Protein AF-A0A6J7HW96-F1 (afdb_monomer)

Foldseek 3Di:
DPPPLQPCLLLLLLLQQLQDLHDDLVSSVVSLVVCLVPQQWDWDQDPLQEIETEGHNVSRSPDDDSQDPVSSVLSCQFRHDHDDGGFNYKYQLVGPPVDPDDPPPDDPVNVVVNVPDDNPARMWTHHDQAIEGEHEDDDPDDKDFLAKDAAWDWFPAPPDIAIAGHFCPDPLSVVLLVVLLVVDDPDDQAPLEDPVLQVPADPVLRSVLSSCRVPVPSLVVSLVVLLVSNVVSVVVRVCRLAPPPQQRVQQSVLRVSCCRHVVDDDPRYWYWYGDSSHIDTSNLLSVLSSPDRQKHKDKDWDQDPVRWIKIWIWIDDPNAIATEWIWTWDFPPSHSNRSDGGGIMITTIWVPVVDDPRYHYNVVSSSVSND

Sequence (371 aa):
MNRSRDARSVELLAAALNCFPDPTHTEVDATLRRMAEQPKGSILHLDNGATLVWGNIEQLVGNRGHVEIAELSNAIRQYHIPRSNPPSYVVLMDSFKSTNSSHPGIDSGALQVLSKVKGKADLTVIEASTIREVSIKRQESNQVKLGQQSRREEYEFEPQSAELSGGKGLRAIRNGLSRLSAFVSAGQQPPSLTESQWSRMNQDDKHLAIIKFSYPSDWNEMVQLSMQEAGVQLDRFLERAFPNEKSVHAHNLGVLLSHRLIGGMTEGHEEWMTSLSGPFRLDKAIEAVSQNRALEVSWVRRPSRSGKDSWVISAALNSRRYVICKIEPSFDGARPEVSQTKGVIYYFQEGSQVRGPSDGSVWDLLAESSR

Organism: NCBI:txid449393

Secondary structure (DSSP, 8-state):
----TTTTHHHHHHHHHTT-SS--HHHHHHHHHHHHH-TT-EEEE-TTS-EEEE---TTTSSS-----HHHHHHHHHHHPPP-SS--SEEEEGGGTTT--S--TTS-HHHHHHHTTS-TT-SEEEEETTEEEEEE---TT-S--EEEEE-SEEEE--SSS-EEEE-BT-SHHHHHHHHHHHTT--S-PPPTTS-HHHHHTS-HHHHHHHHHHHH-HHHHHHHHHHHHHHHHHHHHHHHHHHS-S-GGGHHHHHHHHHIIIIISSPPTTEEEEE--TT--EEHHHHHHHHHH-TT-EEEEEEEE-TTS-EEEEEEEEETTEEEEEEEEEEEEET-STT-S---EEEEEEE--GGG--TTPEEHHHHHHHHT-

Nearest PDB structures (foldseek):
  8v54-assembly1_B  TM=6.390E-01  e=4.396E-01  Homo sapiens
  8f69-assembly1_A  TM=6.648E-01  e=7.236E-01  Mus musculus
  8v5r-assembly1_B  TM=6.355E-01  e=8.544E-01  Homo sapiens
  8v5r-assembly1_C  TM=6.355E-01  e=1.009E+00  Homo sapiens
  2afb-assembly1_A  TM=2.771E-01  e=1.374E-01  Thermotoga maritima MSB8

pLDDT: mean 84.47, std 13.8, range [27.19, 98.0]

Solvent-accessible surface area (backbone atoms only — not comparable to full-atom values): 20239 Å² total; per-residue (Å²): 131,87,70,64,64,71,65,53,43,55,57,55,50,34,51,39,34,48,45,38,52,80,65,47,69,69,59,35,53,51,47,50,52,54,47,58,76,40,26,70,34,53,76,46,80,44,97,78,62,16,29,42,37,41,31,64,38,56,83,40,60,76,67,88,74,80,71,48,73,74,51,40,59,50,44,45,55,22,49,38,68,90,52,90,60,50,26,55,32,30,33,41,42,89,35,56,75,86,48,99,58,85,59,90,86,61,54,71,66,57,53,55,52,59,72,68,54,71,95,78,39,48,32,38,37,35,37,100,88,43,36,39,35,30,36,79,60,68,95,79,64,82,57,50,75,52,37,71,40,51,48,73,48,78,41,90,25,50,99,44,66,35,59,50,68,17,15,60,68,40,66,46,41,46,54,43,48,57,58,54,53,76,73,56,67,100,67,74,83,46,88,67,52,52,70,73,61,56,71,73,45,55,70,68,33,48,54,50,37,40,46,36,62,79,36,48,67,64,44,50,51,30,52,51,50,34,52,52,50,51,50,56,46,49,52,56,32,46,49,41,42,49,43,93,65,49,81,38,22,14,43,22,49,22,53,54,46,43,60,42,71,49,68,77,72,55,91,69,52,44,52,32,37,30,27,93,88,11,52,37,50,50,70,58,10,37,51,37,40,27,68,33,74,75,30,41,60,49,72,47,82,44,76,39,97,85,74,48,56,31,36,40,36,32,37,34,46,94,95,39,45,23,33,46,28,26,39,35,70,41,63,44,39,76,52,63,66,43,71,59,66,54,31,36,30,37,37,34,23,38,29,63,94,75,48,55,98,81,40,36,41,45,57,51,52,32,39,65,46,57,110

Radius of gyration: 23.81 Å; Cα contacts (8 Å, |Δi|>4): 650; chains: 1; bounding box: 55×56×61 Å

Mean predicted aligned error: 7.9 Å

Structure (mmCIF, N/CA/C/O backbone):
data_AF-A0A6J7HW96-F1
#
_entry.id   AF-A0A6J7HW96-F1
#
loop_
_atom_site.group_PDB
_atom_site.id
_atom_site.type_symbol
_atom_site.label_atom_id
_atom_site.label_alt_id
_atom_site.label_comp_id
_atom_site.label_asym_id
_atom_site.label_entity_id
_atom_site.label_seq_id
_atom_site.pdbx_PDB_ins_code
_atom_site.Cartn_x
_atom_site.Cartn_y
_atom_site.Cartn_z
_atom_site.occupancy
_atom_site.B_iso_or_equiv
_atom_site.auth_seq_id
_atom_site.auth_comp_id
_atom_site.auth_asym_id
_atom_site.auth_atom_id
_atom_site.pdbx_PDB_model_num
ATOM 1 N N . MET A 1 1 ? -9.932 13.834 -9.751 1.00 29.55 1 MET A N 1
ATOM 2 C CA . MET A 1 1 ? -10.482 12.482 -9.509 1.00 29.55 1 MET A CA 1
ATOM 3 C C . MET A 1 1 ? -11.533 12.635 -8.422 1.00 29.55 1 MET A C 1
ATOM 5 O O . MET A 1 1 ? -11.164 12.827 -7.271 1.00 29.55 1 MET A O 1
ATOM 9 N N . ASN A 1 2 ? -12.813 12.684 -8.794 1.00 27.19 2 ASN A N 1
ATOM 10 C CA . ASN A 1 2 ? -13.906 12.755 -7.825 1.00 27.19 2 ASN A CA 1
ATOM 11 C C . ASN A 1 2 ? -13.970 11.409 -7.101 1.00 27.19 2 ASN A C 1
ATOM 13 O O . ASN A 1 2 ? -14.524 10.450 -7.630 1.00 27.19 2 ASN A O 1
ATOM 17 N N . ARG A 1 3 ? -13.341 11.326 -5.922 1.00 37.91 3 ARG A N 1
ATOM 18 C CA . ARG A 1 3 ? -13.670 10.286 -4.940 1.00 37.91 3 ARG A CA 1
ATOM 19 C C . ARG A 1 3 ? -15.188 10.388 -4.717 1.00 37.91 3 ARG A C 1
ATOM 21 O O . ARG A 1 3 ? -15.686 11.508 -4.591 1.00 37.91 3 ARG A O 1
ATOM 28 N N . SER A 1 4 ? -15.924 9.278 -4.777 1.00 40.25 4 SER A N 1
ATOM 29 C CA . SER A 1 4 ? -17.377 9.298 -4.568 1.00 40.25 4 SER A CA 1
ATOM 30 C C . SER A 1 4 ? -17.687 10.000 -3.241 1.00 40.25 4 SER A C 1
ATOM 32 O O . SER A 1 4 ? -16.980 9.807 -2.250 1.00 40.25 4 SER A O 1
ATOM 34 N N . ARG A 1 5 ? -18.687 10.888 -3.251 1.00 45.19 5 ARG A N 1
ATOM 35 C CA . ARG A 1 5 ? -18.987 11.806 -2.139 1.00 45.19 5 ARG A CA 1
ATOM 36 C C . ARG A 1 5 ? -19.329 11.068 -0.833 1.00 45.19 5 ARG A C 1
ATOM 38 O O . ARG A 1 5 ? -18.989 11.573 0.229 1.00 45.19 5 ARG A O 1
ATOM 45 N N . ASP A 1 6 ? -19.85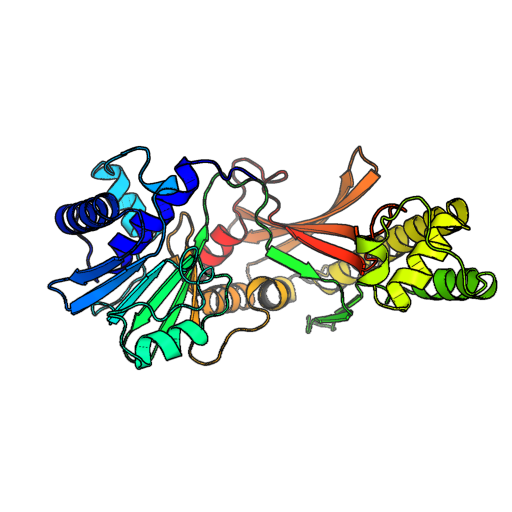1 9.843 -0.917 1.00 50.09 6 ASP A N 1
ATOM 46 C CA . ASP A 1 6 ? -20.185 9.001 0.245 1.00 50.09 6 ASP A CA 1
ATOM 47 C C . ASP A 1 6 ? -18.956 8.502 1.004 1.00 50.09 6 ASP A C 1
ATOM 49 O O . ASP A 1 6 ? -18.991 8.320 2.218 1.00 50.09 6 ASP A O 1
ATOM 53 N N . ALA A 1 7 ? -17.828 8.336 0.313 1.00 52.91 7 ALA A N 1
ATOM 54 C CA . ALA A 1 7 ? -16.664 7.665 0.864 1.00 52.91 7 ALA A CA 1
ATOM 55 C C . ALA A 1 7 ? -16.113 8.415 2.097 1.00 52.91 7 ALA A C 1
ATOM 57 O O . ALA A 1 7 ? -15.759 7.808 3.108 1.00 52.91 7 ALA A O 1
ATOM 58 N N . ARG A 1 8 ? -16.093 9.748 2.051 1.00 66.19 8 ARG A N 1
ATOM 59 C CA . ARG A 1 8 ? -15.471 10.587 3.084 1.00 66.19 8 ARG A CA 1
ATOM 60 C C . ARG A 1 8 ? -16.348 10.880 4.308 1.00 66.19 8 ARG A C 1
ATOM 62 O O . ARG A 1 8 ? -15.819 11.339 5.313 1.00 66.19 8 ARG A O 1
ATOM 69 N N . SER A 1 9 ? -17.639 10.551 4.277 1.00 74.69 9 SER A N 1
ATOM 70 C CA . SER A 1 9 ? -18.504 10.617 5.469 1.00 74.69 9 SER A CA 1
ATOM 71 C C . SER A 1 9 ? -18.029 9.660 6.579 1.00 74.69 9 SER A C 1
ATOM 73 O O . SER A 1 9 ? -18.032 10.010 7.757 1.00 74.69 9 SER A O 1
ATOM 75 N N . VAL A 1 10 ? -17.499 8.495 6.188 1.00 82.12 10 VAL A N 1
ATOM 76 C CA . VAL A 1 10 ? -16.946 7.476 7.094 1.00 82.12 10 VAL A CA 1
ATOM 77 C C . VAL A 1 10 ? -15.712 7.975 7.851 1.00 82.12 10 VAL A C 1
ATOM 79 O O . VAL A 1 10 ? -15.512 7.603 9.002 1.00 82.12 10 VAL A O 1
ATOM 82 N N . GLU A 1 11 ? -14.891 8.835 7.240 1.00 85.62 11 GLU A N 1
ATOM 83 C CA . GLU A 1 11 ? -13.722 9.425 7.913 1.00 85.62 11 GLU A CA 1
ATOM 84 C C . GLU A 1 11 ? -14.159 10.350 9.058 1.00 85.62 11 GLU A C 1
ATOM 86 O O . GLU A 1 11 ? -13.583 10.297 10.144 1.00 85.62 11 GLU A O 1
ATOM 91 N N . LEU A 1 12 ? -15.220 11.142 8.847 1.00 87.12 12 LEU A N 1
ATOM 92 C CA . LEU A 1 12 ? -15.792 12.012 9.881 1.00 87.12 12 LEU A CA 1
ATOM 93 C C . LEU A 1 12 ? -16.383 11.191 11.030 1.00 87.12 12 LEU A C 1
ATOM 95 O O . LEU A 1 12 ? -16.129 11.488 12.195 1.00 87.12 12 LEU A O 1
ATOM 99 N N . LEU A 1 13 ? -17.129 10.132 10.700 1.00 89.12 13 LEU A N 1
ATOM 100 C CA . LEU A 1 13 ? -17.689 9.212 11.688 1.00 89.12 13 LEU A CA 1
ATOM 101 C C . LEU A 1 13 ? -16.589 8.541 12.510 1.00 89.12 13 LEU A C 1
ATOM 103 O O . LEU A 1 13 ? -16.650 8.542 13.735 1.00 89.12 13 LEU A O 1
ATOM 107 N N . ALA A 1 14 ? -15.554 8.013 11.857 1.00 91.50 14 ALA A N 1
ATOM 108 C CA . ALA A 1 14 ? -14.416 7.422 12.544 1.00 91.50 14 ALA A CA 1
ATOM 109 C C . ALA A 1 14 ? -13.705 8.437 13.450 1.00 91.50 14 ALA A C 1
ATOM 111 O O . ALA A 1 14 ? -13.299 8.075 14.553 1.00 91.50 14 ALA A O 1
ATOM 112 N N . ALA A 1 15 ? -13.582 9.701 13.034 1.00 92.25 15 ALA A N 1
ATOM 113 C CA . ALA A 1 15 ? -12.972 10.735 13.866 1.00 92.25 15 ALA A CA 1
ATOM 114 C C . ALA A 1 15 ? -13.811 11.005 15.117 1.00 92.25 15 ALA A C 1
ATOM 116 O O . ALA A 1 15 ? -13.271 10.974 16.219 1.00 92.25 15 ALA A O 1
ATOM 117 N N . ALA A 1 16 ? -15.127 11.167 14.957 1.00 93.12 16 ALA A N 1
ATOM 118 C CA . ALA A 1 16 ? -16.047 11.355 16.073 1.00 93.12 16 ALA A CA 1
ATOM 119 C C . ALA A 1 16 ? -16.042 10.159 17.039 1.00 93.12 16 ALA A C 1
ATOM 121 O O . ALA A 1 16 ? -15.949 10.350 18.247 1.00 93.12 16 ALA A O 1
ATOM 122 N N . LEU A 1 17 ? -16.075 8.926 16.519 1.00 94.62 17 LEU A N 1
ATOM 123 C CA . LEU A 1 17 ? -16.008 7.701 17.322 1.00 94.62 17 LEU A CA 1
ATOM 124 C C . LEU A 1 17 ? -14.738 7.648 18.173 1.00 94.62 17 LEU A C 1
ATOM 126 O O . LEU A 1 17 ? -14.792 7.364 19.365 1.00 94.62 17 LEU A O 1
ATOM 130 N N . ASN A 1 18 ? -13.588 7.941 17.568 1.00 96.00 18 ASN A N 1
ATOM 131 C CA . ASN A 1 18 ? -12.291 7.813 18.226 1.00 96.00 18 ASN A CA 1
ATOM 132 C C . ASN A 1 18 ? -11.979 8.950 19.215 1.00 96.00 18 ASN A C 1
ATOM 134 O O . ASN A 1 18 ? -10.900 8.928 19.808 1.00 96.00 18 ASN A O 1
ATOM 138 N N . CYS A 1 19 ? -12.891 9.906 19.427 1.00 95.69 19 CYS A N 1
ATOM 139 C CA . CYS A 1 19 ? -12.814 10.884 20.515 1.00 95.69 19 CYS A CA 1
ATOM 140 C C . CYS A 1 19 ? -13.213 10.307 21.882 1.00 95.69 19 CYS A C 1
ATOM 142 O O . CYS A 1 19 ? -12.914 10.924 22.905 1.00 95.69 19 CYS A O 1
ATOM 144 N N . PHE A 1 20 ? -13.876 9.149 21.917 1.00 95.44 20 PHE A N 1
ATOM 145 C CA . PHE A 1 20 ? -14.444 8.570 23.134 1.00 95.44 20 PHE A CA 1
ATOM 146 C C . PHE A 1 20 ? -13.890 7.157 23.381 1.00 95.44 20 PHE A C 1
ATOM 148 O O . PHE A 1 20 ? -13.689 6.409 22.421 1.00 95.44 20 PHE A O 1
ATOM 155 N N . PRO A 1 21 ? -13.639 6.760 24.643 1.00 93.44 21 PRO A N 1
ATOM 156 C CA . PRO A 1 21 ? -13.326 5.370 24.982 1.00 93.44 21 PRO A CA 1
ATOM 157 C C . PRO A 1 21 ? -14.498 4.434 24.697 1.00 93.44 21 PRO A C 1
ATOM 159 O O . PRO A 1 21 ? -14.293 3.395 24.090 1.00 93.44 21 PRO A O 1
ATOM 162 N N . ASP A 1 22 ? -15.712 4.858 25.047 1.00 93.00 22 ASP A N 1
ATOM 163 C CA . ASP A 1 22 ? -16.950 4.096 24.877 1.00 93.00 22 ASP A CA 1
ATOM 164 C C . ASP A 1 22 ? -17.998 4.985 24.182 1.00 93.00 22 ASP A C 1
ATOM 166 O O . ASP A 1 22 ? -18.839 5.589 24.847 1.00 93.00 22 ASP A O 1
ATOM 170 N N . PRO A 1 23 ? -17.920 5.154 22.848 1.00 91.50 23 PRO A N 1
ATOM 171 C CA . PRO A 1 23 ? -18.740 6.126 22.128 1.00 91.50 23 PRO A CA 1
ATOM 172 C C . PRO A 1 23 ? -20.235 5.791 22.184 1.00 91.50 23 PRO A C 1
ATOM 174 O O . PRO A 1 23 ? -20.665 4.720 21.747 1.00 91.50 23 PRO A O 1
ATOM 177 N N . THR A 1 24 ? -21.049 6.750 22.631 1.00 90.69 24 THR A N 1
ATOM 178 C CA . THR A 1 24 ? -22.514 6.677 22.541 1.00 90.69 24 THR A CA 1
ATOM 179 C C . THR A 1 24 ? -23.052 7.391 21.298 1.00 90.69 24 THR A C 1
ATOM 181 O O . THR A 1 24 ? -22.394 8.249 20.708 1.00 90.69 24 THR A O 1
ATOM 184 N N . HIS A 1 25 ? -24.290 7.075 20.900 1.00 86.62 25 HIS A N 1
ATOM 185 C CA . HIS A 1 25 ? -24.940 7.739 19.759 1.00 86.62 25 HIS A CA 1
ATOM 186 C C . HIS A 1 25 ? -25.051 9.250 19.956 1.00 86.62 25 HIS A C 1
ATOM 188 O O . HIS A 1 25 ? -24.680 10.005 19.064 1.00 86.62 25 HIS A O 1
ATOM 194 N N . THR A 1 26 ? -25.474 9.686 21.143 1.00 88.19 26 THR A N 1
ATOM 195 C CA . THR A 1 26 ? -25.637 11.106 21.474 1.00 88.19 26 THR A CA 1
ATOM 196 C C . THR A 1 26 ? -24.331 11.884 21.329 1.00 88.19 26 THR A C 1
ATOM 198 O O . THR A 1 26 ? -24.327 12.966 20.745 1.00 88.19 26 THR A O 1
ATOM 201 N N . GLU A 1 27 ? -23.225 11.339 21.834 1.00 92.06 27 GLU A N 1
ATOM 202 C CA . GLU A 1 27 ? -21.906 11.976 21.763 1.00 92.06 27 GLU A CA 1
ATOM 203 C C . GLU A 1 27 ? -21.397 12.070 20.324 1.00 92.06 27 GLU A C 1
ATOM 205 O O . GLU A 1 27 ? -20.956 13.132 19.883 1.00 92.06 27 GLU A O 1
ATOM 210 N N . VAL A 1 28 ? -21.505 10.975 19.570 1.00 90.75 28 VAL A N 1
ATOM 211 C CA . VAL A 1 28 ? -21.066 10.919 18.171 1.00 90.75 28 VAL A CA 1
ATOM 212 C C . VAL A 1 28 ? -21.885 11.881 17.311 1.00 90.75 28 VAL A C 1
ATOM 214 O O . VAL A 1 28 ? -21.310 12.673 16.563 1.00 90.75 28 VAL A O 1
ATOM 217 N N . ASP A 1 29 ? -23.212 11.882 17.456 1.00 86.56 29 ASP A N 1
ATOM 218 C CA . ASP A 1 29 ? -24.101 12.790 16.728 1.00 86.56 29 ASP A CA 1
ATOM 219 C C . ASP A 1 29 ? -23.833 14.256 17.078 1.00 86.56 29 ASP A C 1
ATOM 221 O O . ASP A 1 29 ? -23.832 15.114 16.189 1.00 86.56 29 ASP A O 1
ATOM 225 N N . ALA A 1 30 ? -23.603 14.566 18.357 1.00 89.12 30 ALA A N 1
ATOM 226 C CA . ALA A 1 30 ? -23.263 15.915 18.789 1.00 89.12 30 ALA A CA 1
ATOM 227 C C . ALA A 1 30 ? -21.949 16.382 18.147 1.00 89.12 30 ALA A C 1
ATOM 229 O O . ALA A 1 30 ? -21.910 17.468 17.562 1.00 89.12 30 ALA A O 1
ATOM 230 N N . THR A 1 31 ? -20.906 15.549 18.169 1.00 91.50 31 THR A N 1
ATOM 231 C CA . THR A 1 31 ? -19.617 15.856 17.535 1.00 91.50 31 THR A CA 1
ATOM 232 C C . THR A 1 31 ? -19.760 16.053 16.024 1.00 91.50 31 THR A C 1
ATOM 234 O O . THR A 1 31 ? -19.275 17.048 15.484 1.00 91.50 31 THR A O 1
ATOM 237 N N . LEU A 1 32 ? -20.493 15.179 15.328 1.00 88.50 32 LEU A N 1
ATOM 238 C CA . LEU A 1 32 ? -20.726 15.312 13.885 1.00 88.50 32 LEU A CA 1
ATOM 239 C C . LEU A 1 32 ? -21.496 16.594 13.527 1.00 88.50 32 LEU A C 1
ATOM 241 O O . LEU A 1 32 ? -21.173 17.248 12.532 1.00 88.50 32 LEU A O 1
ATOM 245 N N . ARG A 1 33 ? -22.481 17.003 14.340 1.00 87.00 33 ARG A N 1
ATOM 246 C CA . ARG A 1 33 ? -23.193 18.282 14.149 1.00 87.00 33 ARG A CA 1
ATOM 247 C C . ARG A 1 33 ? -22.249 19.476 14.278 1.00 87.00 33 ARG A C 1
ATOM 249 O O . ARG A 1 33 ? -22.301 20.363 13.431 1.00 87.00 33 ARG A O 1
ATOM 256 N N . ARG A 1 34 ? -21.346 19.470 15.266 1.00 89.25 34 ARG A N 1
ATOM 257 C CA . ARG A 1 34 ? -20.325 20.522 15.431 1.00 89.25 34 ARG A CA 1
ATOM 258 C C . ARG A 1 34 ? -19.396 20.621 14.223 1.00 89.25 34 ARG A C 1
ATOM 260 O O . ARG A 1 34 ? -19.119 21.720 13.750 1.00 89.25 34 ARG A O 1
ATOM 267 N N . MET A 1 35 ? -18.961 19.484 13.679 1.00 86.31 35 MET A N 1
ATOM 268 C CA . MET A 1 35 ? -18.162 19.463 12.449 1.00 86.31 35 MET A CA 1
ATOM 269 C C . MET A 1 35 ? -18.927 20.080 11.270 1.00 86.31 35 MET A C 1
ATOM 271 O O . MET A 1 35 ? -18.36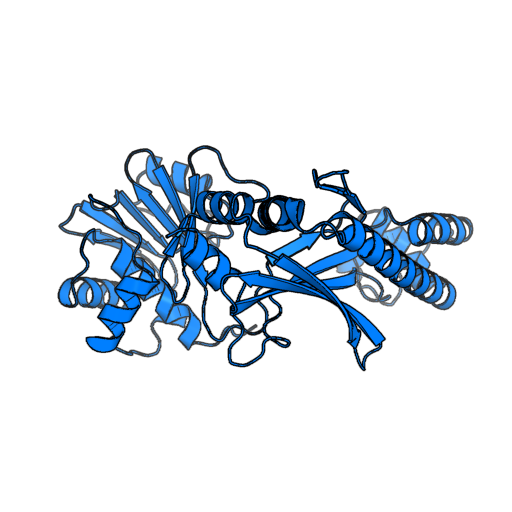7 20.867 10.507 1.00 86.31 35 MET A O 1
ATOM 275 N N . ALA A 1 36 ? -20.223 19.779 11.151 1.00 83.94 36 ALA A N 1
ATOM 276 C CA . ALA A 1 36 ? -21.075 20.318 10.097 1.00 83.94 36 ALA A CA 1
ATOM 277 C C . ALA A 1 36 ? -21.327 21.834 10.212 1.00 83.94 36 ALA A C 1
ATOM 279 O O . ALA A 1 36 ? -21.490 22.500 9.191 1.00 83.94 36 ALA A O 1
ATOM 280 N N . GLU A 1 37 ? -21.342 22.385 11.430 1.00 86.12 37 GLU A N 1
ATOM 281 C CA . GLU A 1 37 ? -21.451 23.830 11.687 1.00 86.12 37 GLU A CA 1
ATOM 282 C C . GLU A 1 37 ? -20.188 24.598 11.264 1.00 86.12 37 GLU A C 1
ATOM 284 O O . GLU A 1 37 ? -20.265 25.775 10.907 1.00 86.12 37 GLU A O 1
ATOM 289 N N . GLN A 1 38 ? -19.023 23.941 11.271 1.00 85.25 38 GLN A N 1
ATOM 290 C CA . GLN A 1 38 ? -17.725 24.543 10.949 1.00 85.25 38 GLN A CA 1
ATOM 291 C C . GLN A 1 38 ? -16.994 23.747 9.854 1.00 85.25 38 GLN A C 1
ATOM 293 O O . GLN A 1 38 ? -15.903 23.204 10.062 1.00 85.25 38 GLN A O 1
ATOM 298 N N . PRO A 1 39 ? -17.560 23.693 8.635 1.00 80.25 39 PRO A N 1
ATOM 299 C CA . PRO A 1 39 ? -17.065 22.810 7.592 1.00 80.25 39 PRO A CA 1
ATOM 300 C C . PRO A 1 39 ? -15.732 23.275 6.990 1.00 80.25 39 PRO A C 1
ATOM 302 O O . PRO A 1 39 ? -15.067 22.505 6.313 1.00 80.25 39 PRO A O 1
ATOM 305 N N . LYS A 1 40 ? -15.296 24.515 7.238 1.00 77.94 40 LYS A N 1
ATOM 306 C CA . LYS A 1 40 ? -13.994 25.031 6.774 1.00 77.94 40 LYS A CA 1
ATOM 307 C C . LYS A 1 40 ? -12.810 24.583 7.639 1.00 77.94 40 LYS A C 1
ATOM 309 O O . LYS A 1 40 ? -11.669 24.839 7.258 1.00 77.94 40 LYS A O 1
ATOM 314 N N . GLY A 1 41 ? -13.078 23.903 8.751 1.00 79.06 41 GLY A N 1
ATOM 315 C CA . GLY A 1 41 ? -12.079 23.464 9.720 1.00 79.06 41 GLY A CA 1
ATOM 316 C C . GLY A 1 41 ? -12.219 24.166 11.061 1.00 79.06 41 GLY A C 1
ATOM 317 O O . GLY A 1 41 ? -12.648 25.320 11.116 1.00 79.06 41 GLY A O 1
ATOM 318 N N . SER A 1 42 ? -11.867 23.455 12.131 1.00 83.69 42 SER A N 1
ATOM 319 C CA . SER A 1 42 ? -11.876 23.967 13.498 1.00 83.69 42 SER A CA 1
ATOM 320 C C . SER A 1 42 ? -11.133 23.044 14.471 1.00 83.69 42 SER A C 1
ATOM 322 O O . SER A 1 42 ? -10.601 21.993 14.102 1.00 83.69 42 SER A O 1
ATOM 324 N N . ILE A 1 43 ? -11.116 23.476 15.729 1.00 87.06 43 ILE A N 1
ATOM 325 C CA . ILE A 1 43 ? -10.642 22.741 16.894 1.00 87.06 43 ILE A CA 1
ATOM 326 C C . ILE A 1 43 ? -11.817 22.657 17.866 1.00 87.06 43 ILE A C 1
ATOM 328 O O . ILE A 1 43 ? -12.374 23.679 18.266 1.00 87.06 43 ILE A O 1
ATOM 332 N N . LEU A 1 44 ? -12.198 21.439 18.235 1.00 89.81 44 LEU A N 1
ATOM 333 C CA . LEU A 1 44 ? -13.266 21.174 19.191 1.00 89.81 44 LEU A CA 1
ATOM 334 C C . LEU A 1 44 ? -12.678 20.519 20.435 1.00 89.81 44 LEU A C 1
ATOM 336 O O . LEU A 1 44 ? -12.171 19.402 20.366 1.00 89.81 44 LEU A O 1
ATOM 340 N N . HIS A 1 45 ? -12.791 21.203 21.569 1.00 91.81 45 HIS A N 1
ATOM 341 C CA . HIS A 1 45 ? -12.512 20.626 22.879 1.00 91.81 45 HIS A CA 1
ATOM 342 C C . HIS A 1 45 ? -13.783 19.961 23.409 1.00 91.81 45 HIS A C 1
ATOM 344 O O . HIS A 1 45 ? -14.838 20.596 23.461 1.00 91.81 45 HIS A O 1
ATOM 350 N N . LEU A 1 46 ? -13.683 18.683 23.759 1.00 93.81 46 LEU A N 1
ATOM 351 C CA . LEU A 1 46 ? -14.776 17.886 24.305 1.00 93.81 46 LEU A CA 1
ATOM 352 C C . LEU A 1 46 ? -14.672 17.812 25.830 1.00 93.81 46 LEU A C 1
ATOM 354 O O . LEU A 1 46 ? -13.581 17.870 26.398 1.00 93.81 46 LEU A O 1
ATOM 358 N N . ASP A 1 47 ? -15.812 17.615 26.492 1.00 92.62 47 ASP A N 1
ATOM 359 C CA . ASP A 1 47 ? -15.902 17.585 27.960 1.00 92.62 47 ASP A CA 1
ATOM 360 C C . ASP A 1 47 ? -15.103 16.430 28.589 1.00 92.62 47 ASP A C 1
ATOM 362 O O . ASP A 1 47 ? -14.683 16.509 29.741 1.00 92.62 47 ASP A O 1
ATOM 366 N N . ASN A 1 48 ? -14.840 15.368 27.822 1.00 92.31 48 ASN A N 1
ATOM 367 C CA . ASN A 1 48 ? -14.015 14.235 28.244 1.00 92.31 48 ASN A CA 1
ATOM 368 C C . ASN A 1 48 ? -12.496 14.505 28.150 1.00 92.31 48 ASN A C 1
ATOM 370 O O . ASN A 1 48 ? -11.700 13.598 28.388 1.00 92.31 48 ASN A O 1
ATOM 374 N N . GLY A 1 49 ? -12.090 15.724 27.781 1.00 91.06 49 GLY A N 1
ATOM 375 C CA . GLY A 1 49 ? -10.693 16.139 27.642 1.00 91.06 49 GLY A CA 1
ATOM 376 C C . GLY A 1 49 ? -10.077 15.881 26.265 1.00 91.06 49 GLY A C 1
ATOM 377 O O . GLY A 1 49 ? -8.951 16.320 26.024 1.00 91.06 49 GLY A O 1
ATOM 378 N N . ALA A 1 50 ? -10.787 15.220 25.346 1.00 93.31 50 ALA A N 1
ATOM 379 C CA . ALA A 1 50 ? -10.299 15.016 23.988 1.00 93.31 50 ALA A CA 1
ATOM 380 C C . ALA A 1 50 ? -10.410 16.290 23.144 1.00 93.31 50 ALA A C 1
ATOM 382 O O . ALA A 1 50 ? -11.384 17.039 23.233 1.00 93.31 50 ALA A O 1
ATOM 383 N N . THR A 1 51 ? -9.427 16.513 22.272 1.00 91.88 51 THR A N 1
ATOM 384 C CA . THR A 1 51 ? -9.460 17.604 21.292 1.00 91.88 51 THR A CA 1
ATOM 385 C C . THR A 1 51 ? -9.530 17.052 19.870 1.00 91.88 51 THR A C 1
ATOM 387 O O . THR A 1 51 ? -8.625 16.360 19.409 1.00 91.88 51 THR A O 1
ATOM 390 N N . LEU A 1 52 ? -10.605 17.367 19.150 1.00 91.31 52 LEU A N 1
ATOM 391 C CA . LEU A 1 52 ? -10.781 17.014 17.742 1.00 91.31 52 LEU A CA 1
ATOM 392 C C . LEU A 1 52 ? -10.318 18.166 16.846 1.00 91.31 52 LEU A C 1
ATOM 394 O O . LEU A 1 52 ? -10.738 19.307 17.025 1.00 91.31 52 LEU A O 1
ATOM 398 N N . VAL A 1 53 ? -9.494 17.858 15.848 1.00 87.00 53 VAL A N 1
ATOM 399 C CA . VAL A 1 53 ? -8.948 18.827 14.892 1.00 87.00 53 VAL A CA 1
ATOM 400 C C . VAL A 1 53 ? -9.267 18.395 13.464 1.00 87.00 53 VAL A C 1
ATOM 402 O O . VAL A 1 53 ? -8.977 17.267 13.056 1.00 87.00 53 VAL A O 1
ATOM 405 N N . TRP A 1 54 ? -9.819 19.316 12.674 1.00 85.00 54 TRP A N 1
ATOM 406 C CA . TRP A 1 54 ? -10.070 19.114 11.248 1.00 85.00 54 TRP A CA 1
ATOM 407 C C . TRP A 1 54 ? -9.903 20.422 10.469 1.00 85.00 54 TRP A C 1
ATOM 409 O O . TRP A 1 54 ? -10.078 21.513 11.003 1.00 85.00 54 TRP A O 1
ATOM 419 N N . GLY A 1 55 ? -9.557 20.322 9.192 1.00 78.25 55 GLY A N 1
ATOM 420 C CA . GLY A 1 55 ? -9.515 21.430 8.236 1.00 78.25 55 GLY A CA 1
ATOM 421 C C . GLY A 1 55 ? -10.746 21.428 7.325 1.00 78.25 55 GLY A C 1
ATOM 422 O O . GLY A 1 55 ? -11.831 21.039 7.744 1.00 78.25 55 GLY A O 1
ATOM 423 N N . ASN A 1 56 ? -10.613 21.863 6.070 1.00 78.06 56 ASN A N 1
ATOM 424 C CA . ASN A 1 56 ? -11.775 21.986 5.185 1.00 78.06 56 ASN A CA 1
ATOM 425 C C . ASN A 1 56 ? -12.409 20.616 4.853 1.00 78.06 56 ASN A C 1
ATOM 427 O O . ASN A 1 56 ? -11.840 19.801 4.126 1.00 78.06 56 ASN A O 1
ATOM 431 N N . ILE A 1 57 ? -13.626 20.423 5.358 1.00 77.50 57 ILE A N 1
ATOM 432 C CA . ILE A 1 57 ? -14.529 19.295 5.140 1.00 77.50 57 ILE A CA 1
ATOM 433 C C . ILE A 1 57 ? -15.831 19.710 4.422 1.00 77.50 57 ILE A C 1
ATOM 435 O O . ILE A 1 57 ? -16.773 18.925 4.383 1.00 77.50 57 ILE A O 1
ATOM 439 N N . GLU A 1 58 ? -15.926 20.907 3.827 1.00 75.00 58 GLU A N 1
ATOM 440 C CA . GLU A 1 58 ? -17.129 21.398 3.116 1.00 75.00 58 GLU A CA 1
ATOM 441 C C . GLU A 1 58 ? -17.609 20.419 2.046 1.00 75.00 58 GLU A C 1
ATOM 443 O O . GLU A 1 58 ? -18.805 20.195 1.874 1.00 75.00 58 GLU A O 1
ATOM 448 N N . GLN A 1 59 ? -16.667 19.771 1.363 1.00 65.88 59 GLN A N 1
ATOM 449 C CA . GLN A 1 59 ? -16.972 18.760 0.353 1.00 65.88 59 GLN A CA 1
ATOM 450 C C . GLN A 1 59 ? -17.557 17.462 0.944 1.00 65.88 59 GLN A C 1
ATOM 452 O O . GLN A 1 59 ? -17.993 16.604 0.180 1.00 65.88 59 GLN A O 1
ATOM 457 N N . LEU A 1 60 ? -17.506 17.290 2.270 1.00 68.12 60 LEU A N 1
ATOM 458 C CA . LEU A 1 60 ? -17.807 16.048 2.997 1.00 68.12 60 LEU A CA 1
ATOM 459 C C . LEU A 1 60 ? -19.112 16.155 3.789 1.00 68.12 60 LEU A C 1
ATOM 461 O O . LEU A 1 60 ? -19.829 15.174 3.931 1.00 68.12 60 LEU A O 1
ATOM 465 N N . VAL A 1 61 ? -19.436 17.357 4.267 1.00 65.88 61 VAL A N 1
ATOM 466 C CA . VAL A 1 61 ? -20.643 17.665 5.058 1.00 65.88 61 VAL A CA 1
ATOM 467 C C . VAL A 1 61 ? -21.921 17.693 4.190 1.00 65.88 61 VAL A C 1
ATOM 469 O O . VAL A 1 61 ? -23.037 17.756 4.699 1.00 65.88 61 VAL A O 1
ATOM 472 N N . GLY A 1 62 ? -21.773 17.606 2.864 1.00 53.94 62 GLY A N 1
ATOM 473 C CA . GLY A 1 62 ? -22.809 17.893 1.870 1.00 53.94 62 GLY A CA 1
ATOM 474 C C . GLY A 1 62 ? -23.989 16.924 1.731 1.00 53.94 62 GLY A C 1
ATOM 475 O O . GLY A 1 62 ? -24.815 17.188 0.870 1.00 53.94 62 GLY A O 1
ATOM 476 N N . ASN A 1 63 ? -24.112 15.850 2.515 1.00 47.09 63 ASN A N 1
ATOM 477 C CA . ASN A 1 63 ? -25.343 15.050 2.597 1.00 47.09 63 ASN A CA 1
ATOM 478 C C . ASN A 1 63 ? -25.393 14.318 3.944 1.00 47.09 63 ASN A C 1
ATOM 480 O O . ASN A 1 63 ? -24.545 13.480 4.238 1.00 47.09 63 ASN A O 1
ATOM 484 N N . ARG A 1 64 ? -26.387 14.646 4.775 1.00 45.84 64 ARG A N 1
ATOM 485 C CA . ARG A 1 64 ? -26.656 13.947 6.035 1.00 45.84 64 ARG A CA 1
ATOM 486 C C . ARG A 1 64 ? -27.191 12.545 5.744 1.00 45.84 64 ARG A C 1
ATOM 488 O O . ARG A 1 64 ? -28.281 12.417 5.198 1.00 45.84 64 ARG A O 1
ATOM 495 N N . GLY A 1 65 ? -26.476 11.531 6.208 1.00 45.16 65 GLY A N 1
ATOM 496 C CA . GLY A 1 65 ? -27.075 10.327 6.769 1.00 45.16 65 GLY A CA 1
ATOM 497 C C . GLY A 1 65 ? -26.712 10.322 8.246 1.00 45.16 65 GLY A C 1
ATOM 498 O O . GLY A 1 65 ? -25.553 10.108 8.589 1.00 45.16 65 GLY A O 1
ATOM 499 N N . HIS A 1 66 ? -27.661 10.679 9.110 1.00 50.12 66 HIS A N 1
ATOM 500 C CA . HIS A 1 66 ? -27.532 10.365 10.528 1.00 50.12 66 HIS A CA 1
ATOM 501 C C . HIS A 1 66 ? -27.466 8.848 10.624 1.00 50.12 66 HIS A C 1
ATOM 503 O O . HIS A 1 66 ? -28.356 8.177 10.113 1.00 50.12 66 HIS A O 1
ATOM 509 N N . VAL A 1 67 ? -26.389 8.344 11.214 1.00 51.62 67 VAL A N 1
ATOM 510 C CA . VAL A 1 67 ? -26.140 6.915 11.360 1.00 51.62 67 VAL A CA 1
ATOM 511 C C . VAL A 1 67 ? -27.286 6.337 12.193 1.00 51.62 67 VAL A C 1
ATOM 513 O O . VAL A 1 67 ? -27.441 6.700 13.362 1.00 51.62 67 VAL A O 1
ATOM 516 N N . GLU A 1 68 ? -28.131 5.496 11.592 1.00 55.34 68 GLU A N 1
ATOM 517 C CA . GLU A 1 68 ? -29.193 4.807 12.332 1.00 55.34 68 GLU A CA 1
ATOM 518 C C . GLU A 1 68 ? -28.556 3.946 13.441 1.00 55.34 68 GLU A C 1
ATOM 520 O O . GLU A 1 68 ? -27.414 3.510 13.313 1.00 55.34 68 GLU A O 1
ATOM 525 N N . ILE A 1 69 ? -29.252 3.660 14.548 1.00 50.69 69 ILE A N 1
ATOM 526 C CA . ILE A 1 69 ? -28.662 2.935 15.701 1.00 50.69 69 ILE A CA 1
ATOM 527 C C . ILE A 1 69 ? -27.977 1.619 15.270 1.00 50.69 69 ILE A C 1
ATOM 529 O O . ILE A 1 69 ? -26.890 1.294 15.752 1.00 50.69 69 ILE A O 1
ATOM 533 N N . ALA A 1 70 ? -28.573 0.895 14.315 1.00 52.81 70 ALA A N 1
ATOM 534 C CA . ALA A 1 70 ? -28.000 -0.326 13.746 1.00 52.81 70 ALA A CA 1
ATOM 535 C C . ALA A 1 70 ? -26.711 -0.069 12.942 1.00 52.81 70 ALA A C 1
ATOM 537 O O . ALA A 1 70 ? -25.779 -0.877 12.968 1.00 52.81 70 ALA A O 1
ATOM 538 N N . GLU A 1 71 ? -26.629 1.067 12.256 1.00 74.44 71 GLU A N 1
ATOM 539 C CA . GLU A 1 71 ? -25.430 1.501 11.547 1.00 74.44 71 GLU A CA 1
ATOM 540 C C . GLU A 1 71 ? -24.341 1.954 12.529 1.00 74.44 71 GLU A C 1
ATOM 542 O O . GLU A 1 71 ? -23.164 1.693 12.281 1.00 74.44 71 GLU A O 1
ATOM 547 N N . LEU A 1 72 ? -24.703 2.536 13.682 1.00 80.12 72 LEU A N 1
ATOM 548 C CA . LEU A 1 72 ? -23.726 3.018 14.659 1.00 80.12 72 LEU A CA 1
ATOM 549 C C . LEU A 1 72 ? -23.039 1.858 15.363 1.00 80.12 72 LEU A C 1
ATOM 551 O O . LEU A 1 72 ? -21.817 1.853 15.455 1.00 80.12 72 LEU A O 1
ATOM 555 N N . SER A 1 73 ? -23.783 0.855 15.836 1.00 82.31 73 SER A N 1
ATOM 556 C CA . SER A 1 73 ? -23.163 -0.318 16.466 1.00 82.31 73 SER A CA 1
ATOM 557 C C . SER A 1 73 ? -22.194 -1.025 15.512 1.00 82.31 73 SER A C 1
ATOM 559 O O . SER A 1 73 ? -21.121 -1.472 15.921 1.00 82.31 73 SER A O 1
ATOM 561 N N . ASN A 1 74 ? -22.537 -1.079 14.222 1.00 85.06 74 ASN A N 1
ATOM 562 C CA . ASN A 1 74 ? -21.641 -1.592 13.191 1.00 85.06 74 ASN A CA 1
ATOM 563 C C . ASN A 1 74 ? -20.422 -0.682 12.987 1.00 85.06 74 ASN A C 1
ATOM 565 O O . ASN A 1 74 ? -19.303 -1.187 12.928 1.00 85.06 74 ASN A O 1
ATOM 569 N N . ALA A 1 75 ? -20.613 0.637 12.937 1.00 86.69 75 ALA A N 1
ATOM 570 C CA . ALA A 1 75 ? -19.534 1.606 12.784 1.00 86.69 75 ALA A CA 1
ATOM 571 C C . ALA A 1 75 ? -18.568 1.620 13.977 1.00 86.69 75 ALA A C 1
ATOM 573 O O . ALA A 1 75 ? -17.360 1.682 13.764 1.00 86.69 75 ALA A O 1
ATOM 574 N N . ILE A 1 76 ? -19.070 1.500 15.212 1.00 88.69 76 ILE A N 1
ATOM 575 C CA . ILE A 1 76 ? -18.251 1.341 16.422 1.00 88.69 76 ILE A CA 1
ATOM 576 C C . ILE A 1 76 ? -17.365 0.112 16.249 1.00 88.69 76 ILE A C 1
ATOM 578 O O . ILE A 1 76 ? -16.145 0.235 16.241 1.00 88.69 76 ILE A O 1
ATOM 582 N N . ARG A 1 77 ? -17.963 -1.058 15.988 1.00 88.56 77 ARG A N 1
ATOM 583 C CA . ARG A 1 77 ? -17.204 -2.298 15.768 1.00 88.56 77 ARG A CA 1
ATOM 584 C C . ARG A 1 77 ? -16.147 -2.143 14.672 1.00 88.56 77 ARG A C 1
ATOM 586 O O . ARG A 1 77 ? -15.079 -2.735 14.773 1.00 88.56 77 ARG A O 1
ATOM 593 N N . GLN A 1 78 ? -16.453 -1.390 13.618 1.00 88.25 78 GLN A N 1
ATOM 594 C CA . GLN A 1 78 ? -15.609 -1.290 12.434 1.00 88.25 78 GLN A CA 1
ATOM 595 C C . GLN A 1 78 ? -14.457 -0.282 12.568 1.00 88.25 78 GLN A C 1
ATOM 597 O O . GLN A 1 78 ? -13.364 -0.524 12.051 1.00 88.25 78 GLN A O 1
ATOM 602 N N . TYR A 1 79 ? -14.703 0.857 13.214 1.00 90.94 79 TYR A N 1
ATOM 603 C CA . TYR A 1 79 ? -13.846 2.041 13.115 1.00 90.94 79 TYR A CA 1
ATOM 604 C C . TYR A 1 79 ? -13.325 2.553 14.458 1.00 90.94 79 TYR A C 1
ATOM 606 O O . TYR A 1 79 ? -12.394 3.361 14.465 1.00 90.94 79 TYR A O 1
ATOM 614 N N . HIS A 1 80 ? -13.898 2.124 15.582 1.00 93.81 80 HIS A N 1
ATOM 615 C CA . HIS A 1 80 ? -13.464 2.562 16.906 1.00 93.81 80 HIS A CA 1
ATOM 616 C C . HIS A 1 80 ? -12.264 1.747 17.393 1.00 93.81 80 HIS A C 1
ATOM 618 O O . HIS A 1 80 ? -12.329 0.525 17.506 1.00 93.81 80 HIS A O 1
ATOM 624 N N . ILE A 1 81 ? -11.153 2.431 17.668 1.00 93.56 81 ILE A N 1
ATOM 625 C CA . ILE A 1 81 ? -9.939 1.797 18.178 1.00 93.56 81 ILE A CA 1
ATOM 626 C C . ILE A 1 81 ? -10.057 1.606 19.696 1.00 93.56 81 ILE A C 1
ATOM 628 O O . ILE A 1 81 ? -10.199 2.611 20.407 1.00 93.56 81 ILE A O 1
ATOM 632 N N . PRO A 1 82 ? -9.882 0.368 20.202 1.00 89.50 82 PRO A N 1
ATOM 633 C CA . PRO A 1 82 ? -9.947 0.075 21.629 1.00 89.50 82 PRO A CA 1
ATOM 634 C C . PRO A 1 82 ? -8.950 0.896 22.454 1.00 89.50 82 PRO A C 1
ATOM 636 O O . PRO A 1 82 ? -7.755 0.971 22.131 1.00 89.50 82 PRO A O 1
ATOM 639 N N . ARG A 1 83 ? -9.443 1.492 23.545 1.00 91.31 83 ARG A N 1
ATOM 640 C CA . ARG A 1 83 ? -8.655 2.275 24.507 1.00 91.31 83 ARG A CA 1
ATOM 641 C C . ARG A 1 83 ? -9.389 2.432 25.836 1.00 91.31 83 ARG A C 1
ATOM 643 O O . ARG A 1 83 ? -10.611 2.394 25.873 1.00 91.31 83 ARG A O 1
ATOM 650 N N . SER A 1 8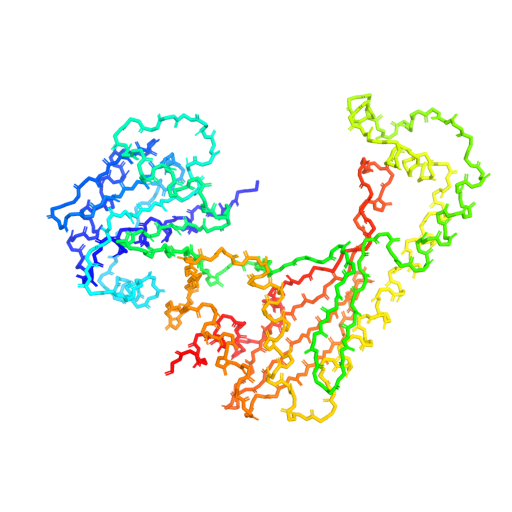4 ? -8.634 2.663 26.907 1.00 88.88 84 SER A N 1
ATOM 651 C CA . SER A 1 84 ? -9.189 2.853 28.256 1.00 88.88 84 SER A CA 1
ATOM 652 C C . SER A 1 84 ? -9.433 4.315 28.627 1.00 88.88 84 SER A C 1
ATOM 654 O O . SER A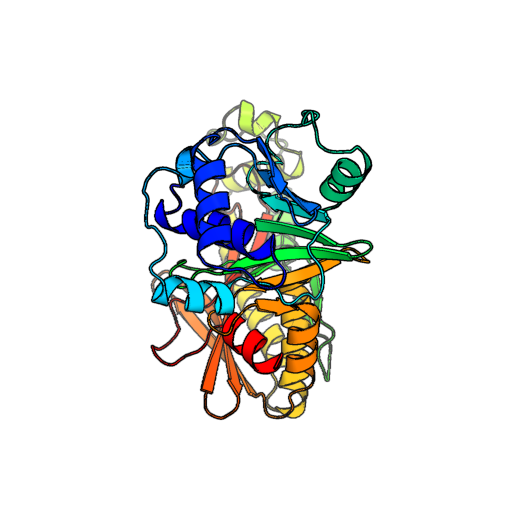 1 84 ? -10.237 4.586 29.507 1.00 88.88 84 SER A O 1
ATOM 656 N N . ASN A 1 85 ? -8.733 5.255 27.986 1.00 92.19 85 ASN A N 1
ATOM 657 C CA . ASN A 1 85 ? -8.812 6.682 28.295 1.00 92.19 85 ASN A CA 1
ATOM 658 C C . ASN A 1 85 ? -9.110 7.496 27.029 1.00 92.19 85 ASN A C 1
ATOM 660 O O . ASN A 1 85 ? -8.741 7.061 25.930 1.00 92.19 85 ASN A O 1
ATOM 664 N N . PRO A 1 86 ? -9.757 8.669 27.158 1.00 92.56 86 PRO A N 1
ATOM 665 C CA . PRO A 1 86 ? -9.919 9.590 26.041 1.00 92.56 86 PRO A CA 1
ATOM 666 C C . PRO A 1 86 ? -8.550 9.991 25.470 1.00 92.56 86 PRO A C 1
ATOM 668 O O . PRO A 1 86 ? -7.592 10.150 26.235 1.00 92.56 86 PRO A O 1
ATOM 671 N N . PRO A 1 87 ? -8.420 10.148 24.142 1.00 93.88 87 PRO A N 1
ATOM 672 C CA . PRO A 1 87 ? -7.179 10.642 23.560 1.00 93.88 87 PRO A CA 1
ATOM 673 C C . PRO A 1 87 ? -6.976 12.116 23.901 1.00 9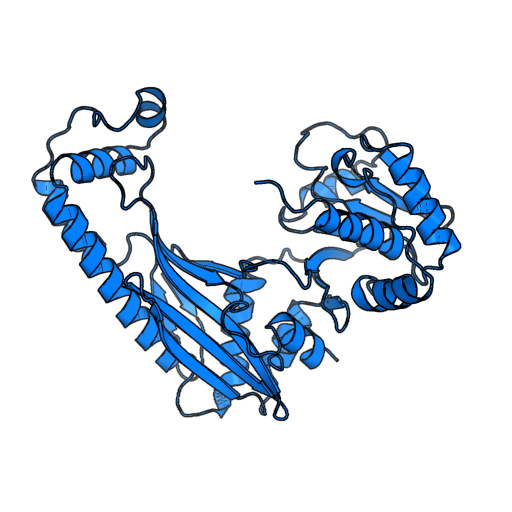3.88 87 PRO A C 1
ATOM 675 O O . PRO A 1 87 ? -7.937 12.851 24.101 1.00 93.88 87 PRO A O 1
ATOM 678 N N . SER A 1 88 ? -5.730 12.581 23.869 1.00 91.44 88 SER A N 1
ATOM 679 C CA . SER A 1 88 ? -5.445 14.018 23.914 1.00 91.44 88 SER A CA 1
ATOM 680 C C . SER A 1 88 ? -5.905 14.691 22.621 1.00 91.44 88 SER A C 1
ATOM 682 O O . SER A 1 88 ? -6.544 15.741 22.658 1.00 91.44 88 SER A O 1
ATOM 684 N N . TYR A 1 89 ? -5.637 14.048 21.477 1.00 90.12 89 TYR A N 1
ATOM 685 C CA . TYR A 1 89 ? -6.014 14.566 20.166 1.00 90.12 89 TYR A CA 1
ATOM 686 C C . TYR A 1 89 ? -6.559 13.495 19.228 1.00 90.12 89 TYR A C 1
ATOM 688 O O . TYR A 1 89 ? -6.055 12.373 19.183 1.00 90.12 89 TYR A O 1
ATOM 696 N N . VAL A 1 90 ? -7.528 13.889 18.405 1.00 92.44 90 VAL A N 1
ATOM 697 C CA . VAL A 1 90 ? -7.933 13.185 17.184 1.00 92.44 90 VAL A CA 1
ATOM 698 C C . VAL A 1 90 ? -7.832 14.172 16.031 1.00 92.44 90 VAL A C 1
ATOM 700 O O . VAL A 1 90 ? -8.401 15.258 16.097 1.00 92.44 90 VAL A O 1
ATOM 703 N N . VAL A 1 91 ? -7.097 13.826 14.979 1.00 88.56 91 VAL A N 1
ATOM 704 C CA . VAL A 1 91 ? -6.789 14.749 13.880 1.00 88.56 91 VAL A CA 1
ATOM 705 C C . VAL A 1 91 ? -7.118 14.121 12.537 1.00 88.56 91 VAL A C 1
ATOM 707 O O . VAL A 1 91 ? -6.599 13.058 12.201 1.00 88.56 91 VAL A O 1
ATOM 710 N N . LEU A 1 92 ? -7.946 14.805 11.745 1.00 86.25 92 LEU A N 1
ATOM 711 C CA . LEU A 1 92 ? -8.258 14.433 10.364 1.00 86.25 92 LEU A CA 1
ATOM 712 C C . LEU A 1 92 ? -7.178 14.943 9.401 1.00 86.25 92 LEU A C 1
ATOM 714 O O . LEU A 1 92 ? -7.086 16.133 9.088 1.00 86.25 92 LEU A O 1
ATOM 718 N N . MET A 1 93 ? -6.364 14.024 8.888 1.00 80.00 93 MET A N 1
ATOM 719 C CA . MET A 1 93 ? -5.092 14.344 8.233 1.00 80.00 93 MET A CA 1
ATOM 720 C C . MET A 1 93 ? -5.219 14.892 6.807 1.00 80.00 93 MET A C 1
ATOM 722 O O . MET A 1 93 ? -4.316 15.601 6.353 1.00 80.00 93 MET A O 1
ATOM 726 N N . ASP A 1 94 ? -6.314 14.597 6.096 1.00 66.62 94 ASP A N 1
ATOM 727 C CA . ASP A 1 94 ? -6.529 14.988 4.685 1.00 66.62 94 ASP A CA 1
ATOM 728 C C . ASP A 1 94 ? -6.648 16.521 4.503 1.00 66.62 94 ASP A C 1
ATOM 730 O O . ASP A 1 94 ? -6.623 17.036 3.387 1.00 66.62 94 ASP A O 1
ATOM 734 N N . SER A 1 95 ? -6.731 17.259 5.614 1.00 54.25 95 SER A N 1
ATOM 735 C CA . SER A 1 95 ? -7.019 18.694 5.667 1.00 54.25 95 SER A CA 1
ATOM 736 C C . SER A 1 95 ? -5.937 19.532 6.369 1.00 54.25 95 SER A C 1
ATOM 738 O O . SER A 1 95 ? -5.941 20.755 6.265 1.00 54.25 95 SER A O 1
ATOM 740 N N . PHE A 1 96 ? -4.969 18.873 7.016 1.00 58.59 96 PHE A N 1
ATOM 741 C CA . PHE A 1 96 ? -3.882 19.514 7.765 1.00 58.59 96 PHE A CA 1
ATOM 742 C C . PHE A 1 96 ? -2.657 19.850 6.891 1.00 58.59 96 PHE A C 1
ATOM 744 O O . PHE A 1 96 ? -1.875 20.739 7.203 1.00 58.59 96 PHE A O 1
ATOM 751 N N . LYS A 1 97 ? -2.467 19.139 5.769 1.00 55.31 97 LYS A N 1
ATOM 752 C CA . LYS A 1 97 ? -1.239 19.224 4.946 1.00 55.31 97 LYS A CA 1
ATOM 753 C C . LYS A 1 97 ? -1.250 20.316 3.881 1.00 55.31 97 LYS A C 1
ATOM 755 O O . LYS A 1 97 ? -0.199 20.631 3.331 1.00 55.31 97 LYS A O 1
ATOM 760 N N . SER A 1 98 ? -2.416 20.867 3.543 1.00 43.78 98 SER A N 1
ATOM 761 C CA . SER A 1 98 ? -2.524 21.886 2.490 1.00 43.78 98 SER A CA 1
ATOM 762 C C . SER A 1 98 ? -2.101 23.278 2.947 1.00 43.78 98 SER A C 1
ATOM 764 O O . SER A 1 98 ? -1.977 24.177 2.120 1.00 43.78 98 SER A O 1
ATOM 766 N N . THR A 1 99 ? -1.874 23.477 4.242 1.00 43.19 99 THR A N 1
ATOM 767 C CA . THR A 1 99 ? -1.596 24.790 4.801 1.00 43.19 99 THR A CA 1
ATOM 768 C C . THR A 1 99 ? -0.424 24.697 5.773 1.00 43.19 99 THR A C 1
ATOM 770 O O . THR A 1 99 ? -0.571 24.217 6.888 1.00 43.19 99 THR A O 1
ATOM 773 N N . ASN A 1 100 ? 0.743 25.217 5.372 1.00 44.03 100 ASN A N 1
ATOM 774 C CA . ASN A 1 100 ? 1.900 25.516 6.242 1.00 44.03 100 ASN A CA 1
ATOM 775 C C . ASN A 1 100 ? 1.581 26.583 7.320 1.00 44.03 100 ASN A C 1
ATOM 777 O O . ASN A 1 100 ? 2.457 27.312 7.780 1.00 44.03 100 ASN A O 1
ATOM 781 N N . SER A 1 101 ? 0.315 26.745 7.685 1.00 45.50 101 SER A N 1
ATOM 782 C CA . SER A 1 101 ? -0.157 27.765 8.599 1.00 45.50 101 SER A CA 1
ATOM 783 C C . SER A 1 101 ? -0.223 27.190 10.001 1.00 45.50 101 SER A C 1
ATOM 785 O O . SER A 1 101 ? -0.875 26.175 10.236 1.00 45.50 101 SER A O 1
ATOM 787 N N . SER A 1 102 ? 0.397 27.901 10.937 1.00 52.31 102 SER A N 1
ATOM 788 C CA . SER A 1 102 ? -0.006 27.922 12.338 1.00 52.31 102 SER A CA 1
ATOM 789 C C . SER A 1 102 ? -1.531 27.812 12.441 1.00 52.31 102 SER A C 1
ATOM 791 O O . SER A 1 102 ? -2.234 28.729 12.013 1.00 52.31 102 SER A O 1
ATOM 793 N N . HIS A 1 103 ? -2.044 26.697 12.955 1.00 57.12 103 HIS A N 1
ATOM 794 C CA . HIS A 1 103 ? -3.455 26.588 13.304 1.00 57.12 103 HIS A CA 1
ATOM 795 C C . HIS A 1 103 ? -3.631 27.234 14.683 1.00 57.12 103 HIS A C 1
ATOM 797 O O . HIS A 1 103 ? -3.149 26.668 15.669 1.00 57.12 103 HIS A O 1
ATOM 803 N N . PRO A 1 104 ? -4.240 28.433 14.780 1.00 56.25 104 PRO A N 1
ATOM 804 C CA . PRO A 1 104 ? -4.445 29.078 16.069 1.00 56.25 104 PRO A CA 1
ATOM 805 C C . PRO A 1 104 ? -5.309 28.172 16.955 1.00 56.25 104 PRO A C 1
ATOM 807 O O . PRO A 1 104 ? -6.403 27.787 16.556 1.00 56.25 104 PRO A O 1
ATOM 810 N N . GLY A 1 105 ? -4.791 27.815 18.134 1.00 60.16 105 GLY A N 1
ATOM 811 C CA . GLY A 1 105 ? -5.476 26.978 19.127 1.00 60.16 105 GLY A CA 1
ATOM 812 C C . GLY A 1 105 ? -4.949 25.545 19.274 1.00 60.16 105 GLY A C 1
ATOM 813 O O . GLY A 1 105 ? -5.338 24.878 20.226 1.00 60.16 105 GLY A O 1
ATOM 814 N N . ILE A 1 106 ? -4.052 25.069 18.400 1.00 63.09 106 ILE A N 1
ATOM 815 C CA . ILE A 1 106 ? -3.332 23.803 18.633 1.00 63.09 106 ILE A CA 1
ATOM 816 C C . ILE A 1 106 ? -2.067 24.118 19.423 1.00 63.09 106 ILE A C 1
ATOM 818 O O . ILE A 1 106 ? -1.292 24.991 19.021 1.00 63.09 106 ILE A O 1
ATOM 822 N N . ASP A 1 107 ? -1.849 23.419 20.536 1.00 66.56 107 ASP A N 1
ATOM 823 C CA . ASP A 1 107 ? -0.627 23.601 21.311 1.00 66.56 107 ASP A CA 1
ATOM 824 C C . ASP A 1 107 ? 0.622 23.230 20.483 1.00 66.56 107 ASP A C 1
ATOM 826 O O . ASP A 1 107 ? 0.584 22.412 19.557 1.00 66.56 107 ASP A O 1
ATOM 830 N N . SER A 1 108 ? 1.753 23.864 20.789 1.00 66.75 108 SER A N 1
ATOM 831 C CA . SER A 1 108 ? 2.996 23.678 20.034 1.00 66.75 108 SER A CA 1
ATOM 832 C C . SER A 1 108 ? 3.537 22.246 20.097 1.00 66.75 108 SER A C 1
ATOM 834 O O . SER A 1 108 ? 4.161 21.798 19.135 1.00 66.75 108 SER A O 1
ATOM 836 N N . GLY A 1 109 ? 3.273 21.512 21.180 1.00 63.75 109 GLY A N 1
ATOM 837 C CA . GLY A 1 109 ? 3.607 20.098 21.323 1.00 63.75 109 GLY A CA 1
ATOM 838 C C . GLY A 1 109 ? 2.786 19.223 20.379 1.00 63.75 109 GLY A C 1
ATOM 839 O O . GLY A 1 109 ? 3.352 18.396 19.665 1.00 63.75 109 GLY A O 1
ATOM 840 N N . ALA A 1 110 ? 1.479 19.456 20.275 1.00 64.50 110 ALA A N 1
ATOM 841 C CA . ALA A 1 110 ? 0.611 18.768 19.324 1.00 64.50 110 ALA A CA 1
ATOM 842 C C . ALA A 1 110 ? 0.987 19.078 17.864 1.00 64.50 110 ALA A C 1
ATOM 844 O O . ALA A 1 110 ? 1.065 18.161 17.045 1.00 64.50 110 ALA A O 1
ATOM 845 N N . LEU A 1 111 ? 1.325 20.332 17.531 1.00 69.81 111 LEU A N 1
ATOM 846 C CA . LEU A 1 111 ? 1.865 20.684 16.206 1.00 69.81 111 LEU A CA 1
ATOM 847 C C . LEU A 1 111 ? 3.183 19.958 15.906 1.00 69.81 111 LEU A C 1
ATOM 849 O O . LEU A 1 111 ? 3.390 19.471 14.791 1.00 69.81 111 LEU A O 1
ATOM 853 N N . GLN A 1 112 ? 4.065 19.847 16.900 1.00 67.44 112 GLN A N 1
ATOM 854 C CA . GLN A 1 112 ? 5.323 19.122 16.763 1.00 67.44 112 GLN A CA 1
ATOM 855 C C . GLN A 1 112 ? 5.086 17.623 16.542 1.00 67.44 112 GLN A C 1
ATOM 857 O O . GLN A 1 112 ? 5.764 17.020 15.710 1.00 67.44 112 GLN A O 1
ATOM 862 N N . VAL A 1 113 ? 4.113 17.019 17.225 1.00 66.44 113 VAL A N 1
ATOM 863 C CA . VAL A 1 113 ? 3.720 15.620 17.010 1.00 66.44 113 VAL A CA 1
ATOM 864 C C . VAL A 1 113 ? 3.131 15.417 15.612 1.00 66.44 113 VAL A C 1
ATOM 866 O O . VAL A 1 113 ? 3.578 14.533 14.886 1.00 66.44 113 VAL A O 1
ATOM 869 N N . LEU A 1 114 ? 2.205 16.275 15.179 1.00 68.56 114 LEU A N 1
ATOM 870 C CA . LEU A 1 114 ? 1.586 16.179 13.852 1.00 68.56 114 LEU A CA 1
ATOM 871 C C . LEU A 1 114 ? 2.588 16.359 12.709 1.00 68.56 114 LEU A C 1
ATOM 873 O O . LEU A 1 114 ? 2.444 15.726 11.665 1.00 68.56 114 LEU A O 1
ATOM 877 N N . SER A 1 115 ? 3.641 17.154 12.916 1.00 70.06 115 SER A N 1
ATOM 878 C CA . SER A 1 115 ? 4.731 17.300 11.942 1.00 70.06 115 SER A CA 1
ATOM 879 C C . SER A 1 115 ? 5.522 16.003 11.706 1.00 70.06 115 SER A C 1
ATOM 881 O O . SER A 1 115 ? 6.167 15.860 10.668 1.00 70.06 115 SER A O 1
ATOM 883 N N . LYS A 1 116 ? 5.460 15.051 12.651 1.00 66.62 116 LYS A N 1
ATOM 884 C CA . LYS A 1 116 ? 6.145 13.750 12.589 1.00 66.62 116 LYS A CA 1
ATOM 885 C C . LYS A 1 116 ? 5.290 12.639 11.970 1.00 66.62 116 LYS A C 1
ATOM 887 O O . LYS A 1 116 ? 5.830 11.582 11.649 1.00 66.62 116 LYS A O 1
ATOM 892 N N . VAL A 1 117 ? 3.986 12.858 11.793 1.00 67.12 117 VAL A N 1
ATOM 893 C CA . VAL A 1 117 ? 3.065 11.866 11.215 1.00 67.12 117 VAL A CA 1
ATOM 894 C C . VAL A 1 117 ? 3.403 11.628 9.748 1.00 67.12 117 VAL A C 1
ATOM 896 O O . VAL A 1 117 ? 3.498 12.570 8.949 1.00 67.12 117 VAL A O 1
ATOM 899 N N . LYS A 1 118 ? 3.540 10.358 9.350 1.00 63.03 118 LYS A N 1
ATOM 900 C CA . LYS A 1 118 ? 3.785 10.031 7.942 1.00 63.03 118 LYS A CA 1
ATOM 901 C C . LYS A 1 118 ? 2.507 10.309 7.175 1.00 63.03 118 LYS A C 1
ATOM 903 O O . LYS A 1 118 ? 1.427 9.839 7.507 1.00 63.03 118 LYS A O 1
ATOM 908 N N . GLY A 1 119 ? 2.604 11.124 6.131 1.00 59.09 119 GLY A N 1
ATOM 909 C CA . GLY A 1 119 ? 1.446 11.746 5.501 1.00 59.09 119 GLY A CA 1
ATOM 910 C C . GLY A 1 119 ? 0.474 10.843 4.722 1.00 59.09 119 GLY A C 1
ATOM 911 O O . GLY A 1 119 ? -0.117 11.332 3.760 1.00 59.09 119 GLY A O 1
ATOM 912 N N . LYS A 1 120 ? 0.278 9.585 5.113 1.00 72.25 120 LYS A N 1
ATOM 913 C CA . LYS A 1 120 ? -0.592 8.600 4.465 1.00 72.25 120 LYS A CA 1
ATOM 914 C C . LYS A 1 120 ? -1.800 8.171 5.304 1.00 72.25 120 LYS A C 1
ATOM 916 O O . LYS A 1 120 ? -2.722 7.624 4.714 1.00 72.25 120 LYS A O 1
ATOM 921 N N . ALA A 1 121 ? -1.792 8.408 6.616 1.00 83.19 121 ALA A N 1
ATOM 922 C CA . ALA A 1 121 ? -2.930 8.103 7.481 1.00 83.19 121 ALA A CA 1
ATOM 923 C C . ALA A 1 121 ? -4.116 9.036 7.199 1.00 83.19 121 ALA A C 1
ATOM 925 O O . ALA A 1 121 ? -3.910 10.202 6.841 1.00 83.19 121 ALA A O 1
ATOM 926 N N . ASP A 1 122 ? -5.333 8.527 7.395 1.00 86.62 122 ASP A N 1
ATOM 927 C CA . ASP A 1 122 ? -6.570 9.305 7.295 1.00 86.62 122 ASP A CA 1
ATOM 928 C C . ASP A 1 122 ? -6.828 10.051 8.615 1.00 86.62 122 ASP A C 1
ATOM 930 O O . ASP A 1 122 ? -7.200 11.229 8.615 1.00 86.62 122 ASP A O 1
ATOM 934 N N . LEU A 1 123 ? -6.571 9.382 9.746 1.00 89.75 123 LEU A N 1
ATOM 935 C CA . LEU A 1 123 ? -6.666 9.948 11.090 1.00 89.75 123 LEU A CA 1
ATOM 936 C C . LEU A 1 123 ? -5.363 9.748 11.863 1.00 89.75 123 LEU A C 1
ATOM 938 O O . LEU A 1 123 ? -4.690 8.731 11.714 1.00 89.75 123 LEU A O 1
ATOM 942 N N . THR A 1 124 ? -5.063 10.687 12.753 1.00 90.50 124 THR A N 1
ATOM 943 C CA . THR A 1 124 ? -4.069 10.503 13.816 1.00 90.50 124 THR A CA 1
ATOM 944 C C . THR A 1 124 ? -4.750 10.627 15.164 1.00 90.50 124 THR A C 1
ATOM 946 O O . THR A 1 124 ? -5.464 11.597 15.409 1.00 90.50 124 THR A O 1
ATOM 949 N N . VAL A 1 125 ? -4.507 9.666 16.045 1.00 91.81 125 VAL A N 1
ATOM 950 C CA . VAL A 1 125 ? -4.953 9.684 17.434 1.00 91.81 125 VAL A CA 1
ATOM 951 C C . VAL A 1 125 ? -3.718 9.790 18.322 1.00 91.81 125 VAL A C 1
ATOM 953 O O . VAL A 1 125 ? -2.814 8.965 18.224 1.00 91.81 125 VAL A O 1
ATOM 956 N N . ILE A 1 126 ? -3.665 10.808 19.176 1.00 89.62 126 ILE A N 1
ATOM 957 C CA . ILE A 1 126 ? -2.542 11.046 20.087 1.00 89.62 126 ILE A CA 1
ATOM 958 C C . ILE A 1 126 ? -3.011 10.759 21.507 1.00 89.62 126 ILE A C 1
ATOM 960 O O . ILE A 1 126 ? -3.950 11.388 22.000 1.00 89.62 126 ILE A O 1
ATOM 964 N N . GLU A 1 127 ? -2.336 9.828 22.168 1.00 87.94 127 GLU A N 1
ATOM 965 C CA . GLU A 1 127 ? -2.614 9.406 23.537 1.00 87.94 127 GLU A CA 1
ATOM 966 C C . GLU A 1 127 ? -1.326 9.484 24.347 1.00 87.94 127 GLU A C 1
ATOM 968 O O . GLU A 1 127 ? -0.430 8.700 24.080 1.00 87.94 127 GLU A O 1
ATOM 973 N N . ALA A 1 128 ? -1.219 10.373 25.339 1.00 81.50 128 ALA A N 1
ATOM 974 C CA . ALA A 1 128 ? -0.060 10.482 26.241 1.00 81.50 128 ALA A CA 1
ATOM 975 C C . ALA A 1 128 ? 1.323 10.333 25.549 1.00 81.50 128 ALA A C 1
ATOM 977 O O . ALA A 1 128 ? 1.893 11.327 25.108 1.00 81.50 128 ALA A O 1
ATOM 978 N N . SER A 1 129 ? 1.864 9.110 25.462 1.00 78.44 129 SER A N 1
ATOM 979 C CA . SER A 1 129 ?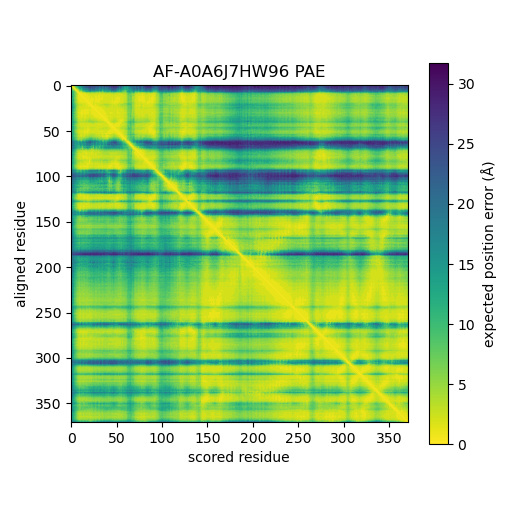 3.151 8.764 24.837 1.00 78.44 129 SER A CA 1
ATOM 980 C C . SER A 1 129 ? 3.066 8.028 23.488 1.00 78.44 129 SER A C 1
ATOM 982 O O . SER A 1 129 ? 4.104 7.723 22.907 1.00 78.44 129 SER A O 1
ATOM 984 N N . THR A 1 130 ? 1.871 7.700 23.001 1.00 86.12 130 THR A N 1
ATOM 985 C CA . THR A 1 130 ? 1.635 6.860 21.820 1.00 86.12 130 THR A CA 1
ATOM 986 C C . THR A 1 130 ? 0.890 7.634 20.741 1.00 86.12 130 THR A C 1
ATOM 988 O O . THR A 1 130 ? -0.094 8.330 21.003 1.00 86.12 130 THR A O 1
ATOM 991 N N . ILE A 1 131 ? 1.345 7.484 19.500 1.00 88.31 131 ILE A N 1
ATOM 992 C CA . ILE A 1 131 ? 0.685 8.045 18.321 1.00 88.31 131 ILE A CA 1
ATOM 993 C C . ILE A 1 131 ? 0.113 6.882 17.526 1.00 88.31 131 ILE A C 1
ATOM 995 O O . ILE A 1 131 ? 0.856 5.994 17.123 1.00 88.31 131 ILE A O 1
ATOM 999 N N . ARG A 1 132 ? -1.197 6.881 17.289 1.00 91.25 132 ARG A N 1
ATOM 1000 C CA . ARG A 1 132 ? -1.871 5.868 16.477 1.00 91.25 132 ARG A CA 1
ATOM 1001 C C . ARG A 1 132 ? -2.284 6.485 15.145 1.00 91.25 132 ARG A C 1
ATOM 1003 O O . ARG A 1 132 ? -3.138 7.369 15.091 1.00 91.25 132 ARG A O 1
ATOM 1010 N N . GLU A 1 133 ? -1.660 6.031 14.071 1.00 89.94 133 GLU A N 1
ATOM 1011 C CA . GLU A 1 133 ? -1.964 6.417 12.696 1.00 89.94 133 GLU A CA 1
ATOM 1012 C C . GLU A 1 133 ? -3.004 5.450 12.127 1.00 89.94 133 GLU A C 1
ATOM 1014 O O . GLU A 1 133 ? -2.768 4.247 12.068 1.00 89.94 133 GLU A O 1
ATOM 1019 N N . VAL A 1 134 ? -4.166 5.953 11.713 1.00 90.88 134 VAL A N 1
ATOM 1020 C CA . VAL A 1 134 ? -5.303 5.118 11.304 1.00 90.88 134 VAL A CA 1
ATOM 1021 C C . VAL A 1 134 ? -5.584 5.298 9.821 1.00 90.88 134 VAL A C 1
ATOM 1023 O O . VAL A 1 134 ? -5.834 6.413 9.356 1.00 90.88 134 VAL A O 1
ATOM 1026 N N . SER A 1 135 ? -5.591 4.191 9.082 1.00 88.69 135 SER A N 1
ATOM 1027 C CA . SER A 1 135 ? -6.062 4.152 7.697 1.00 88.69 135 SER A CA 1
ATOM 1028 C C . SER A 1 135 ? -7.413 3.451 7.610 1.00 88.69 135 SER A C 1
ATOM 1030 O O . SER A 1 135 ? -7.561 2.289 8.000 1.00 88.69 135 SER A O 1
ATOM 1032 N N . ILE A 1 136 ? -8.399 4.135 7.040 1.00 86.06 136 ILE A N 1
ATOM 1033 C CA . ILE A 1 136 ? -9.766 3.643 6.933 1.00 86.06 136 ILE A CA 1
ATOM 1034 C C . ILE A 1 136 ? -9.930 2.876 5.623 1.00 86.06 136 ILE A C 1
ATOM 1036 O O . ILE A 1 136 ? -9.833 3.443 4.531 1.00 86.06 136 ILE A O 1
ATOM 1040 N N . LYS A 1 137 ? -10.216 1.571 5.706 1.00 80.25 137 LYS A N 1
ATOM 1041 C CA . LYS A 1 137 ? -10.556 0.768 4.522 1.00 80.25 137 LYS A CA 1
ATOM 1042 C C . LYS A 1 137 ? -12.061 0.702 4.317 1.00 80.25 137 LYS A C 1
ATOM 1044 O O . LYS A 1 137 ? -12.846 0.561 5.253 1.00 80.25 137 LYS A O 1
ATOM 1049 N N . ARG A 1 138 ? -12.454 0.822 3.049 1.00 71.06 138 ARG A N 1
ATOM 1050 C CA . ARG A 1 138 ? -13.845 0.841 2.583 1.00 71.06 138 ARG A CA 1
ATOM 1051 C C . ARG A 1 138 ? -14.136 -0.426 1.790 1.00 71.06 138 ARG A C 1
ATOM 1053 O O . ARG A 1 138 ? -13.245 -0.935 1.116 1.00 71.06 138 ARG A O 1
ATOM 1060 N N . GLN A 1 139 ? -15.385 -0.886 1.819 1.00 59.16 139 GLN A N 1
ATOM 1061 C CA . GLN A 1 139 ? -15.806 -2.087 1.086 1.00 59.16 139 GLN A CA 1
ATOM 1062 C C . GLN A 1 139 ? -15.762 -1.914 -0.437 1.00 59.16 139 GLN A C 1
ATOM 1064 O O . GLN A 1 139 ? -15.405 -2.845 -1.152 1.00 59.16 139 GLN A O 1
ATOM 1069 N N . GLU A 1 140 ? -16.098 -0.724 -0.937 1.00 57.38 140 GLU A N 1
ATOM 1070 C CA . GLU A 1 140 ? -16.393 -0.517 -2.362 1.00 57.38 140 GLU A CA 1
ATOM 1071 C C . GLU A 1 140 ? -15.257 0.131 -3.163 1.00 57.38 140 GLU A C 1
ATOM 1073 O O . GLU A 1 140 ? -15.424 0.462 -4.340 1.00 57.38 140 GLU A O 1
ATOM 1078 N N . SER A 1 141 ? -14.083 0.360 -2.564 1.00 53.75 141 SER A N 1
ATOM 1079 C CA . SER A 1 141 ? -13.002 0.988 -3.323 1.00 53.75 141 SER A CA 1
ATOM 1080 C C . SER A 1 141 ? -12.448 0.005 -4.352 1.00 53.75 141 SER A C 1
ATOM 1082 O O . SER A 1 141 ? -11.743 -0.946 -4.012 1.00 53.75 141 SER A O 1
ATOM 1084 N N . ASN A 1 142 ? -12.730 0.266 -5.627 1.00 54.69 142 ASN A N 1
ATOM 1085 C CA . ASN A 1 142 ? -12.044 -0.385 -6.733 1.00 54.69 142 ASN A CA 1
ATOM 1086 C C . ASN A 1 142 ? -10.524 -0.208 -6.562 1.00 54.69 142 ASN A C 1
ATOM 1088 O O . ASN A 1 142 ? -10.034 0.917 -6.543 1.00 54.69 142 ASN A O 1
ATOM 1092 N N . GLN A 1 143 ? -9.808 -1.330 -6.432 1.00 57.84 143 GLN A N 1
ATOM 1093 C CA . GLN A 1 143 ? -8.348 -1.435 -6.271 1.00 57.84 143 GLN A CA 1
ATOM 1094 C C . GLN A 1 143 ? -7.720 -0.522 -5.199 1.00 57.84 143 GLN A C 1
ATOM 1096 O O . GLN A 1 143 ? -7.280 0.596 -5.475 1.00 57.84 143 GLN A O 1
ATOM 1101 N N . VAL A 1 144 ? -7.529 -1.048 -3.986 1.00 71.75 144 VAL A N 1
ATOM 1102 C CA . VAL A 1 144 ? -6.641 -0.415 -3.000 1.00 71.75 144 VAL A CA 1
ATOM 1103 C C . VAL A 1 144 ? -5.183 -0.674 -3.391 1.00 71.75 144 VAL A C 1
ATOM 1105 O O . VAL A 1 144 ? -4.764 -1.818 -3.553 1.00 71.75 144 VAL A O 1
ATOM 1108 N N . LYS A 1 145 ? -4.375 0.381 -3.545 1.00 79.88 145 LYS A N 1
ATOM 1109 C CA . LYS A 1 145 ? -2.920 0.228 -3.705 1.00 79.88 145 LYS A CA 1
ATOM 1110 C C . LYS A 1 145 ? -2.321 -0.220 -2.372 1.00 79.88 145 LYS A C 1
ATOM 1112 O O . LYS A 1 145 ? -2.515 0.460 -1.370 1.00 79.88 145 LYS A O 1
ATOM 1117 N N . LEU A 1 146 ? -1.591 -1.332 -2.383 1.00 85.69 146 LEU A N 1
ATOM 1118 C CA . LEU A 1 146 ? -0.843 -1.823 -1.224 1.00 85.69 146 LEU A CA 1
ATOM 1119 C C . LEU A 1 146 ? 0.556 -1.210 -1.206 1.00 85.69 146 LEU A C 1
ATOM 1121 O O . LEU A 1 146 ? 1.022 -0.771 -0.170 1.00 85.69 146 LEU A O 1
ATOM 1125 N N . GLY A 1 147 ? 1.189 -1.096 -2.375 1.00 88.12 147 GLY A N 1
ATOM 1126 C CA . GLY A 1 147 ? 2.510 -0.499 -2.507 1.00 88.12 147 GLY A CA 1
ATOM 1127 C C . GLY A 1 147 ? 2.986 -0.457 -3.954 1.00 88.12 147 GLY A C 1
ATOM 1128 O O . GLY A 1 147 ? 2.305 -0.906 -4.878 1.00 88.12 147 GLY A O 1
ATOM 1129 N N . GLN A 1 148 ? 4.173 0.098 -4.162 1.00 91.38 148 GLN A N 1
ATOM 1130 C CA . GLN A 1 148 ? 4.856 0.045 -5.449 1.00 91.38 148 GLN A CA 1
ATOM 1131 C C . GLN A 1 148 ? 6.344 -0.175 -5.225 1.00 91.38 148 GLN A C 1
ATOM 1133 O O . GLN A 1 148 ? 6.911 0.382 -4.286 1.00 91.38 148 GLN A O 1
ATOM 1138 N N . GLN A 1 149 ? 6.971 -0.921 -6.125 1.00 92.31 149 GLN A N 1
ATOM 1139 C CA . GLN A 1 149 ? 8.407 -1.138 -6.107 1.00 92.31 149 GLN A CA 1
ATOM 1140 C C . GLN A 1 149 ? 9.031 -0.654 -7.408 1.00 92.31 149 GLN A C 1
ATOM 1142 O O . GLN A 1 149 ? 8.741 -1.175 -8.483 1.00 92.31 149 GLN A O 1
ATOM 1147 N N . SER A 1 150 ? 9.905 0.341 -7.300 1.00 91.38 150 SER A N 1
ATOM 1148 C CA . SER A 1 150 ? 10.646 0.924 -8.425 1.00 91.38 150 SER A CA 1
ATOM 1149 C C . SER A 1 150 ? 12.161 0.796 -8.272 1.00 91.38 150 SER A C 1
ATOM 1151 O O . SER A 1 150 ? 12.910 1.335 -9.080 1.00 91.38 150 SER A O 1
ATOM 1153 N N . ARG A 1 151 ? 12.629 0.113 -7.225 1.00 91.75 151 ARG A N 1
ATOM 1154 C CA . ARG A 1 151 ? 14.047 -0.107 -6.934 1.00 91.75 151 ARG A CA 1
ATOM 1155 C C . ARG A 1 151 ? 14.301 -1.587 -6.674 1.00 91.75 151 ARG A C 1
ATOM 1157 O O . ARG A 1 151 ? 13.364 -2.382 -6.577 1.00 91.75 151 ARG A O 1
ATOM 1164 N N . ARG A 1 152 ? 15.581 -1.941 -6.613 1.00 93.06 152 ARG A N 1
ATOM 1165 C CA . ARG A 1 152 ? 16.033 -3.238 -6.122 1.00 93.06 152 ARG A CA 1
ATOM 1166 C C . ARG A 1 152 ? 15.745 -3.330 -4.629 1.00 93.06 152 ARG A C 1
ATOM 1168 O O . ARG A 1 152 ? 16.146 -2.438 -3.886 1.00 93.06 152 ARG A O 1
ATOM 1175 N N . GLU A 1 153 ? 15.055 -4.388 -4.234 1.00 93.44 153 GLU A N 1
ATOM 1176 C CA . GLU A 1 153 ? 14.821 -4.747 -2.838 1.00 93.44 153 GLU A CA 1
ATOM 1177 C C . GLU A 1 153 ? 15.057 -6.248 -2.669 1.00 93.44 153 GLU A C 1
ATOM 1179 O O . GLU A 1 153 ? 14.656 -7.043 -3.527 1.00 93.44 153 GLU A O 1
ATOM 1184 N N . GLU A 1 154 ? 15.713 -6.606 -1.571 1.00 94.94 154 GLU A N 1
ATOM 1185 C CA . GLU A 1 154 ? 15.888 -7.981 -1.118 1.00 94.94 154 GLU A CA 1
ATOM 1186 C C . GLU A 1 154 ? 14.850 -8.282 -0.035 1.00 94.94 154 GLU A C 1
ATOM 1188 O O . GLU A 1 154 ? 14.543 -7.423 0.790 1.00 94.94 154 GLU A O 1
ATOM 1193 N N . TYR A 1 155 ? 14.289 -9.483 -0.090 1.00 95.94 155 TYR A N 1
ATOM 1194 C CA . TYR A 1 155 ? 13.289 -10.003 0.826 1.00 95.94 155 TYR A CA 1
ATOM 1195 C C . TYR A 1 155 ? 13.894 -11.218 1.521 1.00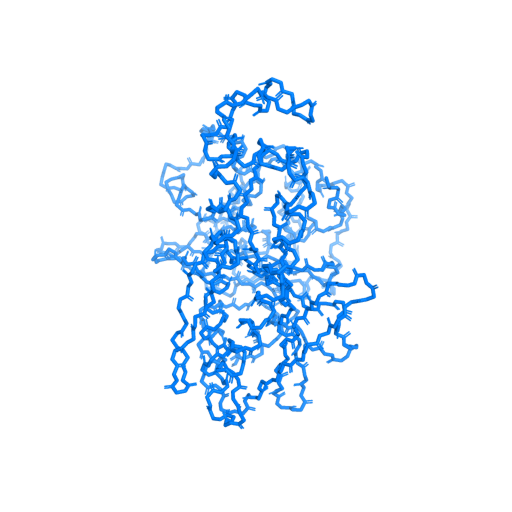 95.94 155 TYR A C 1
ATOM 1197 O O . TYR A 1 155 ? 14.319 -12.169 0.855 1.00 95.94 155 TYR A O 1
ATOM 1205 N N . GLU A 1 156 ? 13.921 -11.180 2.848 1.00 96.00 156 GLU A N 1
ATOM 1206 C CA . GLU A 1 156 ? 14.472 -12.226 3.715 1.00 96.00 156 GLU A CA 1
ATOM 1207 C C . GLU A 1 156 ? 13.512 -13.421 3.817 1.00 96.00 156 GLU A C 1
ATOM 1209 O O . GLU A 1 156 ? 13.010 -13.749 4.882 1.00 96.00 156 GLU A O 1
ATOM 1214 N N . PHE A 1 157 ? 13.194 -14.042 2.682 1.00 97.12 157 PHE A N 1
ATOM 1215 C CA . PHE A 1 157 ? 12.379 -15.251 2.647 1.00 97.12 157 PHE A CA 1
ATOM 1216 C C . PHE A 1 157 ? 13.158 -16.481 3.115 1.00 97.12 157 PHE A C 1
ATOM 1218 O O . PHE A 1 157 ? 14.379 -16.576 2.969 1.00 97.12 157 PHE A O 1
ATOM 1225 N N . GLU A 1 158 ? 12.414 -17.470 3.595 1.00 95.81 158 GLU A N 1
ATOM 1226 C CA . GLU A 1 158 ? 12.898 -18.808 3.893 1.00 95.81 158 GLU A CA 1
ATOM 1227 C C . GLU A 1 158 ? 12.558 -19.781 2.749 1.00 95.81 158 GLU A C 1
ATOM 1229 O O . GLU A 1 158 ? 11.499 -19.666 2.125 1.00 95.81 158 GLU A O 1
ATOM 1234 N N . PRO A 1 159 ? 13.431 -20.761 2.452 1.00 94.38 159 PRO A N 1
ATOM 1235 C CA . PRO A 1 159 ? 14.755 -20.969 3.049 1.00 94.38 159 PRO A CA 1
ATOM 1236 C C . PRO A 1 159 ? 15.847 -20.062 2.451 1.00 94.38 159 PRO A C 1
ATOM 1238 O O . PRO A 1 159 ? 17.008 -20.155 2.847 1.00 94.38 159 PRO A O 1
ATOM 1241 N N . GLN A 1 160 ? 15.518 -19.244 1.447 1.00 94.81 160 GLN A N 1
ATOM 1242 C CA . GLN A 1 160 ? 16.479 -18.417 0.718 1.00 94.81 160 GLN A CA 1
ATOM 1243 C C . GLN A 1 160 ? 15.887 -17.053 0.386 1.00 94.81 160 GLN A C 1
ATOM 1245 O O . GLN A 1 160 ? 14.751 -16.966 -0.086 1.00 94.81 160 GLN A O 1
ATOM 1250 N N . SER A 1 161 ? 16.708 -16.007 0.517 1.00 96.12 161 SER A N 1
ATOM 1251 C CA . SER A 1 161 ? 16.303 -14.659 0.142 1.00 96.12 161 SER A CA 1
ATOM 1252 C C . SER A 1 161 ? 15.948 -14.560 -1.347 1.00 96.12 161 SER A C 1
ATOM 1254 O O . SER A 1 161 ? 16.462 -15.273 -2.227 1.00 96.12 161 SER A O 1
ATOM 1256 N N . ALA A 1 162 ? 15.032 -13.645 -1.648 1.00 96.81 162 ALA A N 1
ATOM 1257 C CA . ALA A 1 162 ? 14.646 -13.328 -3.011 1.00 96.81 162 ALA A CA 1
ATOM 1258 C C . ALA A 1 162 ? 14.779 -11.836 -3.266 1.00 96.81 162 ALA A C 1
ATOM 1260 O O . ALA A 1 162 ? 14.510 -10.998 -2.413 1.00 96.81 162 ALA A O 1
ATOM 1261 N N . GLU A 1 163 ? 15.155 -11.500 -4.489 1.00 95.19 163 GLU A N 1
ATOM 1262 C CA . GLU A 1 163 ? 15.280 -10.121 -4.917 1.00 95.19 163 GLU A CA 1
ATOM 1263 C C . GLU A 1 163 ? 14.283 -9.830 -6.027 1.00 95.19 163 GLU A C 1
ATOM 1265 O O . GLU A 1 163 ? 14.139 -10.602 -6.979 1.00 95.19 163 GLU A O 1
ATOM 1270 N N . LEU A 1 164 ? 13.678 -8.650 -5.948 1.00 95.12 164 LEU A N 1
ATOM 1271 C CA . LEU A 1 164 ? 12.935 -8.063 -7.048 1.00 95.12 164 LEU A CA 1
ATOM 1272 C C . LEU A 1 164 ? 13.609 -6.741 -7.446 1.00 95.12 164 LEU A C 1
ATOM 1274 O O . LEU A 1 164 ? 13.875 -5.885 -6.602 1.00 95.12 164 LEU A O 1
ATOM 1278 N N . SER A 1 165 ? 13.926 -6.563 -8.730 1.00 93.06 165 SER A N 1
ATOM 1279 C CA . SER A 1 165 ? 14.605 -5.365 -9.236 1.00 93.06 165 SER A CA 1
ATOM 1280 C C . SER A 1 165 ? 13.653 -4.535 -10.084 1.00 93.06 165 SER A C 1
ATOM 1282 O O . SER A 1 165 ? 13.278 -4.933 -11.180 1.00 93.06 165 SER A O 1
ATOM 1284 N N . GLY A 1 166 ? 13.260 -3.367 -9.575 1.00 91.19 166 GLY A N 1
ATOM 1285 C CA . GLY A 1 166 ? 12.511 -2.360 -10.328 1.00 91.19 166 GLY A CA 1
ATOM 1286 C C . GLY A 1 166 ? 13.391 -1.274 -10.962 1.00 91.19 166 GLY A C 1
ATOM 1287 O O . GLY A 1 166 ? 14.623 -1.284 -10.907 1.00 91.19 166 GLY A O 1
ATOM 1288 N N . GLY A 1 167 ? 12.723 -0.287 -11.542 1.00 91.44 167 GLY A N 1
ATOM 1289 C CA . GLY A 1 167 ? 13.287 0.930 -12.099 1.00 91.44 167 GLY A CA 1
ATOM 1290 C C . GLY A 1 167 ? 14.006 0.690 -13.416 1.00 91.44 167 GLY A C 1
ATOM 1291 O O . GLY A 1 167 ? 13.569 -0.091 -14.260 1.00 91.44 167 GLY A O 1
ATOM 1292 N N . LYS A 1 168 ? 15.143 1.366 -13.584 1.00 85.25 168 LYS A N 1
ATOM 1293 C CA . LYS A 1 168 ? 16.054 1.191 -14.727 1.00 85.25 168 LYS A CA 1
ATOM 1294 C C . LYS A 1 168 ? 17.100 0.088 -14.481 1.00 85.25 168 LYS A C 1
ATOM 1296 O O . LYS A 1 168 ? 18.055 -0.021 -15.239 1.00 85.25 168 LYS A O 1
ATOM 1301 N N . GLY A 1 169 ? 16.958 -0.691 -13.401 1.00 76.56 169 GLY A N 1
ATOM 1302 C CA . GLY A 1 169 ? 17.949 -1.680 -12.957 1.00 76.56 169 GLY A CA 1
ATOM 1303 C C . GLY A 1 169 ? 17.966 -2.988 -13.756 1.00 76.56 169 GLY A C 1
ATOM 1304 O O . GLY A 1 169 ? 18.966 -3.711 -13.719 1.00 76.56 169 GLY A O 1
ATOM 1305 N N . LEU A 1 170 ? 16.900 -3.279 -14.510 1.00 83.56 170 LEU A N 1
ATOM 1306 C CA . LEU A 1 170 ? 16.806 -4.490 -15.328 1.00 83.56 170 LEU A CA 1
ATOM 1307 C C . LEU A 1 170 ? 17.876 -4.505 -16.424 1.00 83.56 170 LEU A C 1
ATOM 1309 O O . LEU A 1 170 ? 18.282 -3.455 -16.937 1.00 83.56 170 LEU A O 1
ATOM 1313 N N . ARG A 1 171 ? 18.362 -5.699 -16.775 1.00 84.94 171 ARG A N 1
ATOM 1314 C CA . ARG A 1 171 ? 19.477 -5.852 -17.716 1.00 84.94 171 ARG A CA 1
ATOM 1315 C C . ARG A 1 171 ? 19.085 -5.383 -19.114 1.00 84.94 171 ARG A C 1
ATOM 1317 O O . ARG A 1 171 ? 19.881 -4.691 -19.744 1.00 84.94 171 ARG A O 1
ATOM 1324 N N . ALA A 1 172 ? 17.876 -5.698 -19.574 1.00 85.12 172 ALA A N 1
ATOM 1325 C CA . ALA A 1 172 ? 17.353 -5.256 -20.863 1.00 85.12 172 ALA A CA 1
ATOM 1326 C C . ALA A 1 172 ? 17.313 -3.727 -20.966 1.00 85.12 172 ALA A C 1
ATOM 1328 O O . ALA A 1 172 ? 17.761 -3.180 -21.973 1.00 85.12 172 ALA A O 1
ATOM 1329 N N . ILE A 1 173 ? 16.880 -3.034 -19.904 1.00 85.25 173 ILE A N 1
ATOM 1330 C CA . ILE A 1 173 ? 16.873 -1.564 -19.863 1.00 85.25 173 ILE A CA 1
ATOM 1331 C C . ILE A 1 173 ? 18.300 -1.034 -19.937 1.00 85.25 173 ILE A C 1
ATOM 1333 O O . ILE A 1 173 ? 18.598 -0.206 -20.790 1.00 85.25 173 ILE A O 1
ATOM 1337 N N . ARG A 1 174 ? 19.205 -1.515 -19.077 1.00 86.38 174 ARG A N 1
ATOM 1338 C CA . ARG A 1 174 ? 20.594 -1.030 -19.055 1.00 86.38 174 ARG A CA 1
ATOM 1339 C C . ARG A 1 174 ? 21.286 -1.229 -20.402 1.00 86.38 174 ARG A C 1
ATOM 1341 O O . ARG A 1 174 ? 21.845 -0.280 -20.941 1.00 86.38 174 ARG A O 1
ATOM 1348 N N . ASN A 1 175 ? 21.181 -2.425 -20.974 1.00 88.94 175 ASN A N 1
ATOM 1349 C CA . ASN A 1 175 ? 21.789 -2.751 -22.261 1.00 88.94 175 ASN A CA 1
ATOM 1350 C C . ASN A 1 175 ? 21.182 -1.930 -23.408 1.00 88.94 175 ASN A C 1
ATOM 1352 O O . ASN A 1 175 ? 21.920 -1.390 -24.234 1.00 88.94 175 ASN A O 1
ATOM 1356 N N . GLY A 1 176 ? 19.851 -1.812 -23.450 1.00 87.06 176 GLY A N 1
ATOM 1357 C CA . GLY A 1 176 ? 19.148 -1.031 -24.465 1.00 87.06 176 GLY A CA 1
ATOM 1358 C C . GLY A 1 176 ? 19.491 0.456 -24.388 1.00 87.06 176 GLY A C 1
ATOM 1359 O O . GLY A 1 176 ? 19.797 1.067 -25.410 1.00 87.06 176 GLY A O 1
ATOM 1360 N N . LEU A 1 177 ? 19.540 1.022 -23.179 1.00 87.31 177 LEU A N 1
ATOM 1361 C CA . LEU A 1 177 ? 19.924 2.415 -22.959 1.00 87.31 177 LEU A CA 1
ATOM 1362 C C . LEU A 1 177 ? 21.376 2.684 -23.340 1.00 87.31 177 LEU A C 1
ATOM 1364 O O . LEU A 1 177 ? 21.631 3.687 -24.002 1.00 87.31 177 LEU A O 1
ATOM 1368 N N . SER A 1 178 ? 22.319 1.814 -22.973 1.00 88.25 178 SER A N 1
ATOM 1369 C CA . SER A 1 178 ? 23.721 1.965 -23.378 1.00 88.25 178 SER A CA 1
ATOM 1370 C C . SER A 1 178 ? 23.873 1.932 -24.898 1.00 88.25 178 SER A C 1
ATOM 1372 O O . SER A 1 178 ? 24.569 2.781 -25.452 1.00 88.25 178 SER A O 1
ATOM 1374 N N . ARG A 1 179 ? 23.171 1.013 -25.578 1.00 89.75 179 ARG A N 1
ATOM 1375 C CA . ARG A 1 179 ? 23.151 0.933 -27.045 1.00 89.75 179 ARG A CA 1
ATOM 1376 C C . ARG A 1 179 ? 22.612 2.221 -27.663 1.00 89.75 179 ARG A C 1
ATOM 1378 O O . ARG A 1 179 ? 23.281 2.811 -28.497 1.00 89.75 179 ARG A O 1
ATOM 1385 N N . LEU A 1 180 ? 21.429 2.672 -27.247 1.00 87.94 180 LEU A N 1
ATOM 1386 C CA . LEU A 1 180 ? 20.769 3.839 -27.844 1.00 87.94 180 LEU A CA 1
ATOM 1387 C C . LEU A 1 180 ? 21.491 5.150 -27.536 1.00 87.94 180 LEU A C 1
ATOM 1389 O O . LEU A 1 180 ? 21.577 6.023 -28.395 1.00 87.94 180 LEU A O 1
ATOM 1393 N N . SER A 1 181 ? 22.069 5.270 -26.341 1.00 86.19 181 SER A N 1
ATOM 1394 C CA . SER A 1 181 ? 22.821 6.461 -25.938 1.00 86.19 181 SER A CA 1
ATOM 1395 C C . SER A 1 181 ? 24.056 6.697 -26.800 1.00 86.19 181 SER A C 1
ATOM 1397 O O . SER A 1 181 ? 24.412 7.849 -27.016 1.00 86.19 181 SER A O 1
ATOM 1399 N N . ALA A 1 182 ? 24.685 5.639 -27.323 1.00 84.62 182 ALA A N 1
ATOM 1400 C CA . ALA A 1 182 ? 25.864 5.758 -28.182 1.00 84.62 182 ALA A CA 1
ATOM 1401 C C . ALA A 1 182 ? 25.582 6.497 -29.505 1.00 84.62 182 ALA A C 1
ATOM 1403 O O . ALA A 1 182 ? 26.504 7.028 -30.117 1.00 84.62 182 ALA A O 1
ATOM 1404 N N . PHE A 1 183 ? 24.317 6.553 -29.930 1.00 79.94 183 PHE A N 1
ATOM 1405 C CA . PHE A 1 183 ? 23.893 7.172 -31.187 1.00 79.94 183 PHE A CA 1
ATOM 1406 C C . PHE A 1 183 ? 23.184 8.517 -30.991 1.00 79.94 183 PHE A C 1
ATOM 1408 O O . PHE A 1 183 ? 22.752 9.138 -31.963 1.00 79.94 183 PHE A O 1
ATOM 1415 N N . VAL A 1 184 ? 23.017 8.971 -29.747 1.00 80.00 184 VAL A N 1
ATOM 1416 C CA . VAL A 1 184 ? 22.371 10.250 -29.444 1.00 80.00 184 VAL A CA 1
ATOM 1417 C C . VAL A 1 184 ? 23.434 11.328 -29.291 1.00 80.00 184 VAL A C 1
ATOM 1419 O O . VAL A 1 184 ? 24.206 11.332 -28.337 1.00 80.00 184 VAL A O 1
ATOM 1422 N N . SER A 1 185 ? 23.458 12.278 -30.224 1.00 67.19 185 SER A N 1
ATOM 1423 C CA . SER A 1 185 ? 24.158 13.549 -30.019 1.00 67.19 185 SER A CA 1
ATOM 1424 C C . SER A 1 185 ? 23.387 14.416 -29.020 1.00 67.19 185 SER A C 1
ATOM 1426 O O . SER A 1 185 ? 22.169 14.277 -28.907 1.00 67.19 185 SER A O 1
ATOM 1428 N N . ALA A 1 186 ? 24.073 15.330 -28.321 1.00 65.38 186 ALA A N 1
ATOM 1429 C CA . ALA A 1 186 ? 23.418 16.340 -27.488 1.00 65.38 186 ALA A CA 1
ATOM 1430 C C . ALA A 1 186 ? 22.368 17.080 -28.339 1.00 65.38 186 ALA A C 1
ATOM 1432 O O . ALA A 1 186 ? 22.708 17.812 -29.266 1.00 65.38 186 ALA A O 1
ATOM 1433 N N . GLY A 1 187 ? 21.095 16.773 -28.093 1.00 65.50 187 GLY A N 1
ATOM 1434 C CA . GLY A 1 187 ? 20.028 16.959 -29.070 1.00 65.50 187 GLY A CA 1
ATOM 1435 C C . GLY A 1 187 ? 18.948 17.919 -28.598 1.00 65.50 187 GLY A C 1
ATOM 1436 O O . GLY A 1 187 ? 18.703 18.073 -27.401 1.00 65.50 187 GLY A O 1
ATOM 1437 N N . GLN A 1 188 ? 18.310 18.567 -29.572 1.00 73.69 188 GLN A N 1
ATOM 1438 C CA . GLN A 1 188 ? 17.190 19.482 -29.376 1.00 73.69 188 GLN A CA 1
ATOM 1439 C C . GLN A 1 188 ? 16.027 18.833 -28.615 1.00 73.69 188 GLN A C 1
ATOM 1441 O O . GLN A 1 188 ? 15.792 17.626 -28.689 1.00 73.69 188 GLN A O 1
ATOM 1446 N N . GLN A 1 189 ? 15.274 19.681 -27.913 1.00 85.44 189 GLN A N 1
ATOM 1447 C CA . GLN A 1 189 ? 14.036 19.320 -27.235 1.00 85.44 189 GLN A CA 1
ATOM 1448 C C . GLN A 1 189 ? 13.076 18.595 -28.199 1.00 85.44 189 GLN A C 1
ATOM 1450 O O . GLN A 1 189 ? 12.753 19.149 -29.254 1.00 85.44 189 GLN A O 1
ATOM 1455 N N . PRO A 1 190 ? 12.569 17.401 -27.837 1.00 87.25 190 PRO A N 1
ATOM 1456 C CA . PRO A 1 190 ? 11.542 16.723 -28.614 1.00 87.25 190 PRO A CA 1
ATOM 1457 C C . PRO A 1 190 ? 10.292 17.604 -28.793 1.00 87.25 190 PRO A C 1
ATOM 1459 O O . PRO A 1 190 ? 9.803 18.150 -27.800 1.00 87.25 190 PRO A O 1
ATOM 1462 N N . PRO A 1 191 ? 9.708 17.689 -30.004 1.00 88.50 191 PRO A N 1
ATOM 1463 C CA . PRO A 1 191 ? 8.476 18.443 -30.259 1.00 88.50 191 PRO A CA 1
ATOM 1464 C C . PRO A 1 191 ? 7.273 18.005 -29.407 1.00 88.50 191 PRO A C 1
ATOM 1466 O O . PRO A 1 191 ? 6.323 18.764 -29.245 1.00 88.50 191 PRO A O 1
ATOM 1469 N N . SER A 1 192 ? 7.299 16.783 -28.862 1.00 86.88 192 SER A N 1
ATOM 1470 C CA . SER A 1 192 ? 6.262 16.244 -27.974 1.00 86.88 192 SER A CA 1
ATOM 1471 C C . SER A 1 192 ? 6.255 16.861 -26.570 1.00 86.88 192 SER A C 1
ATOM 1473 O O . SER A 1 192 ? 5.312 16.627 -25.815 1.00 86.88 192 SER A O 1
ATOM 1475 N N . LEU A 1 193 ? 7.291 17.617 -26.196 1.00 88.00 193 LEU A N 1
ATOM 1476 C CA . LEU A 1 193 ? 7.427 18.246 -24.885 1.00 88.00 193 LEU A CA 1
ATOM 1477 C C . LEU A 1 193 ? 7.359 19.767 -25.014 1.00 88.00 193 LEU A C 1
ATOM 1479 O O . LEU A 1 193 ? 7.946 20.357 -25.917 1.00 88.00 193 LEU A O 1
ATOM 1483 N N . THR A 1 194 ? 6.682 20.417 -24.070 1.00 90.31 194 THR A N 1
ATOM 1484 C CA . THR A 1 194 ? 6.691 21.883 -23.944 1.00 90.31 194 THR A CA 1
ATOM 1485 C C . THR A 1 194 ? 8.006 22.374 -23.334 1.00 90.31 194 THR A C 1
ATOM 1487 O O . THR A 1 194 ? 8.655 21.655 -22.573 1.00 90.31 194 THR A O 1
ATOM 1490 N N . GLU A 1 195 ? 8.378 23.632 -23.586 1.00 88.75 195 GLU A N 1
ATOM 1491 C CA . GLU A 1 195 ? 9.577 24.251 -22.992 1.00 88.75 195 GLU A CA 1
ATOM 1492 C C . GLU A 1 195 ? 9.542 24.233 -21.452 1.00 88.75 195 GLU A C 1
ATOM 1494 O O . GLU A 1 195 ? 10.551 23.990 -20.787 1.00 88.75 195 GLU A O 1
ATOM 1499 N N . SER A 1 196 ? 8.354 24.404 -20.860 1.00 90.25 196 SER A N 1
ATOM 1500 C CA . SER A 1 196 ? 8.174 24.309 -19.408 1.00 90.25 196 SER A CA 1
ATOM 1501 C C . SER A 1 196 ? 8.435 22.894 -18.876 1.00 90.25 196 SER A C 1
ATOM 1503 O O . SER A 1 196 ? 9.059 22.737 -17.828 1.00 90.25 196 SER A O 1
ATOM 1505 N N . GLN A 1 197 ? 7.999 21.851 -19.592 1.00 88.62 197 GLN A N 1
ATOM 1506 C CA . GLN A 1 197 ? 8.319 20.469 -19.223 1.00 88.62 197 GLN A CA 1
ATOM 1507 C C . GLN A 1 197 ? 9.818 20.200 -19.377 1.00 88.62 197 GLN A C 1
ATOM 1509 O O . GLN A 1 197 ? 10.436 19.680 -18.453 1.00 88.62 197 GLN A O 1
ATOM 1514 N N . TRP A 1 198 ? 10.404 20.605 -20.505 1.00 90.00 198 TRP A N 1
ATOM 1515 C CA . TRP A 1 198 ? 11.812 20.382 -20.818 1.00 90.00 198 TRP A CA 1
ATOM 1516 C C . TRP A 1 198 ? 12.759 21.071 -19.831 1.00 90.00 198 TRP A C 1
ATOM 1518 O O . TRP A 1 198 ? 13.678 20.446 -19.307 1.00 90.00 198 TRP A O 1
ATOM 1528 N N . SER A 1 199 ? 12.526 22.347 -19.518 1.00 89.12 199 SER A N 1
ATOM 1529 C CA . SER A 1 199 ? 13.368 23.125 -18.595 1.00 89.12 199 SER A CA 1
ATOM 1530 C C . SER A 1 199 ? 13.406 22.550 -17.174 1.00 89.12 199 SER A C 1
ATOM 1532 O O . SER A 1 199 ? 14.439 22.644 -16.515 1.00 89.12 199 SER A O 1
ATOM 1534 N N . ARG A 1 200 ? 12.323 21.900 -16.725 1.00 90.88 200 ARG A N 1
ATOM 1535 C CA . ARG A 1 200 ? 12.208 21.271 -15.395 1.00 90.88 200 ARG A CA 1
ATOM 1536 C C . ARG A 1 200 ? 12.811 19.867 -15.311 1.00 90.88 200 ARG A C 1
ATOM 1538 O O . ARG A 1 200 ? 12.918 19.324 -14.214 1.00 90.88 200 ARG A O 1
ATOM 1545 N N . MET A 1 201 ? 13.171 19.258 -16.440 1.00 89.25 201 MET A N 1
ATOM 1546 C CA . MET A 1 201 ? 13.752 17.916 -16.469 1.00 89.25 201 MET A CA 1
ATOM 1547 C C . MET A 1 201 ? 15.245 17.942 -16.117 1.00 89.25 201 MET A C 1
ATOM 1549 O O . MET A 1 201 ? 15.991 18.827 -16.549 1.00 89.25 201 MET A O 1
ATOM 1553 N N . ASN A 1 202 ? 15.686 16.927 -15.368 1.00 90.94 202 ASN A N 1
ATOM 1554 C CA . ASN A 1 202 ? 17.110 16.650 -15.163 1.00 90.94 202 ASN A CA 1
ATOM 1555 C C . ASN A 1 202 ? 17.759 16.135 -16.468 1.00 90.94 202 ASN A C 1
ATOM 1557 O O . ASN A 1 202 ? 17.070 15.849 -17.450 1.00 90.94 202 ASN A O 1
ATOM 1561 N N . GLN A 1 203 ? 19.090 16.030 -16.487 1.00 88.69 203 GLN A N 1
ATOM 1562 C CA . GLN A 1 203 ? 19.823 15.616 -17.688 1.00 88.69 203 GLN A CA 1
ATOM 1563 C C . GLN A 1 203 ? 19.481 14.187 -18.135 1.00 88.69 203 GLN A C 1
ATOM 1565 O O . GLN A 1 203 ? 19.287 13.963 -19.327 1.00 88.69 203 GLN A O 1
ATOM 1570 N N . ASP A 1 204 ? 19.320 13.248 -17.200 1.00 87.75 204 ASP A N 1
ATOM 1571 C CA . ASP A 1 204 ? 18.967 11.860 -17.521 1.00 87.75 204 ASP A CA 1
ATOM 1572 C C . ASP A 1 204 ? 17.605 11.763 -18.222 1.00 87.75 204 ASP A C 1
ATOM 1574 O O . ASP A 1 204 ? 17.455 11.057 -19.218 1.00 87.75 204 ASP A O 1
ATOM 1578 N N . ASP A 1 205 ? 16.595 12.477 -17.723 1.00 89.31 205 ASP A N 1
ATOM 1579 C CA . ASP A 1 205 ? 15.252 12.488 -18.301 1.00 89.31 205 ASP A CA 1
ATOM 1580 C C . ASP A 1 205 ? 15.235 13.196 -19.666 1.00 89.31 205 ASP A C 1
ATOM 1582 O O . ASP A 1 205 ? 14.547 12.735 -20.579 1.00 89.31 205 ASP A O 1
ATOM 1586 N N . LYS A 1 206 ? 16.033 14.261 -19.850 1.00 90.31 206 LYS A N 1
ATOM 1587 C CA . LYS A 1 206 ? 16.228 14.910 -21.162 1.00 90.31 206 LYS A CA 1
ATOM 1588 C C . LYS A 1 206 ? 16.844 13.953 -22.172 1.00 90.31 206 LYS A C 1
ATOM 1590 O O . LYS A 1 206 ? 16.324 13.813 -23.278 1.00 90.31 206 LYS A O 1
ATOM 1595 N N . HIS A 1 207 ? 17.901 13.251 -21.774 1.00 89.25 207 HIS A N 1
ATOM 1596 C CA . HIS A 1 207 ? 18.571 12.258 -22.610 1.00 89.25 207 HIS A CA 1
ATOM 1597 C C . HIS A 1 207 ? 17.616 11.135 -23.031 1.00 89.25 207 HIS A C 1
ATOM 1599 O O . HIS A 1 207 ? 17.522 10.790 -24.207 1.00 89.25 207 HIS A O 1
ATOM 1605 N N . LEU A 1 208 ? 16.818 10.620 -22.092 1.00 90.25 208 LEU A N 1
ATOM 1606 C CA . LEU A 1 208 ? 15.810 9.596 -22.375 1.00 90.25 208 LEU A CA 1
ATOM 1607 C C . LEU A 1 208 ? 14.685 10.100 -23.278 1.00 90.25 208 LEU A C 1
ATOM 1609 O O . LEU A 1 208 ? 14.215 9.359 -24.136 1.00 90.25 208 LEU A O 1
ATOM 1613 N N . ALA A 1 209 ? 14.247 11.346 -23.114 1.00 90.94 209 ALA A N 1
ATOM 1614 C CA . ALA A 1 209 ? 13.256 11.941 -24.001 1.00 90.94 209 ALA A CA 1
ATOM 1615 C C . ALA A 1 209 ? 13.776 12.069 -25.442 1.00 90.94 209 ALA A C 1
ATOM 1617 O O . ALA A 1 209 ? 13.030 11.767 -26.373 1.00 90.94 209 ALA A O 1
ATOM 1618 N N . ILE A 1 210 ? 15.055 12.420 -25.628 1.00 90.56 210 ILE A N 1
ATOM 1619 C CA . ILE A 1 210 ? 15.695 12.424 -26.951 1.00 90.56 210 ILE A CA 1
ATOM 1620 C C . ILE A 1 210 ? 15.740 11.004 -27.524 1.00 90.56 210 ILE A C 1
ATOM 1622 O O . ILE A 1 210 ? 15.315 10.806 -28.656 1.00 90.56 210 ILE A O 1
ATOM 1626 N N . ILE A 1 211 ? 16.168 10.001 -26.746 1.00 90.56 211 ILE A N 1
ATOM 1627 C CA . ILE A 1 211 ? 16.184 8.595 -27.193 1.00 90.56 211 ILE A CA 1
ATOM 1628 C C . ILE A 1 211 ? 14.794 8.149 -27.669 1.00 90.56 211 ILE A C 1
ATOM 1630 O O . ILE A 1 211 ? 14.668 7.602 -28.762 1.00 90.56 211 ILE A O 1
ATOM 1634 N N . LYS A 1 212 ? 13.752 8.399 -26.865 1.00 91.69 212 LYS A N 1
ATOM 1635 C CA . LYS A 1 212 ? 12.363 8.023 -27.178 1.00 91.69 212 LYS A CA 1
ATOM 1636 C C . LYS A 1 212 ? 11.869 8.628 -28.485 1.00 91.69 212 LYS A C 1
ATOM 1638 O O . LYS A 1 212 ? 11.114 7.986 -29.209 1.00 91.69 212 LYS A O 1
ATOM 1643 N N . PHE A 1 213 ? 12.260 9.872 -28.746 1.00 89.50 213 PHE A N 1
ATOM 1644 C CA . PHE A 1 213 ? 11.856 10.599 -29.938 1.00 89.50 213 PHE A CA 1
ATOM 1645 C C . PHE A 1 213 ? 12.647 10.167 -31.177 1.00 89.50 213 PHE A C 1
ATOM 1647 O O . PHE A 1 213 ? 12.053 9.925 -32.222 1.00 89.50 213 PHE A O 1
ATOM 1654 N N . SER A 1 214 ? 13.968 10.038 -31.053 1.00 89.75 214 SER A N 1
ATOM 1655 C CA . SER A 1 214 ? 14.858 9.719 -32.173 1.00 89.75 214 SER A CA 1
ATOM 1656 C C . SER A 1 214 ? 14.799 8.248 -32.591 1.00 89.75 214 SER A C 1
ATOM 1658 O O . SER A 1 214 ? 14.966 7.948 -33.770 1.00 89.75 214 SER A O 1
ATOM 1660 N N . TYR A 1 215 ? 14.544 7.333 -31.648 1.00 91.38 215 TYR A N 1
ATOM 1661 C CA . TYR A 1 215 ? 14.575 5.882 -31.872 1.00 91.38 215 TYR A CA 1
ATOM 1662 C C . TYR A 1 215 ? 13.319 5.181 -31.317 1.00 91.38 215 TYR A C 1
ATOM 1664 O O . TYR A 1 215 ? 13.422 4.318 -30.441 1.00 91.38 215 TYR A O 1
ATOM 1672 N N . PRO A 1 216 ? 12.106 5.527 -31.790 1.00 91.69 216 PRO A N 1
ATOM 1673 C CA . PRO A 1 216 ? 10.859 5.039 -31.200 1.00 91.69 216 PRO A CA 1
ATOM 1674 C C . PRO A 1 216 ? 10.679 3.519 -31.336 1.00 91.69 216 PRO A C 1
ATOM 1676 O O . PRO A 1 216 ? 10.156 2.881 -30.423 1.00 91.69 216 PRO A O 1
ATOM 1679 N N . SER A 1 217 ? 11.125 2.921 -32.444 1.00 93.44 217 SER A N 1
ATOM 1680 C CA . SER A 1 217 ? 11.029 1.472 -32.666 1.00 93.44 217 SER A CA 1
ATOM 1681 C C . SER A 1 217 ? 11.937 0.691 -31.715 1.00 93.44 217 SER A C 1
ATOM 1683 O O . SER A 1 217 ? 11.452 -0.183 -30.999 1.00 93.44 217 SER A O 1
ATOM 1685 N N . ASP A 1 218 ? 13.222 1.050 -31.634 1.00 92.94 218 ASP A N 1
ATOM 1686 C CA . ASP A 1 218 ? 14.170 0.418 -30.708 1.00 92.94 218 ASP A CA 1
ATOM 1687 C C . ASP A 1 218 ? 13.808 0.661 -29.240 1.00 92.94 218 ASP A C 1
ATOM 1689 O O . ASP A 1 218 ? 14.022 -0.197 -28.380 1.00 92.94 218 ASP A O 1
ATOM 1693 N N . TRP A 1 219 ? 13.251 1.836 -28.936 1.00 93.12 219 TRP A N 1
ATOM 1694 C CA . TRP A 1 219 ? 12.720 2.136 -27.616 1.00 93.12 219 TRP A CA 1
ATOM 1695 C C . TRP A 1 219 ? 11.578 1.184 -27.249 1.00 93.12 219 TRP A C 1
ATOM 1697 O O . TRP A 1 219 ? 11.592 0.593 -26.169 1.00 93.12 219 TRP A O 1
ATOM 1707 N N . ASN A 1 220 ? 10.612 0.998 -28.151 1.00 93.56 220 ASN A N 1
ATOM 1708 C CA . ASN A 1 220 ? 9.489 0.090 -27.933 1.00 93.56 220 ASN A CA 1
ATOM 1709 C C . ASN A 1 220 ? 9.952 -1.363 -27.776 1.00 93.56 220 ASN A C 1
ATOM 1711 O O . ASN A 1 220 ? 9.469 -2.052 -26.876 1.00 93.56 220 ASN A O 1
ATOM 1715 N N . GLU A 1 221 ? 10.907 -1.813 -28.592 1.00 93.50 221 GLU A N 1
ATOM 1716 C CA . GLU A 1 221 ? 11.516 -3.142 -28.466 1.00 93.50 221 GLU A CA 1
ATOM 1717 C C . GLU A 1 221 ? 12.170 -3.322 -27.087 1.00 93.50 221 GLU A C 1
ATOM 1719 O O . GLU A 1 221 ? 11.883 -4.286 -26.376 1.00 93.50 221 GLU A O 1
ATOM 1724 N N . MET A 1 222 ? 12.985 -2.358 -26.647 1.00 93.75 222 MET A N 1
ATOM 1725 C CA . MET A 1 222 ? 13.594 -2.382 -25.315 1.00 93.75 222 MET A CA 1
ATOM 1726 C C . MET A 1 222 ? 12.535 -2.426 -24.210 1.00 93.75 222 MET A C 1
ATOM 1728 O O . MET A 1 222 ? 12.689 -3.191 -23.257 1.00 93.75 222 MET A O 1
ATOM 1732 N N . VAL A 1 223 ? 11.470 -1.622 -24.304 1.00 93.25 223 VAL A N 1
ATOM 1733 C CA . VAL A 1 223 ? 10.375 -1.638 -23.323 1.00 93.25 223 VAL A CA 1
ATOM 1734 C C . VAL A 1 223 ? 9.735 -3.025 -23.272 1.00 93.25 223 VAL A C 1
ATOM 1736 O O . VAL A 1 223 ? 9.560 -3.562 -22.181 1.00 93.25 223 VAL A O 1
ATOM 1739 N N . GLN A 1 224 ? 9.440 -3.642 -24.419 1.00 92.50 224 GLN A N 1
ATOM 1740 C CA . GLN A 1 224 ? 8.863 -4.988 -24.485 1.00 92.50 224 GLN A CA 1
ATOM 1741 C C . GLN A 1 224 ? 9.780 -6.046 -23.861 1.00 92.50 224 GLN A C 1
ATOM 1743 O O . GLN A 1 224 ? 9.330 -6.803 -23.001 1.00 92.50 224 GLN A O 1
ATOM 1748 N N . LEU A 1 225 ? 11.068 -6.057 -24.219 1.00 92.94 225 LEU A N 1
ATOM 1749 C CA . LEU A 1 225 ? 12.059 -6.969 -23.636 1.00 92.94 225 LEU A CA 1
ATOM 1750 C C . LEU A 1 225 ? 12.186 -6.775 -22.120 1.00 92.94 225 LEU A C 1
ATOM 1752 O O . LEU A 1 225 ? 12.258 -7.744 -21.367 1.00 92.94 225 LEU A O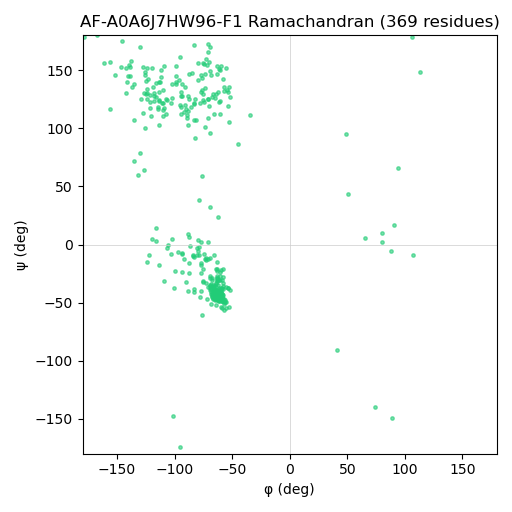 1
ATOM 1756 N N . SER A 1 226 ? 12.144 -5.526 -21.656 1.00 93.50 226 SER A N 1
ATOM 1757 C CA . SER A 1 226 ? 12.203 -5.198 -20.2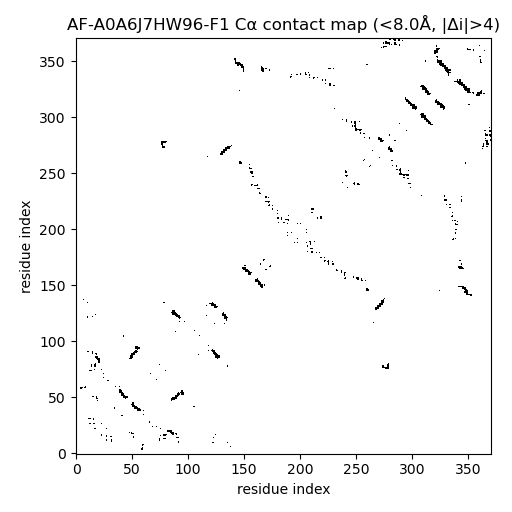27 1.00 93.50 226 SER A CA 1
ATOM 1758 C C . SER A 1 226 ? 10.967 -5.684 -19.474 1.00 93.50 226 SER A C 1
ATOM 1760 O O . SER A 1 226 ? 11.076 -6.146 -18.343 1.00 93.50 226 SER A O 1
ATOM 1762 N N . MET A 1 227 ? 9.790 -5.612 -20.099 1.00 93.88 227 MET A N 1
ATOM 1763 C CA . MET A 1 227 ? 8.551 -6.142 -19.532 1.00 93.88 227 MET A CA 1
ATOM 1764 C C . MET A 1 227 ? 8.548 -7.675 -19.479 1.00 93.88 227 MET A C 1
ATOM 1766 O O . MET A 1 227 ? 8.073 -8.245 -18.498 1.00 93.88 227 MET A O 1
ATOM 1770 N N . GLN A 1 228 ? 9.114 -8.345 -20.488 1.00 92.69 228 GLN A N 1
ATOM 1771 C CA . GLN A 1 228 ? 9.305 -9.799 -20.473 1.00 92.69 228 GLN A CA 1
ATOM 1772 C C . GLN A 1 228 ? 10.284 -10.224 -19.370 1.00 92.69 228 GLN A C 1
ATOM 1774 O O . GLN A 1 228 ? 9.979 -11.134 -18.600 1.00 92.69 228 GLN A O 1
ATOM 1779 N N . GLU A 1 229 ? 11.425 -9.536 -19.243 1.00 94.62 229 GLU A N 1
ATOM 1780 C CA . GLU A 1 229 ? 12.400 -9.778 -18.171 1.00 94.62 229 GLU A CA 1
ATOM 1781 C C . GLU A 1 229 ? 11.776 -9.560 -16.786 1.00 94.62 229 GLU A C 1
ATOM 1783 O O . GLU A 1 229 ? 11.967 -10.390 -15.899 1.00 94.62 229 GLU A O 1
ATOM 1788 N N . ALA A 1 230 ? 10.979 -8.500 -16.612 1.00 95.25 230 ALA A N 1
ATOM 1789 C CA . ALA A 1 230 ? 10.253 -8.238 -15.369 1.00 95.25 230 ALA A CA 1
ATOM 1790 C C . ALA A 1 230 ? 9.290 -9.378 -15.006 1.00 95.25 230 ALA A C 1
ATOM 1792 O O . ALA A 1 230 ? 9.207 -9.769 -13.844 1.00 95.25 230 ALA A O 1
ATOM 1793 N N . GLY A 1 231 ? 8.588 -9.939 -15.997 1.00 95.12 231 GLY A N 1
ATOM 1794 C CA . GLY A 1 231 ? 7.719 -11.097 -15.792 1.00 95.12 231 GLY A CA 1
ATOM 1795 C C . GLY A 1 231 ? 8.490 -12.335 -15.334 1.00 95.12 231 GLY A C 1
ATOM 1796 O O . GLY A 1 231 ? 8.123 -12.944 -14.335 1.00 95.12 231 GLY A O 1
ATOM 1797 N N . VAL A 1 232 ? 9.606 -12.657 -15.997 1.00 94.75 232 VAL A N 1
ATOM 1798 C CA . VAL A 1 232 ? 10.477 -13.787 -15.612 1.00 94.75 232 VAL A CA 1
ATOM 1799 C C . VAL A 1 232 ? 11.079 -13.585 -14.221 1.00 94.75 232 VAL A C 1
ATOM 1801 O O . VAL A 1 232 ? 11.205 -14.537 -13.450 1.00 94.75 232 VAL A O 1
ATOM 1804 N N . GLN A 1 233 ? 11.470 -12.355 -13.882 1.00 95.56 233 GLN A N 1
ATOM 1805 C CA . GLN A 1 233 ? 11.970 -12.049 -12.547 1.00 95.56 233 GLN A CA 1
ATOM 1806 C C . GLN A 1 233 ? 10.883 -12.249 -11.490 1.00 95.56 233 GLN A C 1
ATOM 1808 O O . GLN A 1 233 ? 11.169 -12.810 -10.435 1.00 95.56 233 GLN A O 1
ATOM 1813 N N . LEU A 1 234 ? 9.653 -11.815 -11.771 1.00 96.62 234 LEU A N 1
ATOM 1814 C CA . LEU A 1 234 ? 8.538 -11.958 -10.847 1.00 96.62 234 LEU A CA 1
ATOM 1815 C C . LEU A 1 234 ? 8.114 -13.422 -10.667 1.00 96.62 234 LEU A C 1
ATOM 1817 O O . LEU A 1 234 ? 7.846 -13.816 -9.536 1.00 96.62 234 LEU A O 1
ATOM 1821 N N . ASP A 1 235 ? 8.135 -14.233 -11.731 1.00 96.94 235 ASP A N 1
ATOM 1822 C CA . ASP A 1 235 ? 7.950 -15.689 -11.639 1.00 96.94 235 ASP A CA 1
ATOM 1823 C C . ASP A 1 235 ? 8.974 -16.287 -10.650 1.00 96.94 235 ASP A C 1
ATOM 1825 O O . ASP A 1 235 ? 8.592 -16.854 -9.629 1.00 96.94 235 ASP A O 1
ATOM 1829 N N . ARG A 1 236 ? 10.277 -16.040 -10.855 1.00 96.75 236 ARG A N 1
ATOM 1830 C CA . ARG A 1 236 ? 11.346 -16.538 -9.960 1.00 96.75 236 ARG A CA 1
ATOM 1831 C C . ARG A 1 236 ? 11.239 -16.015 -8.529 1.00 96.75 236 ARG A C 1
ATOM 1833 O O . ARG A 1 236 ? 11.568 -16.725 -7.582 1.00 96.75 236 ARG A O 1
ATOM 1840 N N . PHE A 1 237 ? 10.839 -14.756 -8.366 1.00 97.88 237 PHE A N 1
ATOM 1841 C CA . PHE A 1 237 ? 10.633 -14.144 -7.058 1.00 97.88 237 PHE A CA 1
ATOM 1842 C C . PHE A 1 237 ? 9.532 -14.875 -6.285 1.00 97.88 237 PHE A C 1
ATOM 1844 O O . PHE A 1 237 ? 9.728 -15.217 -5.122 1.00 97.88 237 PHE A O 1
ATOM 1851 N N . LEU A 1 238 ? 8.403 -15.162 -6.937 1.00 97.88 238 LEU A N 1
ATOM 1852 C CA . LEU A 1 238 ? 7.268 -15.841 -6.314 1.00 97.88 238 LEU A CA 1
ATOM 1853 C C . LEU A 1 238 ? 7.499 -17.342 -6.120 1.00 97.88 238 LEU A C 1
ATOM 1855 O O . LEU A 1 238 ? 7.028 -17.886 -5.126 1.00 97.88 238 LEU A O 1
ATOM 1859 N N . GLU A 1 239 ? 8.258 -18.001 -7.000 1.00 97.00 239 GLU A N 1
ATOM 1860 C CA . GLU A 1 239 ? 8.716 -19.386 -6.802 1.00 97.00 239 GLU A CA 1
ATOM 1861 C C . GLU A 1 239 ? 9.564 -19.534 -5.532 1.00 97.00 239 GLU A C 1
ATOM 1863 O O . GLU A 1 239 ? 9.449 -20.534 -4.828 1.00 97.00 239 GLU A O 1
ATOM 1868 N N . ARG A 1 240 ? 10.398 -18.533 -5.220 1.00 97.12 240 ARG A N 1
ATOM 1869 C CA . ARG A 1 240 ? 11.182 -18.501 -3.976 1.00 97.12 240 ARG A CA 1
ATOM 1870 C C . ARG A 1 240 ? 10.351 -18.098 -2.766 1.00 97.12 240 ARG A C 1
ATOM 1872 O O . ARG A 1 240 ? 10.537 -18.664 -1.699 1.00 97.12 240 ARG A O 1
ATOM 1879 N N . ALA A 1 241 ? 9.451 -17.129 -2.929 1.00 97.25 241 ALA A N 1
ATOM 1880 C CA . ALA A 1 241 ? 8.583 -16.668 -1.850 1.00 97.25 241 ALA A CA 1
ATOM 1881 C C . ALA A 1 241 ? 7.598 -17.757 -1.399 1.00 97.25 241 ALA A C 1
ATOM 1883 O O . ALA A 1 241 ? 7.307 -17.883 -0.215 1.00 97.25 241 ALA A O 1
ATOM 1884 N N . PHE A 1 242 ? 7.073 -18.548 -2.333 1.00 97.56 242 PHE A N 1
ATOM 1885 C CA . PHE A 1 242 ? 6.046 -19.552 -2.059 1.00 97.56 242 PHE A CA 1
ATOM 1886 C C . PHE A 1 242 ? 6.399 -20.865 -2.772 1.00 97.56 242 PHE A C 1
ATOM 1888 O O . PHE A 1 242 ? 5.796 -21.188 -3.802 1.00 97.56 242 PHE A O 1
ATOM 1895 N N . PRO A 1 243 ? 7.427 -21.584 -2.277 1.00 95.50 243 PRO A N 1
ATOM 1896 C CA . PRO A 1 243 ? 7.841 -22.863 -2.839 1.00 95.50 243 PRO A CA 1
ATOM 1897 C C . PRO A 1 243 ? 6.805 -23.956 -2.538 1.00 95.50 243 PRO A C 1
ATOM 1899 O O . PRO A 1 243 ? 5.888 -23.780 -1.748 1.00 95.50 243 PRO A O 1
ATOM 1902 N N . ASN A 1 244 ? 6.965 -25.149 -3.114 1.00 93.00 244 ASN A N 1
ATOM 1903 C CA . ASN A 1 244 ? 6.065 -26.274 -2.807 1.00 93.00 244 ASN A CA 1
ATOM 1904 C C . ASN A 1 244 ? 6.086 -26.679 -1.319 1.00 93.00 244 ASN A C 1
ATOM 1906 O O . ASN A 1 244 ? 5.133 -27.285 -0.824 1.00 93.00 244 ASN A O 1
ATOM 1910 N N . GLU A 1 245 ? 7.175 -26.370 -0.613 1.00 91.75 245 GLU A N 1
ATOM 1911 C CA . GLU A 1 245 ? 7.282 -26.567 0.825 1.00 91.75 245 GLU A CA 1
ATOM 1912 C C . GLU A 1 245 ? 6.447 -25.515 1.569 1.00 91.75 245 GLU A C 1
ATOM 1914 O O . GLU A 1 245 ? 6.853 -24.373 1.750 1.00 91.75 245 GLU A O 1
ATOM 1919 N N . LYS A 1 246 ? 5.258 -25.911 2.029 1.00 94.00 246 LYS A N 1
ATOM 1920 C CA . LYS A 1 246 ? 4.292 -24.972 2.616 1.00 94.00 246 LYS A CA 1
ATOM 1921 C C . LYS A 1 246 ? 4.659 -24.463 4.016 1.00 94.00 246 LYS A C 1
ATOM 1923 O O . LYS A 1 246 ? 4.037 -23.517 4.487 1.00 94.00 246 LYS A O 1
ATOM 1928 N N . SER A 1 247 ? 5.642 -25.073 4.683 1.00 95.25 247 SER A N 1
ATOM 1929 C CA . SER A 1 247 ? 6.063 -24.741 6.057 1.00 95.25 247 SER A CA 1
ATOM 1930 C C . SER A 1 247 ? 6.514 -23.281 6.211 1.00 95.25 247 SER A C 1
ATOM 1932 O O . SER A 1 247 ? 6.304 -22.690 7.268 1.00 95.25 247 SER A O 1
ATOM 1934 N N . VAL A 1 248 ? 7.070 -22.693 5.146 1.00 96.56 248 VAL A N 1
ATOM 1935 C CA . VAL A 1 248 ? 7.619 -21.325 5.117 1.00 96.56 248 VAL A CA 1
ATOM 1936 C C . VAL A 1 248 ? 6.620 -20.268 4.629 1.00 96.56 248 VAL A C 1
ATOM 1938 O O . VAL A 1 248 ? 6.894 -19.072 4.694 1.00 96.56 248 VAL A O 1
ATOM 1941 N N . HIS A 1 249 ? 5.443 -20.674 4.139 1.00 97.62 249 HIS A N 1
ATOM 1942 C CA . HIS A 1 249 ? 4.481 -19.768 3.498 1.00 97.62 249 HIS A CA 1
ATOM 1943 C C . HIS A 1 249 ? 4.018 -18.626 4.399 1.00 97.62 249 HIS A C 1
ATOM 1945 O O . HIS A 1 249 ? 3.916 -17.487 3.942 1.00 97.62 249 HIS A O 1
ATOM 1951 N N . ALA A 1 250 ? 3.742 -18.934 5.665 1.00 97.44 250 ALA A N 1
ATOM 1952 C CA . ALA A 1 250 ? 3.321 -17.959 6.660 1.00 97.44 250 ALA A CA 1
ATOM 1953 C C . ALA A 1 250 ? 4.378 -16.864 6.836 1.00 97.44 250 ALA A C 1
ATOM 1955 O O . ALA A 1 250 ? 4.093 -15.685 6.618 1.00 97.44 250 ALA A O 1
ATOM 1956 N N . HIS A 1 251 ? 5.616 -17.275 7.123 1.00 97.44 251 HIS A N 1
ATOM 1957 C CA . HIS A 1 251 ? 6.757 -16.381 7.286 1.00 97.44 251 HIS A CA 1
ATOM 1958 C C . HIS A 1 251 ? 6.974 -15.513 6.039 1.00 97.44 251 HIS A C 1
ATOM 1960 O O . HIS A 1 251 ? 6.996 -14.285 6.132 1.00 97.44 251 HIS A O 1
ATOM 1966 N N . ASN A 1 252 ? 7.033 -16.128 4.855 1.00 98.00 252 ASN A N 1
ATOM 1967 C CA . ASN A 1 252 ? 7.296 -15.411 3.607 1.00 98.00 252 ASN A CA 1
ATOM 1968 C C . ASN A 1 252 ? 6.171 -14.431 3.240 1.00 98.00 252 ASN A C 1
ATOM 1970 O O . ASN A 1 252 ? 6.440 -13.335 2.738 1.00 98.00 252 ASN A O 1
ATOM 1974 N N . LEU A 1 253 ? 4.908 -14.772 3.528 1.00 97.62 253 LEU A N 1
ATOM 1975 C CA . LEU A 1 253 ? 3.805 -13.822 3.381 1.00 97.62 253 LEU A CA 1
ATOM 1976 C C . LEU A 1 253 ? 3.966 -12.644 4.345 1.00 97.62 253 LEU A C 1
ATOM 1978 O O . LEU A 1 253 ? 3.767 -11.499 3.941 1.00 97.62 253 LEU A O 1
ATOM 1982 N N . GLY A 1 254 ? 4.359 -12.918 5.586 1.00 96.00 254 GLY A N 1
ATOM 1983 C CA . GLY A 1 254 ? 4.704 -11.914 6.583 1.00 96.00 254 GLY A CA 1
ATOM 1984 C C . GLY A 1 254 ? 5.745 -10.916 6.090 1.00 96.00 254 GLY A C 1
ATOM 1985 O O . GLY A 1 254 ? 5.495 -9.711 6.077 1.00 96.00 254 GLY A O 1
ATOM 1986 N N . VAL A 1 255 ? 6.879 -11.417 5.596 1.00 95.62 255 VAL A N 1
ATOM 1987 C CA . VAL A 1 255 ? 7.961 -10.605 5.014 1.00 95.62 255 VAL A CA 1
ATOM 1988 C C . VAL A 1 255 ? 7.443 -9.752 3.852 1.00 95.62 255 VAL A C 1
ATOM 1990 O O . VAL A 1 255 ? 7.676 -8.540 3.813 1.00 95.62 255 VAL A O 1
ATOM 1993 N N . LEU A 1 256 ? 6.673 -10.344 2.930 1.00 95.62 256 LEU A N 1
ATOM 1994 C CA . LEU A 1 256 ? 6.088 -9.618 1.802 1.00 95.62 256 LEU A CA 1
ATOM 1995 C C . LEU A 1 256 ? 5.164 -8.481 2.271 1.00 95.62 256 LEU A C 1
ATOM 1997 O O . LEU A 1 256 ? 5.263 -7.354 1.777 1.00 95.62 256 LEU A O 1
ATOM 2001 N N . LEU A 1 257 ? 4.264 -8.760 3.217 1.00 93.81 257 LEU A N 1
ATOM 2002 C CA . LEU A 1 257 ? 3.324 -7.773 3.744 1.00 93.81 257 LEU A CA 1
ATOM 2003 C C . LEU A 1 257 ? 4.048 -6.674 4.527 1.00 93.81 257 LEU A C 1
ATOM 2005 O O . LEU A 1 257 ? 3.733 -5.505 4.320 1.00 93.81 257 LEU A O 1
ATOM 2009 N N . SER A 1 258 ? 5.057 -7.007 5.333 1.00 91.00 258 SER A N 1
ATOM 2010 C CA . SER A 1 258 ? 5.895 -6.031 6.041 1.00 91.00 258 SER A CA 1
ATOM 2011 C C . SER A 1 258 ? 6.555 -5.058 5.069 1.00 91.00 258 SER A C 1
ATOM 2013 O O . SER A 1 258 ? 6.421 -3.842 5.206 1.00 91.00 258 SER A O 1
ATOM 2015 N N . HIS A 1 259 ? 7.182 -5.573 4.008 1.00 89.88 259 HIS A N 1
ATOM 2016 C CA . HIS A 1 259 ? 7.800 -4.726 2.992 1.00 89.88 259 HIS A CA 1
ATOM 2017 C C . HIS A 1 259 ? 6.789 -3.805 2.309 1.00 89.88 259 HIS A C 1
ATOM 2019 O O . HIS A 1 259 ? 7.136 -2.679 1.948 1.00 89.88 259 HIS A O 1
ATOM 2025 N N . ARG A 1 260 ? 5.572 -4.282 2.014 1.00 89.62 260 ARG A N 1
ATOM 2026 C CA . ARG A 1 260 ? 4.610 -3.530 1.186 1.00 89.62 260 ARG A CA 1
ATOM 2027 C C . ARG A 1 260 ? 3.686 -2.623 1.985 1.00 89.62 260 ARG A C 1
ATOM 2029 O O . ARG A 1 260 ? 3.341 -1.565 1.472 1.00 89.62 260 ARG A O 1
ATOM 2036 N N . LEU A 1 261 ? 3.322 -3.003 3.204 1.00 85.44 261 LEU A N 1
ATOM 2037 C CA . LEU A 1 261 ? 2.373 -2.265 4.032 1.00 85.44 261 LEU A CA 1
ATOM 2038 C C . LEU A 1 261 ? 3.064 -1.408 5.095 1.00 85.44 261 LEU A C 1
ATOM 2040 O O . LEU A 1 261 ? 2.628 -0.285 5.307 1.00 85.44 261 LEU A O 1
ATOM 2044 N N . ILE A 1 262 ? 4.154 -1.906 5.689 1.00 77.62 262 ILE A N 1
ATOM 2045 C CA . ILE A 1 262 ? 4.812 -1.305 6.863 1.00 77.62 262 ILE A CA 1
ATOM 2046 C C . ILE A 1 262 ? 6.100 -0.544 6.494 1.00 77.62 262 ILE A C 1
ATOM 2048 O O . ILE A 1 262 ? 6.666 0.148 7.329 1.00 77.62 262 ILE A O 1
ATOM 2052 N N . GLY A 1 263 ? 6.579 -0.634 5.242 1.00 61.28 263 GLY A N 1
ATOM 2053 C CA . GLY A 1 263 ? 7.865 -0.096 4.763 1.00 61.28 263 GLY A CA 1
ATOM 2054 C C . GLY A 1 263 ? 8.195 1.337 5.217 1.00 61.28 263 GLY A C 1
ATOM 2055 O O . GLY A 1 263 ? 7.941 2.310 4.500 1.00 61.28 263 GLY A O 1
ATOM 2056 N N . GLY A 1 264 ? 8.804 1.436 6.402 1.00 57.22 264 GLY A N 1
ATOM 2057 C CA . GLY A 1 264 ? 9.055 2.665 7.136 1.00 57.22 264 GLY A CA 1
ATOM 2058 C C . GLY A 1 264 ? 7.978 3.018 8.167 1.00 57.22 264 GLY A C 1
ATOM 2059 O O . GLY A 1 264 ? 7.400 4.090 8.033 1.00 57.22 264 GLY A O 1
ATOM 2060 N N . MET A 1 265 ? 7.796 2.238 9.234 1.00 65.19 265 MET A N 1
ATOM 2061 C CA . MET A 1 265 ? 7.183 2.750 10.473 1.00 65.19 265 MET A CA 1
ATOM 2062 C C . MET A 1 265 ? 8.054 3.854 11.088 1.00 65.19 265 MET A C 1
ATOM 2064 O O . MET A 1 265 ? 9.262 3.928 10.841 1.00 65.19 265 MET A O 1
ATOM 2068 N N . THR A 1 266 ? 7.447 4.767 11.846 1.00 62.44 266 THR A N 1
ATOM 2069 C CA . THR A 1 266 ? 8.192 5.636 12.771 1.00 62.44 266 THR A CA 1
ATOM 2070 C C . THR A 1 266 ? 8.244 4.941 14.122 1.00 62.44 266 THR A C 1
ATOM 2072 O O . THR A 1 266 ? 7.231 4.426 14.590 1.00 62.44 266 THR A O 1
ATOM 2075 N N . GLU A 1 267 ? 9.406 4.943 14.766 1.00 72.19 267 GLU A N 1
ATOM 2076 C CA . GLU A 1 267 ? 9.516 4.491 16.152 1.00 72.19 267 GLU A CA 1
ATOM 2077 C C . GLU A 1 267 ? 8.521 5.252 17.050 1.00 72.19 267 GLU A C 1
ATOM 2079 O O . GLU A 1 267 ? 8.383 6.472 16.947 1.00 72.19 267 GLU A O 1
ATOM 2084 N N . GLY A 1 268 ? 7.789 4.525 17.898 1.00 74.94 268 GLY A N 1
ATOM 2085 C CA . GLY A 1 268 ? 6.762 5.095 18.780 1.00 74.94 268 GLY A CA 1
ATOM 2086 C C . GLY A 1 268 ? 5.404 5.388 18.123 1.00 74.94 268 GLY A C 1
ATOM 2087 O O . GLY A 1 268 ? 4.508 5.886 18.805 1.00 74.94 268 GLY A O 1
ATOM 2088 N N . HIS A 1 269 ? 5.226 5.083 16.831 1.00 85.00 269 HIS A N 1
ATOM 2089 C CA . HIS A 1 269 ? 3.928 5.156 16.153 1.00 85.00 269 HIS A CA 1
ATOM 2090 C C . HIS A 1 269 ? 3.324 3.753 15.998 1.00 85.00 269 HIS A C 1
ATOM 2092 O O . HIS A 1 269 ? 4.015 2.800 15.639 1.00 85.00 269 HIS A O 1
ATOM 2098 N N . GLU A 1 270 ? 2.019 3.634 16.228 1.00 90.50 270 GLU A N 1
ATOM 2099 C CA . GLU A 1 270 ? 1.230 2.443 15.930 1.00 90.50 270 GLU A CA 1
ATOM 2100 C C . GLU A 1 270 ? 0.435 2.655 14.644 1.00 90.50 270 GLU A C 1
ATOM 2102 O O . GLU A 1 270 ? -0.342 3.604 14.541 1.00 90.50 270 GLU A O 1
ATOM 2107 N N . GLU A 1 271 ? 0.573 1.750 13.680 1.00 89.56 271 GLU A N 1
ATOM 2108 C CA . GLU A 1 271 ? -0.222 1.783 12.452 1.00 89.56 271 GLU A CA 1
ATOM 2109 C C . GLU A 1 271 ? -1.458 0.891 12.604 1.00 89.56 271 GLU A C 1
ATOM 2111 O O . GLU A 1 271 ? -1.363 -0.323 12.803 1.00 89.56 271 GLU A O 1
ATOM 2116 N N . TRP A 1 272 ? -2.632 1.505 12.505 1.00 92.31 272 TRP A N 1
ATOM 2117 C CA . TRP A 1 272 ? -3.930 0.860 12.629 1.00 92.31 272 TRP A CA 1
ATOM 2118 C C . TRP A 1 272 ? -4.679 0.880 11.301 1.00 92.31 272 TRP A C 1
ATOM 2120 O O . TRP A 1 272 ? -4.709 1.875 10.573 1.00 92.31 272 TRP A O 1
ATOM 2130 N N . MET A 1 273 ? -5.346 -0.229 11.009 1.00 89.88 273 MET A N 1
ATOM 2131 C CA . MET A 1 273 ? -6.139 -0.413 9.799 1.00 89.88 273 MET A CA 1
ATOM 2132 C C . MET A 1 273 ? -7.556 -0.788 10.189 1.00 89.88 273 MET A C 1
ATOM 2134 O O . MET A 1 273 ? -7.742 -1.673 11.020 1.00 89.88 273 MET A O 1
ATOM 2138 N N . THR A 1 274 ? -8.559 -0.159 9.580 1.00 88.31 274 THR A N 1
ATOM 2139 C CA . THR A 1 274 ? -9.950 -0.597 9.754 1.00 88.31 274 THR A CA 1
ATOM 2140 C C . THR A 1 274 ? -10.302 -1.671 8.726 1.00 88.31 274 THR A C 1
ATOM 2142 O O . THR A 1 274 ? -9.800 -1.663 7.602 1.00 88.31 274 THR A O 1
ATOM 2145 N N . SER A 1 275 ? -11.157 -2.617 9.104 1.00 83.62 275 SER A N 1
ATOM 2146 C CA . SER A 1 275 ? -11.691 -3.675 8.235 1.00 83.62 275 SER A CA 1
ATOM 2147 C C . SER A 1 275 ? -13.124 -3.992 8.641 1.00 83.62 275 SER A C 1
ATOM 2149 O O . SER A 1 275 ? -13.586 -3.491 9.659 1.00 83.62 275 SER A O 1
ATOM 2151 N N . LEU A 1 276 ? -13.821 -4.864 7.912 1.00 78.12 276 LEU A N 1
ATOM 2152 C CA . LEU A 1 276 ? -15.172 -5.302 8.295 1.00 78.12 276 LEU A CA 1
ATOM 2153 C C . LEU A 1 276 ? -15.239 -6.041 9.621 1.00 78.12 276 LEU A C 1
ATOM 2155 O O . LEU A 1 276 ? -16.231 -5.952 10.346 1.00 78.12 276 LEU A O 1
ATOM 2159 N N . SER A 1 277 ? -14.155 -6.729 9.940 1.00 81.75 277 SER A N 1
ATOM 2160 C CA . SER A 1 277 ? -13.961 -7.421 11.201 1.00 81.75 277 SER A CA 1
ATOM 2161 C C . SER A 1 277 ? -13.561 -6.467 12.335 1.00 81.75 277 SER A C 1
ATOM 2163 O O . SER A 1 277 ? -13.433 -6.904 13.475 1.00 81.75 277 SER A O 1
ATOM 2165 N N . GLY A 1 278 ? -13.399 -5.174 12.060 1.00 88.19 278 GLY A N 1
ATOM 2166 C CA . GLY A 1 278 ? -12.952 -4.178 13.026 1.00 88.19 278 GLY A CA 1
ATOM 2167 C C . GLY A 1 278 ? -11.515 -3.723 12.800 1.00 88.19 278 GLY A C 1
ATOM 2168 O O . GLY A 1 278 ? -10.856 -4.170 11.849 1.00 88.19 278 GLY A O 1
ATOM 2169 N N . PRO A 1 279 ? -11.042 -2.784 13.630 1.00 91.81 279 PRO A N 1
ATOM 2170 C CA . PRO A 1 279 ? -9.697 -2.265 13.522 1.00 91.81 279 PRO A CA 1
ATOM 2171 C C . PRO A 1 279 ? -8.674 -3.237 14.100 1.00 91.81 279 PRO A C 1
ATOM 2173 O O . PRO A 1 279 ? -8.927 -3.915 15.093 1.00 91.81 279 PRO A O 1
ATOM 2176 N N . PHE A 1 280 ? -7.492 -3.263 13.497 1.00 92.62 280 PHE A N 1
ATOM 2177 C CA . PHE A 1 280 ? -6.365 -4.058 13.969 1.00 92.62 280 PHE A CA 1
ATOM 2178 C C . PHE A 1 280 ? -5.056 -3.283 13.842 1.00 92.62 280 PHE A C 1
ATOM 2180 O O . PHE A 1 280 ? -4.909 -2.400 12.990 1.00 92.62 280 PHE A O 1
ATOM 2187 N N . ARG A 1 281 ? -4.095 -3.648 14.692 1.00 92.81 281 ARG A N 1
ATOM 2188 C CA . ARG A 1 281 ? -2.710 -3.178 14.625 1.00 92.81 281 ARG A CA 1
ATOM 2189 C C . ARG A 1 281 ? -1.967 -3.916 13.528 1.00 92.81 281 ARG A C 1
ATOM 2191 O O . ARG A 1 281 ? -1.907 -5.144 13.547 1.00 92.81 281 ARG A O 1
ATOM 2198 N N . LEU A 1 282 ? -1.427 -3.177 12.568 1.00 91.44 282 LEU A N 1
ATOM 2199 C CA . LEU A 1 282 ? -0.857 -3.744 11.352 1.00 91.44 282 LEU A CA 1
ATOM 2200 C C . LEU A 1 282 ? 0.401 -4.576 11.633 1.00 91.44 282 LEU A C 1
ATOM 2202 O O . LEU A 1 282 ? 0.516 -5.682 11.112 1.00 91.44 282 LEU A O 1
ATOM 2206 N N . ASP A 1 283 ? 1.292 -4.090 12.499 1.00 90.56 283 ASP A N 1
ATOM 2207 C CA . ASP A 1 283 ? 2.488 -4.808 12.958 1.00 90.56 283 ASP A CA 1
ATOM 2208 C C . ASP A 1 283 ? 2.122 -6.158 13.585 1.00 90.56 283 ASP A C 1
ATOM 2210 O O . ASP A 1 283 ? 2.637 -7.203 13.185 1.00 90.56 283 ASP A O 1
ATOM 2214 N N . LYS A 1 284 ? 1.158 -6.145 14.510 1.00 93.44 284 LYS A N 1
ATOM 2215 C CA . LYS A 1 284 ? 0.710 -7.344 15.225 1.00 93.44 284 LYS A CA 1
ATOM 2216 C C . LYS A 1 284 ? -0.034 -8.323 14.332 1.00 93.44 284 LYS A C 1
ATOM 2218 O O . LYS A 1 284 ? 0.173 -9.528 14.443 1.00 93.44 284 LYS A O 1
ATOM 2223 N N . ALA A 1 285 ? -0.859 -7.824 13.420 1.00 95.00 285 ALA A N 1
ATOM 2224 C CA . ALA A 1 285 ? -1.553 -8.666 12.458 1.00 95.00 285 ALA A CA 1
ATOM 2225 C C . ALA A 1 285 ? -0.576 -9.374 11.505 1.00 95.00 285 ALA A C 1
ATOM 2227 O O . ALA A 1 285 ? -0.747 -10.559 11.226 1.00 95.00 285 ALA A O 1
ATOM 2228 N N . ILE A 1 286 ? 0.464 -8.679 11.028 1.00 94.81 286 ILE A N 1
ATOM 2229 C CA . ILE A 1 286 ? 1.490 -9.291 10.174 1.00 94.81 286 ILE A CA 1
ATOM 2230 C C . ILE A 1 286 ? 2.332 -10.298 10.963 1.00 94.81 286 ILE A C 1
ATOM 2232 O O . ILE A 1 286 ? 2.601 -11.385 10.452 1.00 94.81 286 ILE A O 1
ATOM 2236 N N . GLU A 1 287 ? 2.701 -9.987 12.207 1.00 94.94 287 GLU A N 1
ATOM 2237 C CA . GLU A 1 287 ? 3.381 -10.928 13.105 1.00 94.94 287 GLU A CA 1
ATOM 2238 C C . GLU A 1 287 ? 2.561 -12.219 13.276 1.00 94.94 287 GLU A C 1
ATOM 2240 O O . GLU A 1 287 ? 3.082 -13.316 13.067 1.00 94.94 287 GLU A O 1
ATOM 2245 N N . ALA A 1 288 ? 1.259 -12.099 13.544 1.00 96.38 288 ALA A N 1
ATOM 2246 C CA . ALA A 1 288 ? 0.373 -13.248 13.700 1.00 96.38 288 ALA A CA 1
ATOM 2247 C C . ALA A 1 288 ? 0.219 -14.066 12.405 1.00 96.38 288 ALA A C 1
ATOM 2249 O O . ALA A 1 288 ? 0.289 -15.296 12.441 1.00 96.38 288 ALA A O 1
ATOM 2250 N N . VAL A 1 289 ? 0.085 -13.407 11.245 1.00 96.44 289 VAL A N 1
ATOM 2251 C CA . VAL A 1 289 ? 0.100 -14.089 9.935 1.00 96.44 289 VAL A CA 1
ATOM 2252 C C . VAL A 1 289 ? 1.401 -14.866 9.746 1.00 96.44 289 VAL A C 1
ATOM 2254 O O . VAL A 1 289 ? 1.361 -16.016 9.315 1.00 96.44 289 VAL A O 1
ATOM 2257 N N . SER A 1 290 ? 2.539 -14.269 10.111 1.00 96.31 290 SER A N 1
ATOM 2258 C CA . SER A 1 290 ? 3.872 -14.867 9.949 1.00 96.31 290 SER A CA 1
ATOM 2259 C C . SER A 1 290 ? 4.063 -16.143 10.769 1.00 96.31 290 SER A C 1
ATOM 2261 O O . SER A 1 290 ? 4.836 -17.018 10.387 1.00 96.31 290 SER A O 1
ATOM 2263 N N . GLN A 1 291 ? 3.359 -16.258 11.896 1.00 95.69 291 GLN A N 1
ATOM 2264 C CA . GLN A 1 291 ? 3.447 -17.386 12.826 1.00 95.69 291 GLN A CA 1
ATOM 2265 C C . GLN A 1 291 ? 2.394 -18.476 12.552 1.00 95.69 291 GLN A C 1
ATOM 2267 O O . GLN A 1 291 ? 2.455 -19.563 13.137 1.00 95.69 291 GLN A O 1
ATOM 2272 N N . ASN A 1 292 ? 1.433 -18.228 11.655 1.00 95.81 292 ASN A N 1
ATOM 2273 C CA . ASN A 1 292 ? 0.315 -19.134 11.416 1.00 95.81 292 ASN A CA 1
ATOM 2274 C C . ASN A 1 292 ? 0.685 -20.288 10.471 1.00 95.81 292 ASN A C 1
ATOM 2276 O O . ASN A 1 292 ? 0.509 -20.213 9.258 1.00 95.81 292 ASN A O 1
ATOM 2280 N N . ARG A 1 293 ? 1.134 -21.409 11.042 1.00 92.94 293 ARG A N 1
ATOM 2281 C CA . ARG A 1 293 ? 1.569 -22.604 10.291 1.00 92.94 293 ARG A CA 1
ATOM 2282 C C . ARG A 1 293 ? 0.480 -23.285 9.452 1.00 92.94 293 ARG A C 1
ATOM 2284 O O . ARG A 1 293 ? 0.813 -24.125 8.625 1.00 92.94 293 ARG A O 1
ATOM 2291 N N . ALA A 1 294 ? -0.797 -22.968 9.672 1.00 94.19 294 ALA A N 1
ATOM 2292 C CA . ALA A 1 294 ? -1.898 -23.495 8.865 1.00 94.19 294 ALA A CA 1
ATOM 2293 C C . ALA A 1 294 ? -2.128 -22.690 7.574 1.00 94.19 294 ALA A C 1
ATOM 2295 O O . ALA A 1 294 ? -2.930 -23.097 6.734 1.00 94.19 294 ALA A O 1
ATOM 2296 N N . LEU A 1 295 ? -1.459 -21.543 7.425 1.00 96.31 295 LEU A N 1
ATOM 2297 C CA . LEU A 1 295 ? -1.593 -20.683 6.265 1.00 96.31 295 LEU A CA 1
ATOM 2298 C C . LEU A 1 295 ? -0.874 -21.287 5.056 1.00 96.31 295 LEU A C 1
ATOM 2300 O O . LEU A 1 295 ? 0.342 -21.476 5.055 1.00 96.31 295 LEU A O 1
ATOM 2304 N N . GLU A 1 296 ? -1.620 -21.501 3.979 1.00 96.88 296 GLU A N 1
ATOM 2305 C CA . GLU A 1 296 ? -1.056 -21.905 2.698 1.00 96.88 296 GLU A CA 1
ATOM 2306 C C . GLU A 1 296 ? -1.166 -20.765 1.692 1.00 96.88 296 GLU A C 1
ATOM 2308 O O . GLU A 1 296 ? -2.234 -20.180 1.528 1.00 96.88 296 GLU A O 1
ATOM 2313 N N . VAL A 1 297 ? -0.086 -20.460 0.979 1.00 97.88 297 VAL A N 1
ATOM 2314 C CA . VAL A 1 297 ? -0.079 -19.440 -0.068 1.00 97.88 297 VAL A CA 1
ATOM 2315 C C . VAL A 1 297 ? 0.099 -20.099 -1.427 1.00 97.88 297 VAL A C 1
ATOM 2317 O O . VAL A 1 297 ? 0.791 -21.099 -1.584 1.00 97.88 297 VAL A O 1
ATOM 2320 N N . SER A 1 298 ? -0.567 -19.540 -2.424 1.00 97.00 298 SER A N 1
ATOM 2321 C CA . SER A 1 298 ? -0.418 -19.907 -3.825 1.00 97.00 298 SER A CA 1
ATOM 2322 C C . SER A 1 298 ? -0.407 -18.645 -4.668 1.00 97.00 298 SER A C 1
ATOM 2324 O O . SER A 1 298 ? -0.922 -17.596 -4.266 1.00 97.00 298 SER A O 1
ATOM 2326 N N . TRP A 1 299 ? 0.150 -18.737 -5.866 1.00 97.25 299 TRP A N 1
ATOM 2327 C CA . TRP A 1 299 ? 0.098 -17.647 -6.820 1.00 97.25 299 TRP A CA 1
ATOM 2328 C C . TRP A 1 299 ? -0.168 -18.171 -8.222 1.00 97.25 299 TRP A C 1
ATOM 2330 O O . TRP A 1 299 ? 0.126 -19.318 -8.550 1.00 97.25 299 TRP A O 1
ATOM 2340 N N . VAL A 1 300 ? -0.774 -17.322 -9.048 1.00 95.88 300 VAL A N 1
ATOM 2341 C CA . VAL A 1 300 ? -1.055 -17.641 -10.449 1.00 95.88 300 VAL A CA 1
ATOM 2342 C C . VAL A 1 300 ? -0.734 -16.453 -11.339 1.00 95.88 300 VAL A C 1
ATOM 2344 O O . VAL A 1 300 ? -1.121 -15.318 -11.042 1.00 95.88 300 VAL A O 1
ATOM 2347 N N . ARG A 1 301 ? -0.072 -16.720 -12.465 1.00 95.12 301 ARG A N 1
ATOM 2348 C CA . ARG A 1 301 ? 0.074 -15.749 -13.549 1.00 95.12 301 ARG A CA 1
ATOM 2349 C C . ARG A 1 301 ? -1.233 -15.663 -14.335 1.00 95.12 301 ARG A C 1
ATOM 2351 O O . ARG A 1 301 ? -1.824 -16.671 -14.716 1.00 95.12 301 ARG A O 1
ATOM 2358 N N . ARG A 1 302 ? -1.698 -14.442 -14.566 1.00 90.75 302 ARG A N 1
ATOM 2359 C CA . ARG A 1 302 ? -2.905 -14.094 -15.315 1.00 90.75 302 ARG A CA 1
ATOM 2360 C C . ARG A 1 302 ? -2.550 -13.106 -16.422 1.00 90.75 302 ARG A C 1
ATOM 2362 O O . ARG A 1 302 ? -2.449 -11.905 -16.145 1.00 90.75 302 ARG A O 1
ATOM 2369 N N . PRO A 1 303 ? -2.407 -13.589 -17.662 1.00 83.62 303 PRO A N 1
ATOM 2370 C CA . PRO A 1 303 ? -2.327 -12.726 -18.829 1.00 83.62 303 PRO A CA 1
ATOM 2371 C C . PRO A 1 303 ? -3.647 -11.969 -18.999 1.00 83.62 303 PRO A C 1
ATOM 2373 O O . PRO A 1 303 ? -4.726 -12.570 -18.972 1.00 83.62 303 PRO A O 1
ATOM 2376 N N . SER A 1 304 ? -3.601 -10.648 -19.156 1.00 71.69 304 SER A N 1
ATOM 2377 C CA . SER A 1 304 ? -4.795 -9.879 -19.504 1.00 71.69 304 SER A CA 1
ATOM 2378 C C . SER A 1 304 ? -5.094 -9.984 -21.002 1.00 71.69 304 SER A C 1
ATOM 2380 O O . SER A 1 304 ? -4.198 -10.137 -21.833 1.00 71.69 304 SER A O 1
ATOM 2382 N N . ARG A 1 305 ? -6.364 -9.774 -21.375 1.00 61.47 305 ARG A N 1
ATOM 2383 C CA . ARG A 1 305 ? -6.766 -9.605 -22.786 1.00 61.47 305 ARG A CA 1
ATOM 2384 C C . ARG A 1 305 ? -6.085 -8.409 -23.467 1.00 61.47 305 ARG A C 1
ATOM 2386 O O . ARG A 1 305 ? -6.011 -8.373 -24.686 1.00 61.47 305 ARG A O 1
ATOM 2393 N N . SER A 1 306 ? -5.605 -7.438 -22.687 1.00 65.25 306 SER A N 1
ATOM 2394 C CA . SER A 1 306 ? -4.849 -6.277 -23.169 1.00 65.25 306 SER A CA 1
ATOM 2395 C C . SER A 1 306 ? -3.337 -6.526 -23.270 1.00 65.25 306 SER A C 1
ATOM 2397 O O . SER A 1 306 ? -2.594 -5.583 -23.529 1.00 65.25 306 SER A O 1
ATOM 2399 N N . GLY A 1 307 ? -2.876 -7.765 -23.052 1.00 68.00 307 GLY A N 1
ATOM 2400 C CA . GLY A 1 307 ? -1.467 -8.157 -23.156 1.00 68.00 307 GLY A CA 1
ATOM 2401 C C . GLY A 1 307 ? -0.609 -7.805 -21.938 1.00 68.00 307 GLY A C 1
ATOM 2402 O O . GLY A 1 307 ? 0.611 -7.917 -22.003 1.00 68.00 307 GLY A O 1
ATOM 2403 N N . LYS A 1 308 ? -1.217 -7.369 -20.829 1.00 80.19 308 LYS A N 1
ATOM 2404 C CA . LYS A 1 308 ? -0.509 -7.111 -19.571 1.00 80.19 308 LYS A CA 1
ATOM 2405 C C . LYS A 1 308 ? -0.588 -8.328 -18.665 1.00 80.19 308 LYS A C 1
ATOM 2407 O O . LYS A 1 308 ? -1.677 -8.724 -18.252 1.00 80.19 308 LYS A O 1
ATOM 2412 N N . ASP A 1 309 ? 0.560 -8.883 -18.317 1.00 89.81 309 ASP A N 1
ATOM 2413 C CA . ASP A 1 309 ? 0.618 -9.940 -17.320 1.00 89.81 309 ASP A CA 1
ATOM 2414 C C . ASP A 1 309 ? 0.407 -9.394 -15.911 1.00 89.81 309 ASP A C 1
ATOM 2416 O O . ASP A 1 309 ? 0.803 -8.278 -15.571 1.00 89.81 309 ASP A O 1
ATOM 2420 N N . SER A 1 310 ? -0.225 -10.212 -15.079 1.00 93.56 310 SER A N 1
ATOM 2421 C CA . SER A 1 310 ? -0.359 -9.952 -13.655 1.00 93.56 310 SER A CA 1
ATOM 2422 C C . SER A 1 310 ? -0.231 -11.234 -12.854 1.00 93.56 310 SER A C 1
ATOM 2424 O O . SER A 1 310 ? -0.567 -12.306 -13.344 1.00 93.56 310 SER A O 1
ATOM 2426 N N . TRP A 1 311 ? 0.226 -11.127 -11.616 1.00 96.56 311 TRP A N 1
ATOM 2427 C CA . TRP A 1 311 ? 0.390 -12.255 -10.710 1.00 96.56 311 TRP A CA 1
ATOM 2428 C C . TRP A 1 311 ? -0.540 -12.062 -9.534 1.00 96.56 311 TRP A C 1
ATOM 2430 O O . TRP A 1 311 ? -0.544 -10.998 -8.922 1.00 96.56 311 TRP A O 1
ATOM 2440 N N . VAL A 1 312 ? -1.360 -13.062 -9.242 1.00 96.31 312 VAL A N 1
ATOM 2441 C CA . VAL A 1 312 ? -2.320 -13.005 -8.140 1.00 96.31 312 VAL A CA 1
ATOM 2442 C C . VAL A 1 312 ? -1.848 -13.940 -7.049 1.00 96.31 312 VAL A C 1
ATOM 2444 O O . VAL A 1 312 ? -1.796 -15.144 -7.279 1.00 96.31 312 VAL A O 1
ATOM 2447 N N . ILE A 1 313 ? -1.556 -13.389 -5.875 1.00 97.56 313 ILE A N 1
ATOM 2448 C CA . ILE A 1 313 ? -1.211 -14.136 -4.667 1.00 97.56 313 ILE A CA 1
ATOM 2449 C C . ILE A 1 313 ? -2.491 -14.354 -3.861 1.00 97.56 313 ILE A C 1
ATOM 2451 O O . ILE A 1 313 ? -3.243 -13.413 -3.591 1.00 97.56 313 ILE A O 1
ATOM 2455 N N . SER A 1 314 ? -2.761 -15.602 -3.499 1.00 97.69 314 SER A N 1
ATOM 2456 C CA . SER A 1 314 ? -3.887 -16.007 -2.658 1.00 97.69 314 SER A CA 1
ATOM 2457 C C . SER A 1 314 ? -3.382 -16.796 -1.457 1.00 97.69 314 SER A C 1
ATOM 2459 O O . SER A 1 314 ? -2.500 -17.633 -1.613 1.00 97.69 314 SER A O 1
ATOM 2461 N N . ALA A 1 315 ? -3.972 -16.569 -0.290 1.00 97.25 315 ALA A N 1
ATOM 2462 C CA . ALA A 1 315 ? -3.756 -17.391 0.892 1.00 97.25 315 ALA A CA 1
ATOM 2463 C C . ALA A 1 315 ? -5.009 -18.214 1.206 1.00 97.25 315 ALA A C 1
ATOM 2465 O O . ALA A 1 315 ? -6.124 -17.809 0.870 1.00 97.25 315 ALA A O 1
ATOM 2466 N N . ALA A 1 316 ? -4.832 -19.351 1.860 1.00 96.62 316 ALA A N 1
ATOM 2467 C CA . ALA A 1 316 ? -5.893 -20.170 2.410 1.00 96.62 316 ALA A CA 1
ATOM 2468 C C . ALA A 1 316 ? -5.641 -20.382 3.905 1.00 96.62 316 ALA A C 1
ATOM 2470 O O . ALA A 1 316 ? -4.538 -20.755 4.304 1.00 96.62 316 ALA A O 1
ATOM 2471 N N . LEU A 1 317 ? -6.670 -20.141 4.716 1.00 94.50 317 LEU A N 1
ATOM 2472 C CA . LEU A 1 317 ? -6.669 -20.374 6.158 1.00 94.50 317 LEU A CA 1
ATOM 2473 C C . LEU A 1 317 ? -8.046 -20.900 6.566 1.00 94.50 317 LEU A C 1
ATOM 2475 O O . LEU A 1 317 ? -9.060 -20.323 6.185 1.00 94.50 317 LEU A O 1
ATOM 2479 N N . ASN A 1 318 ? -8.096 -22.001 7.321 1.00 88.56 318 ASN A N 1
ATOM 2480 C CA . ASN A 1 318 ? -9.344 -22.592 7.830 1.00 88.56 318 ASN A CA 1
ATOM 2481 C C . ASN A 1 318 ? -10.427 -22.799 6.748 1.00 88.56 318 ASN A C 1
ATOM 2483 O O . ASN A 1 318 ? -11.601 -22.506 6.958 1.00 88.56 318 ASN A O 1
ATOM 2487 N N . SER A 1 319 ? -10.034 -23.302 5.573 1.00 87.38 319 SER A N 1
ATOM 2488 C CA . SER A 1 319 ? -10.909 -23.501 4.397 1.00 87.38 319 SER A CA 1
ATOM 2489 C C . SER A 1 319 ? -11.469 -22.222 3.758 1.00 87.38 319 SER A C 1
ATOM 2491 O O . SER A 1 319 ? -12.246 -22.307 2.808 1.00 87.38 319 SER A O 1
ATOM 2493 N N . ARG A 1 320 ? -11.056 -21.036 4.218 1.00 94.31 320 ARG A N 1
ATOM 2494 C CA . ARG A 1 320 ? -11.360 -19.763 3.568 1.00 94.31 320 ARG A CA 1
ATOM 2495 C C . ARG A 1 320 ? -10.183 -19.306 2.722 1.00 94.31 320 ARG A C 1
ATOM 2497 O O . ARG A 1 320 ? -9.026 -19.400 3.126 1.00 94.31 320 ARG A O 1
ATOM 2504 N N . ARG A 1 321 ? -10.492 -18.797 1.533 1.00 95.62 321 ARG A N 1
ATOM 2505 C CA . ARG A 1 321 ? -9.524 -18.199 0.617 1.00 95.62 321 ARG A CA 1
ATOM 2506 C C . ARG A 1 321 ? -9.498 -16.684 0.791 1.00 95.62 321 ARG A C 1
ATOM 2508 O O . ARG A 1 321 ? -10.544 -16.055 0.925 1.00 95.62 321 ARG A O 1
ATOM 2515 N N . TYR A 1 322 ? -8.309 -16.103 0.701 1.00 94.81 322 TYR A N 1
ATOM 2516 C CA . TYR A 1 322 ? -8.065 -14.667 0.733 1.00 94.81 322 TYR A CA 1
ATOM 2517 C C . TYR A 1 322 ? -7.241 -14.278 -0.487 1.00 94.81 322 TYR A C 1
ATOM 2519 O O . TYR A 1 322 ? -6.207 -14.885 -0.768 1.00 94.81 322 TYR A O 1
ATOM 2527 N N . VAL A 1 323 ? -7.668 -13.255 -1.222 1.00 94.38 323 VAL A N 1
ATOM 2528 C CA . VAL A 1 323 ? -6.848 -12.668 -2.285 1.00 94.38 323 VAL A CA 1
ATOM 2529 C C . VAL A 1 323 ? -5.992 -11.576 -1.668 1.00 94.38 323 VAL A C 1
ATOM 2531 O O . VAL A 1 323 ? -6.489 -10.508 -1.304 1.00 94.38 323 VAL A O 1
ATOM 2534 N N . ILE A 1 324 ? -4.696 -11.857 -1.571 1.00 94.44 324 ILE A N 1
ATOM 2535 C CA . ILE A 1 324 ? -3.735 -10.994 -0.891 1.00 94.44 324 ILE A CA 1
ATOM 2536 C C . ILE A 1 324 ? -3.411 -9.796 -1.767 1.00 94.44 324 ILE A C 1
ATOM 2538 O O . ILE A 1 324 ? -3.662 -8.649 -1.403 1.00 94.44 324 ILE A O 1
ATOM 2542 N N . CYS A 1 325 ? -2.868 -10.056 -2.953 1.00 94.44 325 CYS A N 1
ATOM 2543 C CA . CYS A 1 325 ? -2.517 -8.994 -3.872 1.00 94.44 325 CYS A CA 1
ATOM 2544 C C . CYS A 1 325 ? -2.480 -9.471 -5.322 1.00 94.44 325 CYS A C 1
ATOM 2546 O O . CYS A 1 325 ? -2.316 -10.651 -5.628 1.00 94.44 325 CYS A O 1
ATOM 2548 N N . LYS A 1 326 ? -2.639 -8.503 -6.218 1.00 94.06 326 LYS A N 1
ATOM 2549 C CA . LYS A 1 326 ? -2.313 -8.572 -7.630 1.00 94.06 326 LYS A CA 1
ATOM 2550 C C . LYS A 1 326 ? -1.059 -7.723 -7.847 1.00 94.06 326 LYS A C 1
ATOM 2552 O O . LYS A 1 326 ? -1.057 -6.538 -7.513 1.00 94.06 326 LYS A O 1
ATOM 2557 N N . ILE A 1 327 ? -0.029 -8.314 -8.435 1.00 95.50 327 ILE A N 1
ATOM 2558 C CA . ILE A 1 327 ? 1.197 -7.634 -8.845 1.00 95.50 327 ILE A CA 1
ATOM 2559 C C . ILE A 1 327 ? 1.138 -7.428 -10.355 1.00 95.50 327 ILE A C 1
ATOM 2561 O O . ILE A 1 327 ? 0.995 -8.389 -11.111 1.00 95.50 327 ILE A O 1
ATOM 2565 N N . GLU A 1 328 ? 1.221 -6.177 -10.799 1.00 93.56 328 GLU A N 1
ATOM 2566 C CA . GLU A 1 328 ? 1.283 -5.820 -12.220 1.00 93.56 328 GLU A CA 1
ATOM 2567 C C . GLU A 1 328 ? 2.583 -5.046 -12.479 1.00 93.56 328 GLU A C 1
ATOM 2569 O O . GLU A 1 328 ? 2.713 -3.913 -11.998 1.00 93.56 328 GLU A O 1
ATOM 2574 N N . PRO A 1 329 ? 3.563 -5.624 -13.198 1.00 94.62 329 PRO A N 1
ATOM 2575 C CA . PRO A 1 329 ? 4.687 -4.851 -13.692 1.00 94.62 329 PRO A CA 1
ATOM 2576 C C . PRO A 1 329 ? 4.198 -3.877 -14.770 1.00 94.62 329 PRO A C 1
ATOM 2578 O O . PRO A 1 329 ? 3.315 -4.182 -15.573 1.00 94.62 329 PRO A O 1
ATOM 2581 N N . SER A 1 330 ? 4.805 -2.699 -14.831 1.00 93.62 330 SER A N 1
ATOM 2582 C CA . SER A 1 330 ? 4.529 -1.708 -15.868 1.00 93.62 330 SER A CA 1
ATOM 2583 C C . SER A 1 330 ? 5.751 -0.842 -16.113 1.00 93.62 330 SER A C 1
ATOM 2585 O O . SER A 1 330 ? 6.454 -0.484 -15.175 1.00 93.62 330 SER A O 1
ATOM 2587 N N . PHE A 1 331 ? 5.962 -0.425 -17.356 1.00 93.69 331 PHE A N 1
ATOM 2588 C CA . PHE A 1 331 ? 7.016 0.522 -17.692 1.00 93.69 331 PHE A CA 1
ATOM 2589 C C . PHE A 1 331 ? 6.495 1.963 -17.571 1.00 93.69 331 PHE A C 1
ATOM 2591 O O . PHE A 1 331 ? 5.758 2.445 -18.433 1.00 93.69 331 PHE A O 1
ATOM 2598 N N . ASP A 1 332 ? 6.856 2.659 -16.492 1.00 92.38 332 ASP A N 1
ATOM 2599 C CA . ASP A 1 332 ? 6.455 4.049 -16.255 1.00 92.38 332 ASP A CA 1
ATOM 2600 C C . ASP A 1 332 ? 7.397 5.018 -16.995 1.00 92.38 332 ASP A C 1
ATOM 2602 O O . ASP A 1 332 ? 8.622 5.012 -16.812 1.00 92.38 332 ASP A O 1
ATOM 2606 N N . GLY A 1 333 ? 6.808 5.836 -17.872 1.00 89.62 333 GLY A N 1
ATOM 2607 C CA . GLY A 1 333 ? 7.519 6.716 -18.806 1.00 89.62 333 GLY A CA 1
ATOM 2608 C C . GLY A 1 333 ? 7.834 6.124 -20.182 1.00 89.62 333 GLY A C 1
ATOM 2609 O O . GLY A 1 333 ? 8.661 6.682 -20.902 1.00 89.62 333 GLY A O 1
ATOM 2610 N N . ALA A 1 334 ? 7.169 5.028 -20.570 1.00 88.94 334 ALA A N 1
ATOM 2611 C CA . ALA A 1 334 ? 7.355 4.394 -21.879 1.00 88.94 334 ALA A CA 1
ATOM 2612 C C . ALA A 1 334 ? 6.952 5.284 -23.067 1.00 88.94 334 ALA A C 1
ATOM 2614 O O . ALA A 1 334 ? 7.471 5.098 -24.160 1.00 88.94 334 ALA A O 1
ATOM 2615 N N . ARG A 1 335 ? 6.024 6.231 -22.887 1.00 87.56 335 ARG A N 1
ATOM 2616 C CA . ARG A 1 335 ? 5.520 7.033 -24.009 1.00 87.56 335 ARG A CA 1
ATOM 2617 C C . ARG A 1 335 ? 6.413 8.253 -24.306 1.00 87.56 335 ARG A C 1
ATOM 2619 O O . ARG A 1 335 ? 6.992 8.815 -23.362 1.00 87.56 335 ARG A O 1
ATOM 2626 N N . PRO A 1 336 ? 6.524 8.690 -25.576 1.00 80.06 336 PRO A N 1
ATOM 2627 C CA . PRO A 1 336 ? 7.348 9.841 -25.967 1.00 80.06 336 PRO A CA 1
ATOM 2628 C C . PRO A 1 336 ? 6.938 11.172 -25.319 1.00 80.06 336 PRO A C 1
ATOM 2630 O O . PRO A 1 336 ? 7.788 12.023 -25.079 1.00 80.06 336 PRO A O 1
ATOM 2633 N N . GLU A 1 337 ? 5.656 11.355 -25.009 1.00 82.62 337 GLU A N 1
ATOM 2634 C CA . GLU A 1 337 ? 5.105 12.566 -24.386 1.00 82.62 337 GLU A CA 1
ATOM 2635 C C . GLU A 1 337 ? 5.315 12.637 -22.863 1.00 82.62 337 GLU A C 1
ATOM 2637 O O . GLU A 1 337 ? 5.048 13.662 -22.235 1.00 82.62 337 GLU A O 1
ATOM 2642 N N . VAL A 1 338 ? 5.784 11.552 -22.236 1.00 83.19 338 VAL A N 1
ATOM 2643 C CA . VAL A 1 338 ? 6.004 11.520 -20.786 1.00 83.19 338 VAL A CA 1
ATOM 2644 C C . VAL A 1 338 ? 7.389 12.075 -20.465 1.00 83.19 338 VAL A C 1
ATOM 2646 O O . VAL A 1 338 ? 8.408 11.507 -20.863 1.00 83.19 338 VAL A O 1
ATOM 2649 N N . SER A 1 339 ? 7.425 13.166 -19.699 1.00 82.06 339 SER A N 1
ATOM 2650 C CA . SER A 1 339 ? 8.658 13.881 -19.346 1.00 82.06 339 SER A CA 1
ATOM 2651 C C . SER A 1 339 ? 9.592 13.094 -18.428 1.00 82.06 339 SER A C 1
ATOM 2653 O O . SER A 1 339 ? 10.798 13.280 -18.493 1.00 82.06 339 SER A O 1
ATOM 2655 N N . GLN A 1 340 ? 9.072 12.201 -17.585 1.00 87.25 340 GLN A N 1
ATOM 2656 C CA . GLN A 1 340 ? 9.884 11.426 -16.648 1.00 87.25 340 GLN A CA 1
ATOM 2657 C C . GLN A 1 340 ? 9.867 9.944 -17.001 1.00 87.25 340 GLN A C 1
ATOM 2659 O O . GLN A 1 340 ? 8.803 9.343 -17.143 1.00 87.25 340 GLN A O 1
ATOM 2664 N N . THR A 1 341 ? 11.046 9.330 -17.063 1.00 88.81 341 THR A N 1
ATOM 2665 C CA . THR A 1 341 ? 11.156 7.885 -17.283 1.00 88.81 341 THR A CA 1
ATOM 2666 C C . THR A 1 341 ? 11.653 7.203 -16.023 1.00 88.81 341 THR A C 1
ATOM 2668 O O . THR A 1 341 ? 12.790 7.417 -15.604 1.00 88.81 341 THR A O 1
ATOM 2671 N N . LYS A 1 342 ? 10.819 6.348 -15.423 1.00 90.31 342 LYS A N 1
ATOM 2672 C CA . LYS A 1 342 ? 11.162 5.624 -14.189 1.00 90.31 342 LYS A CA 1
ATOM 2673 C C . LYS A 1 342 ? 11.602 4.184 -14.450 1.00 90.31 342 LYS A C 1
ATOM 2675 O O . LYS A 1 342 ? 12.354 3.643 -13.645 1.00 90.31 342 LYS A O 1
ATOM 2680 N N . GLY A 1 343 ? 11.208 3.598 -15.583 1.00 93.62 343 GLY A N 1
ATOM 2681 C CA . GLY A 1 343 ? 11.483 2.199 -15.921 1.00 93.62 343 GLY A CA 1
ATOM 2682 C C . GLY A 1 343 ? 10.388 1.270 -15.397 1.00 93.62 343 GLY A C 1
ATOM 2683 O O . GLY A 1 343 ? 9.229 1.672 -15.312 1.00 93.62 343 GLY A O 1
ATOM 2684 N N . VAL A 1 344 ? 10.736 0.031 -15.051 1.00 95.62 344 VAL A N 1
ATOM 2685 C CA . VAL A 1 344 ? 9.756 -0.963 -14.585 1.00 95.62 344 VAL A CA 1
ATOM 2686 C C . VAL A 1 344 ? 9.324 -0.670 -13.150 1.00 95.62 344 VAL A C 1
ATOM 2688 O O . VAL A 1 344 ? 10.143 -0.519 -12.251 1.00 95.62 344 VAL A O 1
ATOM 2691 N N . ILE A 1 345 ? 8.024 -0.620 -12.905 1.00 95.25 345 ILE A N 1
ATOM 2692 C CA . ILE A 1 345 ? 7.438 -0.504 -11.574 1.00 95.25 345 ILE A CA 1
ATOM 2693 C C . ILE A 1 345 ? 6.528 -1.702 -11.356 1.00 95.25 345 ILE A C 1
ATOM 2695 O O . ILE A 1 345 ? 5.646 -1.962 -12.173 1.00 95.25 345 ILE A O 1
ATOM 2699 N N . TYR A 1 346 ? 6.718 -2.403 -10.241 1.00 95.31 346 TYR A N 1
ATOM 2700 C CA . TYR A 1 346 ? 5.788 -3.430 -9.785 1.00 95.31 346 TYR A CA 1
ATOM 2701 C C . TYR A 1 346 ? 4.725 -2.772 -8.916 1.00 95.31 346 TYR A C 1
ATOM 2703 O O . TYR A 1 346 ? 5.029 -2.235 -7.847 1.00 95.31 346 TYR A O 1
ATOM 2711 N N . TYR A 1 347 ? 3.478 -2.787 -9.375 1.00 93.56 347 TYR A N 1
ATOM 2712 C CA . TYR A 1 347 ? 2.350 -2.282 -8.603 1.00 93.56 347 TYR A CA 1
ATOM 2713 C C . TYR A 1 347 ? 1.724 -3.412 -7.797 1.00 93.56 347 TYR A C 1
ATOM 2715 O O . TYR A 1 347 ? 1.125 -4.316 -8.373 1.00 93.56 347 TYR A O 1
ATOM 2723 N N . PHE A 1 348 ? 1.825 -3.326 -6.470 1.00 93.81 348 PHE A N 1
ATOM 2724 C CA . PHE A 1 348 ? 1.153 -4.226 -5.539 1.00 93.81 348 PHE A CA 1
ATOM 2725 C C . PHE A 1 348 ? -0.218 -3.638 -5.226 1.00 93.81 348 PHE A C 1
ATOM 2727 O O . PHE A 1 348 ? -0.340 -2.577 -4.607 1.00 93.81 348 PHE A O 1
ATOM 2734 N N . GLN A 1 349 ? -1.261 -4.302 -5.698 1.00 90.75 349 GLN A N 1
ATOM 2735 C CA . GLN A 1 349 ? -2.639 -3.847 -5.580 1.00 90.75 349 GLN A CA 1
ATOM 2736 C C . GLN A 1 349 ? -3.466 -4.918 -4.894 1.00 90.75 349 GLN A C 1
ATOM 2738 O O . GLN A 1 349 ? -3.192 -6.105 -5.021 1.00 90.75 349 GLN A O 1
ATOM 2743 N N . GLU A 1 350 ? -4.518 -4.518 -4.204 1.00 86.38 350 GLU A N 1
ATOM 2744 C CA . GLU A 1 350 ? -5.537 -5.453 -3.769 1.00 86.38 350 GLU A CA 1
ATOM 2745 C C . GLU A 1 350 ? -6.192 -6.094 -5.001 1.00 86.38 350 GLU A C 1
ATOM 2747 O O . GLU A 1 350 ? -6.607 -5.412 -5.945 1.00 86.38 350 GLU A O 1
ATOM 2752 N N . GLY A 1 351 ? -6.300 -7.422 -4.997 1.00 80.88 351 GLY A N 1
ATOM 2753 C CA . GLY A 1 351 ? -6.897 -8.184 -6.091 1.00 80.88 351 GLY A CA 1
ATOM 2754 C C . GLY A 1 351 ? -8.428 -8.165 -6.089 1.00 80.88 351 GLY A C 1
ATOM 2755 O O . GLY A 1 351 ? -9.037 -9.186 -6.383 1.00 80.88 351 GLY A O 1
ATOM 2756 N N . SER A 1 352 ? -9.073 -7.040 -5.764 1.00 81.00 352 SER A N 1
ATOM 2757 C CA . SER A 1 352 ? -10.539 -6.958 -5.629 1.00 81.00 352 SER A CA 1
ATOM 2758 C C . SER A 1 352 ? -11.292 -7.422 -6.879 1.00 81.00 352 SER A C 1
ATOM 2760 O O . SER A 1 352 ? -12.290 -8.119 -6.764 1.00 81.00 352 SER A O 1
ATOM 2762 N N . GLN A 1 353 ? -10.755 -7.136 -8.067 1.00 82.69 353 GLN A N 1
ATOM 2763 C CA . GLN A 1 353 ? -11.324 -7.541 -9.362 1.00 82.69 353 GLN A CA 1
ATOM 2764 C C . GLN A 1 353 ? -11.220 -9.047 -9.659 1.00 82.69 353 GLN A C 1
ATOM 2766 O O . GLN A 1 353 ? -11.801 -9.527 -10.629 1.00 82.69 353 GLN A O 1
ATOM 2771 N N . VAL A 1 354 ? -10.424 -9.791 -8.887 1.00 85.06 354 VAL A N 1
ATOM 2772 C CA . VAL A 1 354 ? -10.218 -11.236 -9.073 1.00 85.06 354 VAL A CA 1
ATOM 2773 C C . VAL A 1 354 ? -10.723 -12.066 -7.890 1.00 85.06 354 VAL A C 1
ATOM 2775 O O . VAL A 1 354 ? -10.561 -13.285 -7.921 1.00 85.06 354 VAL A O 1
ATOM 2778 N N . ARG A 1 355 ? -11.327 -11.428 -6.877 1.00 88.12 355 ARG A N 1
ATOM 2779 C CA . ARG A 1 355 ? -11.977 -12.101 -5.745 1.00 88.12 355 ARG A CA 1
ATOM 2780 C C . ARG A 1 355 ? -13.301 -12.727 -6.165 1.00 88.12 355 ARG A C 1
ATOM 2782 O O . ARG A 1 355 ? -14.115 -12.073 -6.813 1.00 88.12 355 ARG A O 1
ATOM 2789 N N . GLY A 1 356 ? -13.528 -13.967 -5.745 1.00 87.12 356 GLY A N 1
ATOM 2790 C CA . GLY A 1 356 ? -14.864 -14.551 -5.714 1.00 87.12 356 GLY A CA 1
ATOM 2791 C C . GLY A 1 356 ? -15.733 -13.933 -4.604 1.00 87.12 356 GLY A C 1
ATOM 2792 O O . GLY A 1 356 ? -15.199 -13.302 -3.692 1.00 87.12 356 GLY A O 1
ATOM 2793 N N . PRO A 1 357 ? -17.063 -14.138 -4.629 1.00 86.38 357 PRO A N 1
ATOM 2794 C CA . PRO A 1 357 ? -17.981 -13.577 -3.628 1.00 86.38 357 PRO A CA 1
ATOM 2795 C C . PRO A 1 357 ? -17.682 -13.988 -2.178 1.00 86.38 357 PRO A C 1
ATOM 2797 O O . PRO A 1 357 ? -18.003 -13.251 -1.253 1.00 86.38 357 PRO A O 1
ATOM 2800 N N . SER A 1 358 ? -17.076 -15.162 -1.982 1.00 89.00 358 SER A N 1
ATOM 2801 C CA . SER A 1 358 ? -16.702 -15.708 -0.671 1.00 89.00 358 SER A CA 1
ATOM 2802 C C . SER A 1 358 ? -15.243 -15.448 -0.281 1.00 89.00 358 SER A C 1
ATOM 2804 O O . SER A 1 358 ? -14.840 -15.791 0.832 1.00 89.00 358 SER A O 1
ATOM 2806 N N . ASP A 1 359 ? -14.433 -14.895 -1.188 1.00 91.06 359 ASP A N 1
ATOM 2807 C CA . ASP A 1 359 ? -13.013 -14.676 -0.928 1.00 91.06 359 ASP A CA 1
ATOM 2808 C C . ASP A 1 359 ? -12.823 -13.463 -0.011 1.00 91.06 359 ASP A C 1
ATOM 2810 O O . ASP A 1 359 ? -13.373 -12.386 -0.246 1.00 91.06 359 ASP A O 1
ATOM 2814 N N . GLY A 1 360 ? -11.988 -13.618 1.015 1.00 90.00 360 GLY A N 1
ATOM 2815 C CA . GLY A 1 360 ? -11.523 -12.502 1.830 1.00 90.00 360 GLY A CA 1
ATOM 2816 C C . GLY A 1 360 ? -10.512 -11.615 1.094 1.00 90.00 360 GLY A C 1
ATOM 2817 O O . GLY A 1 360 ? -9.868 -12.006 0.116 1.00 90.00 360 GLY A O 1
ATOM 2818 N N . SER A 1 361 ? -10.357 -10.393 1.579 1.00 90.00 361 SER A N 1
ATOM 2819 C CA . SER A 1 361 ? -9.255 -9.489 1.254 1.00 90.00 361 SER A CA 1
ATOM 2820 C C . SER A 1 361 ? -8.018 -9.773 2.112 1.00 90.00 361 SER A C 1
ATOM 2822 O O . SER A 1 361 ? -8.077 -10.510 3.097 1.00 90.00 361 SER A O 1
ATOM 2824 N N . VAL A 1 362 ? -6.899 -9.121 1.785 1.00 91.12 362 VAL A N 1
ATOM 2825 C CA . VAL A 1 362 ? -5.735 -9.056 2.685 1.00 91.12 362 VAL A CA 1
ATOM 2826 C C . VAL A 1 362 ? -6.089 -8.447 4.047 1.00 91.12 362 VAL A C 1
ATOM 2828 O O . VAL A 1 362 ? -5.548 -8.868 5.063 1.00 91.12 362 VAL A O 1
ATOM 2831 N N . TRP A 1 363 ? -7.026 -7.497 4.087 1.00 89.94 363 TRP A N 1
ATOM 2832 C CA . TRP A 1 363 ? -7.457 -6.853 5.328 1.00 89.94 363 TRP A CA 1
ATOM 2833 C C . TRP A 1 363 ? -8.262 -7.805 6.207 1.00 89.94 363 TRP A C 1
ATOM 2835 O O . TRP A 1 363 ? -8.095 -7.782 7.420 1.00 89.94 363 TRP A O 1
ATOM 2845 N N . ASP A 1 364 ? -9.080 -8.668 5.600 1.00 89.44 364 ASP A N 1
ATOM 2846 C CA . ASP A 1 364 ? -9.837 -9.689 6.330 1.00 89.44 364 ASP A CA 1
ATOM 2847 C C . ASP A 1 364 ? -8.897 -10.742 6.923 1.00 89.44 364 ASP A C 1
ATOM 2849 O O . ASP A 1 364 ? -9.042 -11.086 8.091 1.00 89.44 364 ASP A O 1
ATOM 2853 N N . LEU A 1 365 ? -7.883 -11.189 6.163 1.00 93.12 365 LEU A N 1
ATOM 2854 C CA . LEU A 1 365 ? -6.863 -12.111 6.678 1.00 93.12 365 LEU A CA 1
ATOM 2855 C C . LEU A 1 365 ? -6.128 -11.516 7.885 1.00 93.12 365 LEU A C 1
ATOM 2857 O O . LEU A 1 365 ? -5.964 -12.190 8.901 1.00 93.12 365 LEU A O 1
ATOM 2861 N N . LEU A 1 366 ? -5.671 -10.267 7.765 1.00 93.50 366 LEU A N 1
ATOM 2862 C CA . LEU A 1 366 ? -4.934 -9.581 8.826 1.00 93.50 366 LEU A CA 1
ATOM 2863 C C . LEU A 1 366 ? -5.805 -9.382 10.071 1.00 93.50 366 LEU A C 1
ATOM 2865 O O . LEU A 1 366 ? -5.370 -9.703 11.174 1.00 93.50 366 LEU A O 1
ATOM 2869 N N . ALA A 1 367 ? -7.047 -8.929 9.895 1.00 90.12 367 ALA A N 1
ATOM 2870 C CA . ALA A 1 367 ? -7.981 -8.756 11.000 1.00 90.12 367 ALA A CA 1
ATOM 2871 C C . ALA A 1 367 ? -8.278 -10.083 11.711 1.00 90.12 367 ALA A C 1
ATOM 2873 O O . ALA A 1 367 ? -8.255 -10.141 12.937 1.00 90.12 367 ALA A O 1
ATOM 2874 N N . GLU A 1 368 ? -8.525 -11.156 10.958 1.00 90.75 368 GLU A N 1
ATOM 2875 C CA . GLU A 1 368 ? -8.819 -12.481 11.513 1.00 90.75 368 GLU A CA 1
ATOM 2876 C C . GLU A 1 368 ? -7.619 -13.120 12.203 1.00 90.75 368 GLU A C 1
ATOM 2878 O O . GLU A 1 368 ? -7.802 -13.794 13.207 1.00 90.75 368 GLU A O 1
ATOM 2883 N N . SER A 1 369 ? -6.407 -12.878 11.702 1.00 90.06 369 SER A N 1
ATOM 2884 C CA . SER A 1 369 ? -5.179 -13.396 12.318 1.00 90.06 369 SER A CA 1
ATOM 2885 C C . SER A 1 369 ? -4.788 -12.630 13.584 1.00 90.06 369 SER A C 1
ATOM 2887 O O . SER A 1 369 ? -4.035 -13.149 14.394 1.00 90.06 369 SER A O 1
ATOM 2889 N N . SER A 1 370 ? -5.270 -11.395 13.749 1.00 86.62 370 SER A N 1
ATOM 2890 C CA . SER A 1 370 ? -4.946 -10.529 14.894 1.00 86.62 370 SER A CA 1
ATOM 2891 C C . SER A 1 370 ? -5.835 -10.725 16.129 1.00 86.62 370 SER A C 1
ATOM 2893 O O . SER A 1 370 ? -5.642 -10.031 17.127 1.00 86.62 370 SER A O 1
ATOM 2895 N N . ARG A 1 371 ? -6.822 -11.620 16.042 1.00 81.00 371 ARG A N 1
ATOM 2896 C CA . ARG A 1 371 ? -7.739 -11.985 17.128 1.00 81.00 371 ARG A CA 1
ATOM 2897 C C . ARG A 1 371 ? -7.261 -13.256 17.807 1.00 81.00 371 ARG A C 1
ATOM 2899 O O . ARG A 1 371 ? -7.397 -13.313 19.047 1.00 81.00 371 ARG A O 1
#